Protein AF-A0A484SPZ8-F1 (afdb_monomer_lite)

Foldseek 3Di:
DPADDWDQDDDVPAFRTKDKDFDDALFWKKKKFAKAFCVFKDAQFKKKFKFFAAPVRDTDDDDFPPWDQDPVVNTTIDGDIHHNDRDIDIDDIGGHHPRGGMMIITMGGDPPGDGMDGPDDMDMDTDQDDLVSLVSVCVVPLVSSQSSLVNNCVVPVQPLNSLLSQLVSCQLQQALVSNLVSLVSNCVHPPHDPVSVLSSLQSVLLSQLLALVDFQAQDDDDPDDPPPDPPDPPQFAEEEEEDAALVDFDDFDAPPRYEYEYEDAQLRQQAADADDQKDWDPPRPDDPPDDDPPRHTYIYGHPDHNVCPSSDRLSVSLNSRLNSSLVVCVVVVHQAYEYEQYQQGCSSLSSRLNSCVNVLHAYEYEGDVCSNQPHDPPRRNHDCPRNNSVSSVSNNLSSLQSHQAYEYADVVVLVVNVVVVRDSVRYDHAHSHGHCHVNNVSRSVVSLVVVVVPDPVVNPPPVVPPPD

Structure (mmCIF, N/CA/C/O backbone):
data_AF-A0A484SPZ8-F1
#
_entry.id   AF-A0A484SPZ8-F1
#
loop_
_atom_site.group_PDB
_atom_site.id
_atom_site.type_symbol
_atom_site.label_atom_id
_atom_site.label_alt_id
_atom_site.label_comp_id
_atom_site.label_asym_id
_atom_site.label_entity_id
_atom_site.label_seq_id
_atom_site.pdbx_PDB_ins_code
_atom_site.Cartn_x
_atom_site.Cartn_y
_atom_site.Cartn_z
_atom_site.occupancy
_atom_site.B_iso_or_equiv
_atom_site.auth_seq_id
_atom_site.auth_comp_id
_atom_site.auth_asym_id
_atom_site.auth_atom_id
_atom_site.pdbx_PDB_model_num
ATOM 1 N N . MET A 1 1 ? 16.766 -21.290 -34.524 1.00 31.33 1 MET A N 1
ATOM 2 C CA . MET A 1 1 ? 17.778 -20.315 -34.981 1.00 31.33 1 MET A CA 1
ATOM 3 C C . MET A 1 1 ? 18.027 -20.528 -36.464 1.00 31.33 1 MET A C 1
ATOM 5 O O . MET A 1 1 ? 18.818 -21.384 -36.829 1.00 31.33 1 MET A O 1
ATOM 9 N N . VAL A 1 2 ? 17.311 -19.791 -37.310 1.00 27.25 2 VAL A N 1
ATOM 10 C CA . VAL A 1 2 ? 17.679 -19.600 -38.717 1.00 27.25 2 VAL A CA 1
ATOM 11 C C . VAL A 1 2 ? 17.985 -18.113 -38.820 1.00 27.25 2 VAL A C 1
ATOM 13 O O . VAL A 1 2 ? 17.070 -17.301 -38.796 1.00 27.25 2 VAL A O 1
ATOM 16 N N . ALA A 1 3 ? 19.266 -17.752 -38.795 1.00 30.22 3 ALA A N 1
ATOM 17 C CA . ALA A 1 3 ? 19.680 -16.368 -38.970 1.00 30.22 3 ALA A CA 1
ATOM 18 C C . ALA A 1 3 ? 19.457 -15.990 -40.440 1.00 30.22 3 ALA A C 1
ATOM 20 O O . ALA A 1 3 ? 20.174 -16.459 -41.325 1.00 30.22 3 ALA A O 1
ATOM 21 N N . SER A 1 4 ? 18.436 -15.182 -40.709 1.00 37.78 4 SER A N 1
ATOM 22 C CA . SER A 1 4 ? 18.220 -14.559 -42.012 1.00 37.78 4 SER A CA 1
ATOM 23 C C . SER A 1 4 ? 19.386 -13.616 -42.312 1.00 37.78 4 SER A C 1
ATOM 25 O O . SER A 1 4 ? 19.591 -12.621 -41.622 1.00 37.78 4 SER A O 1
ATOM 27 N N . SER A 1 5 ? 20.188 -13.960 -43.320 1.00 39.53 5 SER A N 1
ATOM 28 C CA . SER A 1 5 ? 21.341 -13.161 -43.734 1.00 39.53 5 SER A CA 1
ATOM 29 C C . SER A 1 5 ? 20.895 -11.817 -44.333 1.00 39.53 5 SER A C 1
ATOM 31 O O . SER A 1 5 ? 19.976 -11.798 -45.156 1.00 39.53 5 SER A O 1
ATOM 33 N N . PRO A 1 6 ? 21.535 -10.694 -43.968 1.00 46.12 6 PRO A N 1
ATOM 34 C CA . PRO A 1 6 ? 21.212 -9.389 -44.534 1.00 46.12 6 PRO A CA 1
ATOM 35 C C . PRO A 1 6 ? 21.551 -9.339 -46.030 1.00 46.12 6 PRO A C 1
ATOM 37 O O . PRO A 1 6 ? 22.670 -9.659 -46.428 1.00 46.12 6 PRO A O 1
ATOM 40 N N . SER A 1 7 ? 20.594 -8.923 -46.865 1.00 40.47 7 SER A N 1
ATOM 41 C CA . SER A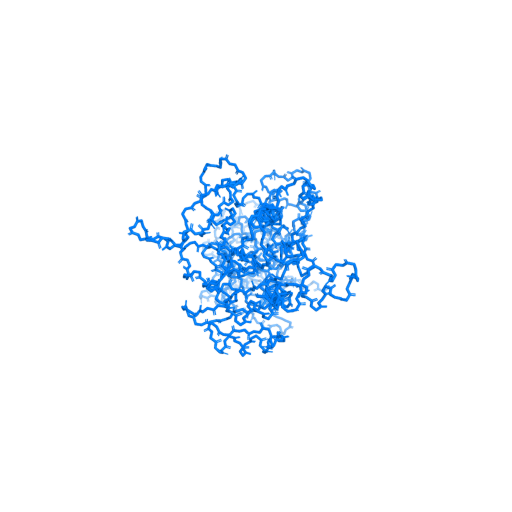 1 7 ? 20.803 -8.721 -48.307 1.00 40.47 7 SER A CA 1
ATOM 42 C C . SER A 1 7 ? 21.067 -7.239 -48.611 1.00 40.47 7 SER A C 1
ATOM 44 O O . SER A 1 7 ? 20.198 -6.412 -48.328 1.00 40.47 7 SER A O 1
ATOM 46 N N . PRO A 1 8 ? 22.222 -6.867 -49.194 1.00 40.81 8 PRO A N 1
ATOM 47 C CA . PRO A 1 8 ? 22.471 -5.501 -49.645 1.00 40.81 8 PRO A CA 1
ATOM 48 C C . PRO A 1 8 ? 21.785 -5.258 -50.999 1.00 40.81 8 PRO A C 1
ATOM 50 O O . PRO A 1 8 ? 22.117 -5.900 -51.993 1.00 40.81 8 PRO A O 1
ATOM 53 N N . VAL A 1 9 ? 20.838 -4.318 -51.061 1.00 42.12 9 VAL A N 1
ATOM 54 C CA . VAL A 1 9 ? 20.193 -3.886 -52.315 1.00 42.12 9 VAL A CA 1
ATOM 55 C C . VAL A 1 9 ? 20.481 -2.401 -52.526 1.00 42.12 9 VAL A C 1
ATOM 57 O O . VAL A 1 9 ? 19.926 -1.552 -51.837 1.00 42.12 9 VAL A O 1
ATOM 60 N N . ALA A 1 10 ? 21.353 -2.075 -53.482 1.00 38.53 10 ALA A N 1
ATOM 61 C CA . ALA A 1 10 ? 21.726 -0.698 -53.802 1.00 38.53 10 ALA A CA 1
ATOM 62 C C . ALA A 1 10 ? 20.970 -0.195 -55.045 1.00 38.53 10 ALA A C 1
ATOM 64 O O . ALA A 1 10 ? 21.361 -0.451 -56.181 1.00 38.53 10 ALA A O 1
ATOM 65 N N . GLY A 1 11 ? 19.890 0.553 -54.812 1.00 39.50 11 GLY A N 1
ATOM 66 C CA . GLY A 1 11 ? 19.253 1.441 -55.786 1.00 39.50 11 GLY A CA 1
ATOM 67 C C . GLY A 1 11 ? 18.994 2.814 -55.147 1.00 39.50 11 GLY A C 1
ATOM 68 O O . GLY A 1 11 ? 18.893 2.899 -53.919 1.00 39.50 11 GLY A O 1
ATOM 69 N N . PRO A 1 12 ? 18.905 3.912 -55.920 1.00 48.81 12 PRO A N 1
ATOM 70 C CA . PRO A 1 12 ? 18.601 5.230 -55.369 1.00 48.81 12 PRO A CA 1
ATOM 71 C C . PRO A 1 12 ? 17.212 5.214 -54.713 1.00 48.81 12 PRO A C 1
ATOM 73 O O . PRO A 1 12 ? 16.202 5.029 -55.384 1.00 48.81 12 PRO A O 1
ATOM 76 N N . GLY A 1 13 ? 17.168 5.388 -53.389 1.00 68.88 13 GLY A N 1
ATOM 77 C CA . GLY A 1 13 ? 15.933 5.279 -52.606 1.00 68.88 13 GLY A CA 1
ATOM 78 C C . GLY A 1 13 ? 15.622 3.876 -52.070 1.00 68.88 13 GLY A C 1
ATOM 79 O O . GLY A 1 13 ? 14.476 3.627 -51.711 1.00 68.88 13 GLY A O 1
ATOM 80 N N . ALA A 1 14 ? 16.606 2.976 -51.997 1.00 76.38 14 ALA A N 1
ATOM 81 C CA . ALA A 1 14 ? 16.531 1.729 -51.233 1.00 76.38 14 ALA A CA 1
ATOM 82 C C . ALA A 1 14 ? 17.195 1.886 -49.843 1.00 76.38 14 ALA A C 1
ATOM 84 O O . ALA A 1 14 ? 18.076 2.742 -49.686 1.00 76.38 14 ALA A O 1
ATOM 85 N N . PRO A 1 15 ? 16.799 1.092 -48.829 1.00 85.62 15 PRO A N 1
ATOM 86 C CA . PRO A 1 15 ? 17.515 1.057 -47.558 1.00 85.62 15 PRO A CA 1
ATOM 87 C C . PRO A 1 15 ? 18.937 0.508 -47.761 1.00 85.62 15 PRO A C 1
ATOM 89 O O . PRO A 1 15 ? 19.140 -0.423 -48.534 1.00 85.62 15 PRO A O 1
ATOM 92 N N . LEU A 1 16 ? 19.915 1.044 -47.021 1.00 86.44 16 LEU A N 1
ATOM 93 C CA . LEU A 1 16 ? 21.278 0.493 -46.945 1.00 86.44 16 LEU A CA 1
ATOM 94 C C . LEU A 1 16 ? 21.274 -0.947 -46.433 1.00 86.44 16 LEU A C 1
ATOM 96 O O . LEU A 1 16 ? 22.127 -1.752 -46.795 1.00 86.44 16 LEU A O 1
ATOM 100 N N . LEU A 1 17 ? 20.326 -1.238 -45.548 1.00 89.75 17 LEU A N 1
ATOM 101 C CA . LEU A 1 17 ? 20.186 -2.517 -44.888 1.00 89.75 17 LEU A CA 1
ATOM 102 C C . LEU A 1 17 ? 18.737 -2.703 -44.451 1.00 89.75 17 LEU A C 1
ATOM 104 O O . LEU A 1 17 ? 18.129 -1.768 -43.925 1.00 89.75 17 LEU A O 1
ATOM 108 N N . GLN A 1 18 ? 18.220 -3.917 -44.609 1.00 91.88 18 GLN A N 1
ATOM 109 C CA . GLN A 1 18 ? 16.954 -4.339 -44.029 1.00 91.88 18 GLN A CA 1
ATOM 110 C C . GLN A 1 18 ? 17.100 -5.746 -43.451 1.00 91.88 18 GLN A C 1
ATOM 112 O O . GLN A 1 18 ? 17.644 -6.630 -44.113 1.00 91.88 18 GLN A O 1
ATOM 117 N N . TRP A 1 19 ? 16.620 -5.947 -42.225 1.00 94.12 19 TRP A N 1
ATOM 118 C CA . TRP A 1 19 ? 16.590 -7.262 -41.591 1.00 94.12 19 TRP A CA 1
ATOM 119 C C . TRP A 1 19 ? 15.493 -7.351 -40.528 1.00 94.12 19 TRP A C 1
ATOM 121 O O . TRP A 1 19 ? 14.940 -6.336 -40.093 1.00 94.12 19 TRP A O 1
ATOM 131 N N . GLU A 1 20 ? 15.179 -8.582 -40.138 1.00 94.62 20 GLU A N 1
ATOM 132 C CA . GLU A 1 20 ? 14.271 -8.905 -39.041 1.00 94.62 20 GLU A CA 1
ATOM 133 C C . GLU A 1 20 ? 14.993 -9.770 -38.011 1.00 94.62 20 GLU A C 1
ATOM 135 O O . GLU A 1 20 ? 15.878 -10.556 -38.362 1.00 94.62 20 GLU A O 1
ATOM 140 N N . GLU A 1 21 ? 14.612 -9.620 -36.747 1.00 95.44 21 GLU A N 1
ATOM 141 C CA . GLU A 1 21 ? 15.186 -10.375 -35.638 1.00 95.44 21 GLU A CA 1
ATOM 142 C C . GLU A 1 21 ? 14.123 -10.670 -34.573 1.00 95.44 21 GLU A C 1
ATOM 144 O O . GLU A 1 21 ? 13.214 -9.864 -34.344 1.00 95.44 21 GLU A O 1
ATOM 149 N N . ASP A 1 22 ? 14.231 -11.832 -33.929 1.00 96.31 22 ASP A N 1
ATOM 150 C CA . ASP A 1 22 ? 13.355 -12.212 -32.823 1.00 96.31 22 ASP A CA 1
ATOM 151 C C . ASP A 1 22 ? 13.673 -11.363 -31.586 1.00 96.31 22 ASP A C 1
ATOM 153 O O . ASP A 1 22 ? 14.833 -11.154 -31.221 1.00 96.31 22 ASP A O 1
ATOM 157 N N . VAL A 1 23 ? 12.633 -10.891 -30.905 1.00 95.31 23 VAL A N 1
ATOM 158 C CA . VAL A 1 23 ? 12.749 -10.066 -29.699 1.00 95.31 23 VAL A CA 1
ATOM 159 C C . VAL A 1 23 ? 11.818 -10.564 -28.606 1.00 95.31 23 VAL A C 1
ATOM 161 O O . VAL A 1 23 ? 10.843 -11.269 -28.851 1.00 95.31 23 VAL A O 1
ATOM 164 N N . LEU A 1 24 ? 12.121 -10.169 -27.371 1.00 92.62 24 LEU A N 1
ATOM 165 C CA . LEU A 1 24 ? 11.260 -10.434 -26.225 1.00 92.62 24 LEU A CA 1
ATOM 166 C C . LEU A 1 24 ? 10.521 -9.158 -25.840 1.00 92.62 24 LEU A C 1
ATOM 168 O O . LEU A 1 24 ? 11.155 -8.130 -25.596 1.00 92.62 24 LEU A O 1
ATOM 172 N N . ALA A 1 25 ? 9.195 -9.241 -25.759 1.00 91.06 25 ALA A N 1
ATOM 173 C CA . ALA A 1 25 ? 8.363 -8.181 -25.210 1.00 91.06 25 ALA A CA 1
ATOM 174 C C . ALA A 1 25 ? 8.818 -7.787 -23.795 1.00 91.06 25 ALA A C 1
ATOM 176 O O . ALA A 1 25 ? 9.109 -8.646 -22.964 1.00 91.06 25 ALA A O 1
ATOM 177 N N . GLY A 1 26 ? 8.870 -6.483 -23.519 1.00 87.56 26 GLY A N 1
ATOM 178 C CA . GLY A 1 26 ? 9.307 -5.936 -22.233 1.00 87.56 26 GLY A CA 1
ATOM 179 C C . GLY A 1 26 ? 10.825 -5.898 -22.019 1.00 87.56 26 GLY A C 1
ATOM 180 O O . GLY A 1 26 ? 11.268 -5.321 -21.029 1.00 87.56 26 GLY A O 1
ATOM 181 N N . THR A 1 27 ? 11.625 -6.449 -22.934 1.00 90.81 27 THR A N 1
ATOM 182 C CA . THR A 1 27 ? 13.090 -6.342 -22.897 1.00 90.81 27 THR A CA 1
ATOM 183 C C . THR A 1 27 ? 13.551 -5.096 -23.644 1.00 90.81 27 THR A C 1
ATOM 185 O O . THR A 1 27 ? 12.987 -4.728 -24.680 1.00 90.81 27 THR A O 1
ATOM 188 N N . ALA A 1 28 ? 14.603 -4.451 -23.138 1.00 91.50 28 ALA A N 1
ATOM 189 C CA . ALA A 1 28 ? 15.240 -3.355 -23.852 1.00 91.50 28 ALA A CA 1
ATOM 190 C C . ALA A 1 28 ? 16.353 -3.827 -24.783 1.00 91.50 28 ALA A C 1
ATOM 192 O O . ALA A 1 28 ? 17.236 -4.598 -24.394 1.00 91.50 28 ALA A O 1
ATOM 193 N N . TYR A 1 29 ? 16.332 -3.297 -26.002 1.00 93.00 29 TYR A N 1
ATOM 194 C CA . TYR A 1 29 ? 17.348 -3.551 -27.012 1.00 93.00 29 TYR A CA 1
ATOM 195 C C . TYR A 1 29 ? 17.970 -2.245 -27.482 1.00 93.00 29 TYR A C 1
ATOM 197 O O . TYR A 1 29 ? 17.300 -1.223 -27.587 1.00 93.00 29 TYR A O 1
ATOM 205 N N . ALA A 1 30 ? 19.254 -2.308 -27.801 1.00 93.31 30 ALA A N 1
ATOM 206 C CA . ALA A 1 30 ? 19.974 -1.277 -28.524 1.00 93.31 30 ALA A CA 1
ATOM 207 C C . ALA A 1 30 ? 20.605 -1.884 -29.777 1.00 93.31 30 ALA A C 1
ATOM 209 O O . ALA A 1 30 ? 20.896 -3.082 -29.831 1.00 93.31 30 ALA A O 1
ATOM 210 N N . LEU A 1 31 ? 20.830 -1.051 -30.786 1.00 94.38 31 LEU A N 1
ATOM 211 C CA . LEU A 1 31 ? 21.541 -1.442 -31.990 1.00 94.38 31 LEU A CA 1
ATOM 212 C C . LEU A 1 31 ? 23.021 -1.115 -31.828 1.00 94.38 31 LEU A C 1
ATOM 214 O O . LEU A 1 31 ? 23.375 0.050 -31.641 1.00 94.38 31 LEU A O 1
ATOM 218 N N . ARG A 1 32 ? 23.881 -2.128 -31.962 1.00 95.19 32 ARG A N 1
ATOM 219 C CA . ARG A 1 32 ? 25.316 -1.929 -32.189 1.00 95.19 32 ARG A CA 1
ATOM 220 C C . ARG A 1 32 ? 25.582 -1.907 -33.679 1.00 95.19 32 ARG A C 1
ATOM 222 O O . ARG A 1 32 ? 25.155 -2.810 -34.397 1.00 95.19 32 ARG A O 1
ATOM 229 N N . PHE A 1 33 ? 26.279 -0.884 -34.145 1.00 94.12 33 PHE A N 1
ATOM 230 C CA . PHE A 1 33 ? 26.527 -0.695 -35.566 1.00 94.12 33 PHE A CA 1
ATOM 231 C C . PHE A 1 33 ? 27.843 0.038 -35.814 1.00 94.12 33 PHE A C 1
ATOM 233 O O . PHE A 1 33 ? 28.387 0.714 -34.943 1.00 94.12 33 PHE A O 1
ATOM 240 N N . ARG A 1 34 ? 28.347 -0.071 -37.042 1.00 93.81 34 ARG A N 1
ATOM 241 C CA . ARG A 1 34 ? 29.433 0.766 -37.559 1.00 93.81 34 ARG A CA 1
ATOM 242 C C . ARG A 1 34 ? 28.911 1.442 -38.808 1.00 93.81 34 ARG A C 1
ATOM 244 O O . ARG A 1 34 ? 28.537 0.754 -39.752 1.00 93.81 34 ARG A O 1
ATOM 251 N N . LEU A 1 35 ? 28.840 2.766 -38.792 1.00 91.12 35 LEU A N 1
ATOM 252 C CA . LEU A 1 35 ? 28.397 3.550 -39.936 1.00 91.12 35 LEU A CA 1
ATOM 253 C C . LEU A 1 35 ? 29.507 4.520 -40.308 1.00 91.12 35 LEU A C 1
ATOM 255 O O . LEU A 1 35 ? 29.887 5.374 -39.508 1.00 91.12 35 LEU A O 1
ATOM 259 N N . GLN A 1 36 ? 30.032 4.358 -41.515 1.00 90.44 36 GLN A N 1
ATOM 260 C CA . GLN A 1 36 ? 31.097 5.195 -42.039 1.00 90.44 36 GLN A CA 1
ATOM 261 C C . GLN A 1 36 ? 30.561 6.085 -43.141 1.00 90.44 36 GLN A C 1
ATOM 263 O O . GLN A 1 36 ? 29.781 5.626 -43.974 1.00 90.44 36 GLN A O 1
ATOM 268 N N . ASP A 1 37 ? 31.008 7.335 -43.157 1.00 87.69 37 ASP A N 1
ATOM 269 C CA . ASP A 1 37 ? 30.799 8.236 -44.283 1.00 87.69 37 ASP A CA 1
ATOM 270 C C . ASP A 1 37 ? 32.157 8.745 -44.763 1.00 87.69 37 ASP A C 1
ATOM 272 O O . ASP A 1 37 ? 32.884 9.416 -44.029 1.00 87.69 37 ASP A O 1
ATOM 276 N N . THR A 1 38 ? 32.514 8.413 -46.005 1.00 81.19 38 THR A N 1
ATOM 277 C CA . THR A 1 38 ? 33.814 8.790 -46.574 1.00 81.19 38 THR A CA 1
ATOM 278 C C . THR A 1 38 ? 33.936 10.295 -46.831 1.00 81.19 38 THR A C 1
ATOM 280 O O . THR A 1 38 ? 35.010 10.756 -47.207 1.00 81.19 38 THR A O 1
ATOM 283 N N . GLN A 1 39 ? 32.851 11.064 -46.678 1.00 83.75 39 GLN A N 1
ATOM 284 C CA . GLN A 1 39 ? 32.838 12.526 -46.808 1.00 83.75 39 GLN A CA 1
ATOM 285 C C . GLN A 1 39 ? 32.988 13.255 -45.462 1.00 83.75 39 GLN A C 1
ATOM 287 O O . GLN A 1 39 ? 33.023 14.485 -45.442 1.00 83.75 39 GLN A O 1
ATOM 292 N N . GLY A 1 40 ? 33.116 12.514 -44.356 1.00 82.62 40 GLY A N 1
ATOM 293 C CA . GLY A 1 40 ? 33.305 13.047 -43.007 1.00 82.62 40 GLY A CA 1
ATOM 294 C C . GLY A 1 40 ? 32.181 12.655 -42.047 1.00 82.62 40 GLY A C 1
ATOM 295 O O . GLY A 1 40 ? 31.083 12.282 -42.457 1.00 82.62 40 GLY A O 1
ATOM 296 N N . ALA A 1 41 ? 32.458 12.740 -40.746 1.00 85.69 41 ALA A N 1
ATOM 297 C CA . ALA A 1 41 ? 31.502 12.382 -39.703 1.00 85.69 41 ALA A CA 1
ATOM 298 C C . ALA A 1 41 ? 30.267 13.303 -39.713 1.00 85.69 41 ALA A C 1
ATOM 300 O O . ALA A 1 41 ? 30.388 14.531 -39.713 1.00 85.69 41 ALA A O 1
ATOM 301 N N . LEU A 1 42 ? 29.072 12.708 -39.670 1.00 87.00 42 LEU A N 1
ATOM 302 C CA . LEU A 1 42 ? 27.799 13.426 -39.615 1.00 87.00 42 LEU A CA 1
ATOM 303 C C . LEU A 1 42 ? 26.964 12.937 -38.421 1.00 87.00 42 LEU A C 1
ATOM 305 O O . LEU A 1 42 ? 26.749 11.733 -38.279 1.00 87.00 42 LEU A O 1
ATOM 309 N N . PRO A 1 43 ? 26.407 13.836 -37.587 1.00 85.88 43 PRO A N 1
ATOM 310 C CA . PRO A 1 43 ? 25.634 13.438 -36.405 1.00 85.88 43 PRO A CA 1
ATOM 311 C C . PRO A 1 43 ? 24.289 12.777 -36.747 1.00 85.88 43 PRO A C 1
ATOM 313 O O . PRO A 1 43 ? 23.771 11.998 -35.958 1.00 85.88 43 PRO A O 1
ATOM 316 N N . ASN A 1 44 ? 23.731 13.065 -37.927 1.00 88.56 44 ASN A N 1
ATOM 317 C CA . ASN A 1 44 ? 22.469 12.507 -38.422 1.00 88.56 44 ASN A CA 1
ATOM 318 C C . ASN A 1 44 ? 22.684 11.937 -39.830 1.00 88.56 44 ASN A C 1
ATOM 320 O O . ASN A 1 44 ? 22.070 12.398 -40.791 1.00 88.56 44 ASN A O 1
ATOM 324 N N . ALA A 1 45 ? 23.622 11.005 -39.970 1.00 89.12 45 ALA A N 1
ATOM 325 C CA . ALA A 1 45 ? 24.031 10.460 -41.262 1.00 89.12 45 ALA A CA 1
ATOM 326 C C . ALA A 1 45 ? 22.966 9.537 -41.862 1.00 89.12 45 ALA A C 1
ATOM 328 O O . ALA A 1 45 ? 22.674 9.604 -43.055 1.00 89.12 45 ALA A O 1
ATOM 329 N N . ALA A 1 46 ? 22.343 8.708 -41.024 1.00 91.19 46 ALA A N 1
ATOM 330 C CA . ALA A 1 46 ? 21.305 7.775 -41.431 1.00 91.19 46 ALA A CA 1
ATOM 331 C C . ALA A 1 46 ? 20.104 7.810 -40.487 1.00 91.19 46 ALA A C 1
ATOM 333 O O . ALA A 1 46 ? 20.141 8.360 -39.386 1.00 91.19 46 ALA A O 1
ATOM 334 N N . LEU A 1 47 ? 19.020 7.205 -40.947 1.00 91.75 47 LEU A N 1
ATOM 335 C CA . LEU A 1 47 ? 17.783 7.046 -40.215 1.00 91.75 47 LEU A CA 1
ATOM 336 C C . LEU A 1 47 ? 17.464 5.553 -40.127 1.00 91.75 47 LEU A C 1
ATOM 338 O O . LEU A 1 47 ? 17.251 4.888 -41.139 1.00 91.75 47 LEU A O 1
ATOM 342 N N . LEU A 1 48 ? 17.438 5.030 -38.907 1.00 93.38 48 LEU A N 1
ATOM 343 C CA . LEU A 1 48 ? 16.959 3.691 -38.595 1.00 93.38 48 LEU A CA 1
ATOM 344 C C . LEU A 1 48 ? 15.442 3.746 -38.458 1.00 93.38 48 LEU A C 1
ATOM 346 O O . LEU A 1 48 ? 14.950 4.440 -37.579 1.00 93.38 48 LEU A O 1
ATOM 350 N N . ALA A 1 49 ? 14.710 3.036 -39.307 1.00 92.50 49 ALA A N 1
ATOM 351 C CA . ALA A 1 49 ? 13.275 2.831 -39.179 1.00 92.50 49 ALA A CA 1
ATOM 352 C C . ALA A 1 49 ? 13.001 1.489 -38.490 1.00 92.50 49 ALA A C 1
ATOM 354 O O . ALA A 1 49 ? 13.539 0.465 -38.912 1.00 92.50 49 ALA A O 1
ATOM 355 N N . LEU A 1 50 ? 12.142 1.500 -37.471 1.00 93.81 50 LEU A N 1
ATOM 356 C CA . LEU A 1 50 ? 11.801 0.348 -36.642 1.00 93.81 50 LEU A CA 1
ATOM 357 C C . LEU A 1 50 ? 10.308 0.022 -36.767 1.00 93.81 50 LEU A C 1
ATOM 359 O O . LEU A 1 50 ? 9.461 0.900 -36.974 1.00 93.81 50 LEU A O 1
ATOM 363 N N . SER A 1 51 ? 9.969 -1.261 -36.686 1.00 94.19 51 SER A N 1
ATOM 364 C CA . SER A 1 51 ? 8.591 -1.746 -36.582 1.00 94.19 51 SER A CA 1
ATOM 365 C C . SER A 1 51 ? 8.562 -3.029 -35.764 1.00 94.19 51 SER A C 1
ATOM 367 O O . SER A 1 51 ? 9.253 -3.985 -36.103 1.00 94.19 51 SER A O 1
ATOM 369 N N . PHE A 1 52 ? 7.762 -3.058 -34.703 1.00 95.00 52 PHE A N 1
ATOM 370 C CA . PHE A 1 52 ? 7.543 -4.272 -33.922 1.00 95.00 52 PHE A CA 1
ATOM 371 C C . PHE A 1 52 ? 6.407 -5.086 -34.527 1.00 95.00 52 PHE A C 1
ATOM 373 O O . PHE A 1 52 ? 5.398 -4.522 -34.955 1.00 95.00 52 PHE A O 1
ATOM 380 N N . LEU A 1 53 ? 6.590 -6.400 -34.575 1.00 96.31 53 LEU A N 1
ATOM 381 C CA . LEU A 1 53 ? 5.663 -7.340 -35.187 1.00 96.31 53 LEU A CA 1
ATOM 382 C C . LEU A 1 53 ? 5.196 -8.365 -34.150 1.00 96.31 53 LEU A C 1
ATOM 384 O O . LEU A 1 53 ? 5.990 -8.861 -33.341 1.00 96.31 53 LEU A O 1
ATOM 388 N N . ASP A 1 54 ? 3.912 -8.701 -34.200 1.00 96.44 54 ASP A N 1
ATOM 389 C CA . ASP A 1 54 ? 3.333 -9.789 -33.418 1.00 96.44 54 ASP A CA 1
ATOM 390 C C . ASP A 1 54 ? 3.650 -11.172 -34.026 1.00 96.44 54 ASP A C 1
ATOM 392 O O . ASP A 1 54 ? 4.331 -11.306 -35.053 1.00 96.44 54 ASP A O 1
ATOM 396 N N . GLU A 1 55 ? 3.149 -12.231 -33.388 1.00 95.69 55 GLU A N 1
ATOM 397 C CA . GLU A 1 55 ? 3.321 -13.618 -33.848 1.00 95.69 55 GLU A CA 1
ATOM 398 C C . GLU A 1 55 ? 2.751 -13.861 -35.254 1.00 95.69 55 GLU A C 1
ATOM 400 O O . GLU A 1 55 ? 3.247 -14.709 -35.993 1.00 95.69 55 GLU A O 1
ATOM 405 N N . ARG A 1 56 ? 1.743 -13.082 -35.661 1.00 96.00 56 ARG A N 1
ATOM 406 C CA . ARG A 1 56 ? 1.114 -13.151 -36.987 1.00 96.00 56 ARG A CA 1
ATOM 407 C C . ARG A 1 56 ? 1.860 -12.316 -38.029 1.00 96.00 56 ARG A C 1
ATOM 409 O O . ARG A 1 56 ? 1.497 -12.348 -39.202 1.00 96.00 56 ARG A O 1
ATOM 416 N N . GLY A 1 57 ? 2.898 -11.581 -37.626 1.00 94.50 57 GLY A N 1
ATOM 417 C CA . GLY A 1 57 ? 3.615 -10.632 -38.477 1.00 94.50 57 GLY A CA 1
ATOM 418 C C . GLY A 1 57 ? 2.869 -9.316 -38.688 1.00 94.50 57 GLY A C 1
ATOM 419 O O . GLY A 1 57 ? 3.283 -8.516 -39.527 1.00 94.50 57 GLY A O 1
ATOM 420 N N . ALA A 1 58 ? 1.782 -9.074 -37.953 1.00 95.00 58 ALA A N 1
ATOM 421 C CA . ALA A 1 58 ? 1.098 -7.796 -37.974 1.00 95.00 58 ALA A CA 1
ATOM 422 C C . ALA A 1 58 ? 1.912 -6.771 -37.185 1.00 95.00 58 ALA A C 1
ATOM 424 O O . ALA A 1 58 ? 2.478 -7.055 -36.128 1.00 95.00 58 ALA A O 1
ATOM 425 N N . ARG A 1 59 ? 1.979 -5.555 -37.722 1.00 93.81 59 ARG A N 1
ATOM 426 C CA . ARG A 1 59 ? 2.705 -4.463 -37.089 1.00 93.81 59 ARG A CA 1
ATOM 427 C C . ARG A 1 59 ? 1.931 -3.938 -35.885 1.00 93.81 59 ARG A C 1
ATOM 429 O O . ARG A 1 59 ? 0.750 -3.627 -36.000 1.00 93.81 59 ARG A O 1
ATOM 436 N N . LEU A 1 60 ? 2.635 -3.764 -34.774 1.00 91.88 60 LEU A N 1
ATOM 437 C CA . LEU A 1 60 ? 2.111 -3.090 -33.596 1.00 91.88 60 LEU A CA 1
ATOM 438 C C . LEU A 1 60 ? 2.142 -1.573 -33.802 1.00 91.88 60 LEU A C 1
ATOM 440 O O . LEU A 1 60 ? 3.117 -1.013 -34.318 1.00 91.88 60 LEU A O 1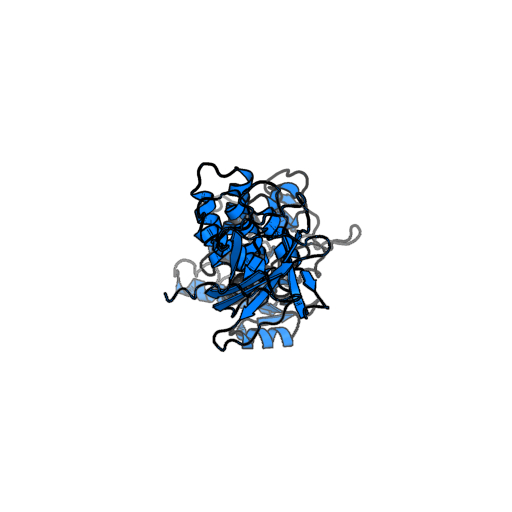
ATOM 444 N N . GLU A 1 61 ? 1.046 -0.915 -33.438 1.00 88.94 61 GLU A N 1
ATOM 445 C CA . GLU A 1 61 ? 0.927 0.535 -33.543 1.00 88.94 61 GLU A CA 1
ATOM 446 C C . GLU A 1 61 ? 1.670 1.234 -32.398 1.00 88.94 61 GLU A C 1
ATOM 448 O O . GLU A 1 61 ? 1.607 0.812 -31.243 1.00 88.94 61 GLU A O 1
ATOM 453 N N . GLY A 1 62 ? 2.375 2.312 -32.748 1.00 81.06 62 GLY A N 1
ATOM 454 C CA . GLY A 1 62 ? 3.044 3.206 -31.804 1.00 81.06 62 GLY A CA 1
ATOM 455 C C . GLY A 1 62 ? 2.168 4.411 -31.420 1.00 81.06 62 GLY A C 1
ATOM 456 O O . GLY A 1 62 ? 1.005 4.486 -31.817 1.00 81.06 62 GLY A O 1
ATOM 457 N N . PRO A 1 63 ? 2.720 5.410 -30.709 1.00 81.31 63 PRO A N 1
ATOM 458 C CA . PRO A 1 63 ? 4.143 5.594 -30.433 1.00 81.31 63 PRO A CA 1
ATOM 459 C C . PRO A 1 63 ? 4.648 4.729 -29.272 1.00 81.31 63 PRO A C 1
ATOM 461 O O . PRO A 1 63 ? 4.016 4.639 -28.222 1.00 81.31 63 PRO A O 1
ATOM 464 N N . HIS A 1 64 ? 5.822 4.138 -29.447 1.00 84.31 64 HIS A N 1
ATOM 465 C CA . HIS A 1 64 ? 6.535 3.381 -28.434 1.00 84.31 64 HIS A CA 1
ATOM 466 C C . HIS A 1 64 ? 7.534 4.289 -27.690 1.00 84.31 64 HIS A C 1
ATOM 468 O O . HIS A 1 64 ? 8.174 5.151 -28.308 1.00 84.31 64 HIS A O 1
ATOM 474 N N . PRO A 1 65 ? 7.677 4.130 -26.359 1.00 75.38 65 PRO A N 1
ATOM 475 C CA . PRO A 1 65 ? 8.543 4.983 -25.549 1.00 75.38 65 PRO A CA 1
ATOM 476 C C . PRO A 1 65 ? 9.987 5.027 -26.061 1.00 75.38 65 PRO A C 1
ATOM 478 O O . PRO A 1 65 ? 10.595 3.998 -26.353 1.00 75.38 65 PRO A O 1
ATOM 481 N N . GLY A 1 66 ? 10.552 6.234 -26.129 1.00 72.81 66 GLY A N 1
ATOM 482 C CA . GLY A 1 66 ? 11.941 6.456 -26.549 1.00 72.81 66 GLY A CA 1
ATOM 483 C C . GLY A 1 66 ? 12.169 6.508 -28.063 1.00 72.81 66 GLY A C 1
ATOM 484 O O . GLY A 1 66 ? 13.307 6.703 -28.485 1.00 72.81 66 GLY A O 1
ATOM 485 N N . LEU A 1 67 ? 11.118 6.387 -28.882 1.00 83.75 67 LEU A N 1
ATOM 486 C CA . LEU A 1 67 ? 11.216 6.442 -30.340 1.00 83.75 67 LEU A CA 1
ATOM 487 C C . LEU A 1 67 ? 10.469 7.651 -30.921 1.00 83.75 67 LEU A C 1
ATOM 489 O O . LEU A 1 67 ? 9.435 8.087 -30.413 1.00 83.75 67 LEU A O 1
ATOM 493 N N . HIS A 1 68 ? 10.991 8.211 -32.016 1.00 84.75 68 HIS A N 1
ATOM 494 C CA . HIS A 1 68 ? 10.334 9.305 -32.732 1.00 84.75 68 HIS A CA 1
ATOM 495 C C . HIS A 1 68 ? 9.469 8.760 -33.863 1.00 84.75 68 HIS A C 1
ATOM 497 O O . HIS A 1 68 ? 9.927 7.941 -34.649 1.00 84.75 68 HIS A O 1
ATOM 503 N N . HIS A 1 69 ? 8.244 9.254 -34.029 1.00 85.56 69 HIS A N 1
ATOM 504 C CA . HIS A 1 69 ? 7.415 8.852 -35.165 1.00 85.56 69 HIS A CA 1
ATOM 505 C C . HIS A 1 69 ? 7.656 9.745 -36.395 1.00 85.56 69 HIS A C 1
ATOM 507 O O . HIS A 1 69 ? 7.435 10.958 -36.359 1.00 85.56 69 HIS A O 1
ATOM 513 N N . SER A 1 70 ? 8.060 9.151 -37.521 1.00 83.56 70 SER A N 1
ATOM 514 C CA . SER A 1 70 ? 8.212 9.843 -38.804 1.00 83.56 70 SER A CA 1
ATOM 515 C C . SER A 1 70 ? 6.949 9.721 -39.648 1.00 83.56 70 SER A C 1
ATOM 517 O O . SER A 1 70 ? 6.665 8.664 -40.211 1.00 83.56 70 SER A O 1
ATOM 519 N N . ARG A 1 71 ? 6.244 10.842 -39.851 1.00 79.75 71 ARG A N 1
ATOM 520 C CA . ARG A 1 71 ? 5.074 10.906 -40.750 1.00 79.75 71 ARG A CA 1
ATOM 521 C C . ARG A 1 71 ? 5.405 10.529 -42.197 1.00 79.75 71 ARG A C 1
ATOM 523 O O . ARG A 1 71 ? 4.551 10.010 -42.903 1.00 79.75 71 ARG A O 1
ATOM 530 N N . LYS A 1 72 ? 6.634 10.787 -42.661 1.00 78.56 72 LYS A N 1
ATOM 531 C CA . LYS A 1 72 ? 7.033 10.477 -44.045 1.00 78.56 72 LYS A CA 1
ATOM 532 C C . LYS A 1 72 ? 7.192 8.974 -44.266 1.00 78.56 72 LYS A C 1
ATOM 534 O O . LYS A 1 72 ? 6.818 8.472 -45.316 1.00 78.56 72 LYS A O 1
ATOM 539 N N . LEU A 1 73 ? 7.768 8.279 -43.289 1.00 75.06 73 LEU A N 1
ATOM 540 C CA . LEU A 1 73 ? 8.013 6.839 -43.375 1.00 75.06 73 LEU A CA 1
ATOM 541 C C . LEU A 1 73 ? 6.879 6.018 -42.758 1.00 75.06 73 LEU A C 1
ATOM 543 O O . LEU A 1 73 ? 6.902 4.797 -42.867 1.00 75.06 73 LEU A O 1
ATOM 547 N N . GLN A 1 74 ? 5.914 6.680 -42.104 1.00 79.44 74 GLN A N 1
ATOM 548 C CA . GLN A 1 74 ? 4.843 6.057 -41.321 1.00 79.44 74 GLN A CA 1
ATOM 549 C C . GLN A 1 74 ? 5.402 5.043 -40.313 1.00 79.44 74 GLN A C 1
ATOM 551 O O . GLN A 1 74 ? 4.786 4.020 -40.029 1.00 79.44 74 GLN A O 1
ATOM 556 N N . ARG A 1 75 ? 6.613 5.288 -39.803 1.00 83.00 75 ARG A N 1
ATOM 557 C CA . ARG A 1 75 ? 7.409 4.379 -38.968 1.00 83.00 75 ARG A CA 1
ATOM 558 C C . ARG A 1 75 ? 8.078 5.141 -37.849 1.00 83.00 75 ARG A C 1
ATOM 560 O O . ARG A 1 75 ? 8.247 6.358 -37.924 1.00 83.00 75 ARG A O 1
ATOM 567 N N . GLU A 1 76 ? 8.456 4.401 -36.827 1.00 89.31 76 GLU A N 1
ATOM 568 C CA . GLU A 1 76 ? 9.288 4.921 -35.758 1.00 89.31 76 GLU A CA 1
ATOM 569 C C . GLU A 1 76 ? 10.737 4.955 -36.196 1.00 89.31 76 GLU A C 1
ATOM 571 O O . GLU A 1 76 ? 11.168 4.107 -36.978 1.00 89.31 76 GLU A O 1
ATOM 576 N N . VAL A 1 77 ? 11.458 5.983 -35.763 1.00 91.38 77 VAL A N 1
ATOM 577 C CA . VAL A 1 77 ? 12.766 6.314 -36.298 1.00 91.38 77 VAL A CA 1
ATOM 578 C C . VAL A 1 77 ? 13.746 6.747 -35.220 1.00 91.38 77 VAL A C 1
ATOM 580 O O . VAL A 1 77 ? 13.382 7.425 -34.258 1.00 91.38 77 VAL A O 1
ATOM 583 N N . VAL A 1 78 ? 15.010 6.396 -35.441 1.00 91.31 78 VAL A N 1
ATOM 584 C CA . VAL A 1 78 ? 16.172 6.834 -34.662 1.00 91.31 78 VAL A CA 1
ATOM 585 C C . VAL A 1 78 ? 17.223 7.362 -35.632 1.00 91.31 78 VAL A C 1
ATOM 587 O O . VAL A 1 78 ? 17.476 6.754 -36.674 1.00 91.31 78 VAL A O 1
ATOM 590 N N . TYR A 1 79 ? 17.832 8.502 -35.314 1.00 91.06 79 TYR A N 1
ATOM 591 C CA . TYR A 1 79 ? 18.955 9.018 -36.093 1.00 91.06 79 TYR A CA 1
ATOM 592 C C . TYR A 1 79 ? 20.244 8.300 -35.704 1.00 91.06 79 TYR A C 1
ATOM 594 O O . TYR A 1 79 ? 20.523 8.106 -34.522 1.00 91.06 79 TYR A O 1
ATOM 602 N N . LEU A 1 80 ? 21.022 7.912 -36.711 1.00 92.00 80 LEU A N 1
ATOM 603 C CA . LEU A 1 80 ? 22.324 7.283 -36.545 1.00 92.00 80 LEU A CA 1
ATOM 604 C C . LEU A 1 80 ? 23.414 8.253 -37.002 1.00 92.00 80 LEU A C 1
ATOM 606 O O . LEU A 1 80 ? 23.347 8.795 -38.111 1.00 92.00 80 LEU A O 1
ATOM 610 N N . ALA A 1 81 ? 24.426 8.436 -36.160 1.00 90.88 81 ALA A N 1
ATOM 611 C CA . ALA A 1 81 ? 25.628 9.174 -36.514 1.00 90.88 81 ALA A CA 1
ATOM 612 C C . ALA A 1 81 ? 26.583 8.297 -37.340 1.00 90.88 81 ALA A C 1
ATOM 614 O O . ALA A 1 81 ? 26.635 7.079 -37.152 1.00 90.88 81 ALA A O 1
ATOM 615 N N . SER A 1 82 ? 27.345 8.918 -38.238 1.00 90.12 82 SER A N 1
ATOM 616 C CA . SER A 1 82 ? 28.495 8.300 -38.901 1.00 90.12 82 SER A CA 1
ATOM 617 C C . SER A 1 82 ? 29.806 8.805 -38.302 1.00 90.12 82 SER A C 1
ATOM 619 O O . SER A 1 82 ? 29.867 9.882 -37.707 1.00 90.12 82 SER A O 1
ATOM 621 N N . SER A 1 83 ? 30.870 8.034 -38.503 1.00 86.38 83 SER A N 1
ATOM 622 C CA . SER A 1 83 ? 32.246 8.445 -38.226 1.00 86.38 83 SER A CA 1
ATOM 623 C C . SER A 1 83 ? 33.099 8.324 -39.492 1.00 86.38 83 SER A C 1
ATOM 625 O O . SER A 1 83 ? 32.782 7.565 -40.408 1.00 86.38 83 SER A O 1
ATOM 627 N N . ASP A 1 84 ? 34.181 9.091 -39.547 1.00 83.06 84 ASP A N 1
ATOM 628 C CA . ASP A 1 84 ? 35.260 8.968 -40.530 1.00 83.06 84 ASP A CA 1
ATOM 629 C C . ASP A 1 84 ? 36.199 7.782 -40.229 1.00 83.06 84 ASP A C 1
ATOM 631 O O . ASP A 1 84 ? 36.955 7.339 -41.091 1.00 83.06 84 ASP A O 1
ATOM 635 N N . THR A 1 85 ? 36.115 7.219 -39.021 1.00 80.12 85 THR A N 1
ATOM 636 C CA . THR A 1 85 ? 36.854 6.034 -38.575 1.00 80.12 85 THR A CA 1
ATOM 637 C C . THR A 1 85 ? 35.886 4.891 -38.227 1.00 80.12 85 THR A C 1
ATOM 639 O O . THR A 1 85 ? 34.705 5.124 -37.966 1.00 80.12 85 THR A O 1
ATOM 642 N N . PRO A 1 86 ? 36.311 3.612 -38.277 1.00 75.75 86 PRO A N 1
ATOM 643 C CA . PRO A 1 86 ? 35.459 2.454 -37.968 1.00 75.75 86 PRO A CA 1
ATOM 644 C C . PRO A 1 86 ? 35.179 2.329 -36.460 1.00 75.75 86 PRO A C 1
ATOM 646 O O . PRO A 1 86 ? 35.574 1.354 -35.823 1.00 75.75 86 PRO A O 1
ATOM 649 N N . VAL A 1 87 ? 34.495 3.313 -35.879 1.00 85.19 87 VAL A N 1
ATOM 650 C CA . VAL A 1 87 ? 34.079 3.291 -34.475 1.00 85.19 87 VAL A CA 1
ATOM 651 C C . VAL A 1 87 ? 32.750 2.556 -34.349 1.00 85.19 87 VAL A C 1
ATOM 653 O O . VAL A 1 87 ? 31.805 2.777 -35.112 1.00 85.19 87 VAL A O 1
ATOM 656 N N . GLU A 1 88 ? 32.686 1.654 -33.376 1.00 90.50 88 GLU A N 1
ATOM 657 C CA . GLU A 1 88 ? 31.446 0.995 -32.991 1.00 90.50 88 GLU A CA 1
ATOM 658 C C . GLU A 1 88 ? 30.560 1.962 -32.210 1.00 90.50 88 GLU A C 1
ATOM 660 O O . GLU A 1 88 ? 30.977 2.556 -31.219 1.00 90.50 88 GLU A O 1
ATOM 665 N N . ASN A 1 89 ? 29.332 2.119 -32.686 1.00 90.44 89 ASN A N 1
ATOM 666 C CA . ASN A 1 89 ? 28.317 2.966 -32.091 1.00 90.44 89 ASN A CA 1
ATOM 667 C C . ASN A 1 89 ? 27.217 2.092 -31.497 1.00 90.44 89 ASN A C 1
ATOM 669 O O . ASN A 1 89 ? 26.900 1.022 -32.024 1.00 90.44 89 ASN A O 1
ATOM 673 N N . VAL A 1 90 ? 26.612 2.576 -30.416 1.00 90.38 90 VAL A N 1
ATOM 674 C CA . VAL A 1 90 ? 25.466 1.939 -29.767 1.00 90.38 90 VAL A CA 1
ATOM 675 C C . VAL A 1 90 ? 24.377 2.985 -29.608 1.00 90.38 90 VAL A C 1
ATOM 677 O O . VAL A 1 90 ? 24.635 4.091 -29.133 1.00 90.38 90 VAL A O 1
ATOM 680 N N . THR A 1 91 ? 23.165 2.664 -30.044 1.00 90.69 91 THR A N 1
ATOM 681 C CA . THR A 1 91 ? 22.016 3.553 -29.848 1.00 90.69 91 THR A CA 1
ATOM 682 C C . THR A 1 91 ? 21.590 3.597 -28.381 1.00 90.69 91 THR A C 1
ATOM 684 O O . THR A 1 91 ? 21.941 2.728 -27.585 1.00 90.69 91 THR A O 1
ATOM 687 N N . ALA A 1 92 ? 20.756 4.574 -28.019 1.00 86.56 92 ALA A N 1
ATOM 688 C CA . ALA A 1 92 ? 19.991 4.464 -26.781 1.00 86.56 92 ALA A CA 1
ATOM 689 C C . ALA A 1 92 ? 19.081 3.215 -26.836 1.00 86.56 92 ALA A C 1
ATOM 691 O O . ALA A 1 92 ? 18.579 2.892 -27.920 1.00 86.56 92 ALA A O 1
ATOM 692 N N . PRO A 1 93 ? 18.868 2.514 -25.707 1.00 90.50 93 PRO A N 1
ATOM 693 C CA . PRO A 1 93 ? 17.968 1.372 -25.672 1.00 90.50 93 PRO A CA 1
ATOM 694 C C . PRO A 1 93 ? 16.513 1.800 -25.898 1.00 90.50 93 PRO A C 1
ATOM 696 O O . PRO A 1 93 ? 16.070 2.830 -25.390 1.00 90.50 93 PRO A O 1
ATOM 699 N N . TRP A 1 94 ? 15.761 0.977 -26.622 1.00 90.19 94 TRP A N 1
ATOM 700 C CA . TRP A 1 94 ? 14.310 1.071 -26.782 1.00 90.19 94 TRP A CA 1
ATOM 701 C C . TRP A 1 94 ? 13.633 -0.145 -26.166 1.00 90.19 94 TRP A C 1
ATOM 703 O O . TRP A 1 94 ? 14.166 -1.258 -26.183 1.00 90.19 94 TRP A O 1
ATOM 713 N N . LEU A 1 95 ? 12.436 0.072 -25.628 1.00 91.12 95 LEU A N 1
ATOM 714 C CA . LEU A 1 95 ? 11.640 -0.985 -25.027 1.00 91.12 95 LEU A CA 1
ATOM 715 C C . LEU A 1 95 ? 10.803 -1.687 -26.095 1.00 91.12 95 LEU A C 1
ATOM 717 O O . LEU A 1 95 ? 10.078 -1.040 -26.850 1.00 91.12 95 LEU A O 1
ATOM 721 N N . VAL A 1 96 ? 10.868 -3.014 -26.124 1.00 92.56 96 VAL A N 1
ATOM 722 C CA . VAL A 1 96 ? 9.998 -3.818 -26.981 1.00 92.56 96 VAL A CA 1
ATOM 723 C C . VAL A 1 96 ? 8.583 -3.830 -26.378 1.00 92.56 96 VAL A C 1
ATOM 725 O O . VAL A 1 96 ? 8.429 -4.232 -25.219 1.00 92.56 96 VAL A O 1
ATOM 728 N N . PRO A 1 97 ? 7.540 -3.408 -27.114 1.00 91.50 97 PRO A N 1
ATOM 729 C CA . PRO A 1 97 ? 6.185 -3.312 -26.582 1.00 91.50 97 PRO A CA 1
ATOM 730 C C . PRO A 1 97 ? 5.572 -4.697 -26.293 1.00 91.50 97 PRO A C 1
ATOM 732 O O . PRO A 1 97 ? 5.985 -5.702 -26.883 1.00 91.50 97 PRO A O 1
ATOM 735 N N . PRO A 1 98 ? 4.558 -4.773 -25.409 1.00 90.00 98 PRO A N 1
ATOM 736 C CA . PRO A 1 98 ? 3.796 -5.998 -25.185 1.00 90.00 98 PRO A CA 1
ATOM 737 C C . PRO A 1 98 ? 3.236 -6.585 -26.488 1.00 90.00 98 PRO A C 1
ATOM 739 O O . PRO A 1 98 ? 2.709 -5.859 -27.327 1.00 90.00 98 PRO A O 1
ATOM 742 N N . GLY A 1 99 ? 3.338 -7.908 -26.646 1.00 91.81 99 GLY A N 1
ATOM 743 C CA . GLY A 1 99 ? 2.845 -8.633 -27.825 1.00 91.81 99 GLY A CA 1
ATOM 744 C C . GLY A 1 99 ? 3.820 -8.699 -29.005 1.00 91.81 99 GLY A C 1
ATOM 745 O O . GLY A 1 99 ? 3.573 -9.456 -29.941 1.00 91.81 99 GLY A O 1
ATOM 746 N N . ALA A 1 100 ? 4.937 -7.967 -28.968 1.00 95.06 100 ALA A N 1
ATOM 747 C CA . ALA A 1 100 ? 5.966 -8.087 -29.994 1.00 95.06 100 ALA A CA 1
ATOM 748 C C . ALA A 1 100 ? 6.795 -9.359 -29.793 1.00 95.06 100 ALA A C 1
ATOM 750 O O . ALA A 1 100 ? 7.296 -9.619 -28.697 1.00 95.06 100 ALA A O 1
ATOM 751 N N . CYS A 1 101 ? 6.993 -10.106 -30.876 1.00 96.62 101 CYS A N 1
ATOM 752 C CA . CYS A 1 101 ? 7.910 -11.249 -30.921 1.00 96.62 101 CYS A CA 1
ATOM 753 C C . CYS A 1 101 ? 9.051 -11.044 -31.925 1.00 96.62 101 CYS A C 1
ATOM 755 O O . CYS A 1 101 ? 10.058 -11.743 -31.865 1.00 96.62 101 CYS A O 1
ATOM 757 N N . ARG A 1 102 ? 8.910 -10.076 -32.839 1.00 96.69 102 ARG A N 1
ATOM 758 C CA . ARG A 1 102 ? 9.903 -9.740 -33.861 1.00 96.69 102 ARG A CA 1
ATOM 759 C C . ARG A 1 102 ? 10.036 -8.234 -34.022 1.00 96.69 102 ARG A C 1
ATOM 761 O O . ARG A 1 102 ? 9.094 -7.479 -33.767 1.00 96.69 102 ARG A O 1
ATOM 768 N N . ILE A 1 103 ? 11.202 -7.799 -34.475 1.00 95.31 103 ILE A N 1
ATOM 769 C CA . ILE A 1 103 ? 11.465 -6.420 -34.874 1.00 95.31 103 ILE A CA 1
ATOM 770 C C . ILE A 1 103 ? 11.967 -6.395 -36.314 1.00 95.31 103 ILE A C 1
ATOM 772 O O . ILE A 1 103 ? 12.861 -7.150 -36.683 1.00 95.31 103 ILE A O 1
ATOM 776 N N . ALA A 1 104 ? 11.386 -5.514 -37.122 1.00 94.88 104 ALA A N 1
ATOM 777 C CA . ALA A 1 104 ? 11.835 -5.218 -38.471 1.00 94.88 104 ALA A CA 1
ATOM 778 C C . ALA A 1 104 ? 12.582 -3.884 -38.481 1.00 94.88 104 ALA A C 1
ATOM 780 O O . ALA A 1 104 ? 12.066 -2.861 -38.016 1.00 94.88 104 ALA A O 1
ATOM 781 N N . LEU A 1 105 ? 13.794 -3.899 -39.027 1.00 94.19 105 LEU A N 1
ATOM 782 C CA . LEU A 1 105 ? 14.724 -2.778 -39.015 1.00 94.19 105 LEU A CA 1
ATOM 783 C C . LEU A 1 105 ? 15.146 -2.440 -40.441 1.00 94.19 105 LEU A C 1
ATOM 785 O O . LEU A 1 105 ? 15.437 -3.323 -41.248 1.00 94.19 105 LEU A O 1
ATOM 789 N N . ALA A 1 106 ? 15.171 -1.148 -40.762 1.00 92.94 106 ALA A N 1
ATOM 790 C CA . ALA A 1 106 ? 15.658 -0.659 -42.046 1.00 92.94 106 ALA A CA 1
ATOM 791 C C . ALA A 1 106 ? 16.481 0.616 -41.863 1.00 92.94 106 ALA A C 1
ATOM 793 O O . ALA A 1 106 ? 15.991 1.589 -41.295 1.00 92.94 106 ALA A O 1
ATOM 794 N N . VAL A 1 107 ? 17.713 0.638 -42.367 1.00 91.69 107 VAL A N 1
ATOM 795 C CA . VAL A 1 107 ? 18.600 1.807 -42.285 1.00 91.69 107 VAL A CA 1
ATOM 796 C C . VAL A 1 107 ? 18.573 2.556 -43.607 1.00 91.69 107 VAL A C 1
ATOM 798 O O . VAL A 1 107 ? 18.849 1.988 -44.659 1.00 91.69 107 VAL A O 1
ATOM 801 N N . TRP A 1 108 ? 18.266 3.846 -43.552 1.00 89.56 108 TRP A N 1
ATOM 802 C CA . TRP A 1 108 ? 18.133 4.717 -44.712 1.00 89.56 108 TRP A CA 1
ATOM 803 C C . TRP A 1 108 ? 19.169 5.830 -44.674 1.00 89.56 108 TRP A C 1
ATOM 805 O O . TRP A 1 108 ? 19.333 6.450 -43.622 1.00 89.56 108 TRP A O 1
ATOM 815 N N . PRO A 1 109 ? 19.814 6.164 -45.800 1.00 88.62 109 PRO A N 1
ATOM 816 C CA . PRO A 1 109 ? 20.628 7.361 -45.862 1.00 88.62 109 PRO A CA 1
ATOM 817 C C . PRO A 1 109 ? 19.812 8.613 -45.538 1.00 88.62 109 PRO A C 1
ATOM 819 O O . PRO A 1 109 ? 18.705 8.791 -46.055 1.00 88.62 109 PRO A O 1
ATOM 822 N N . TRP A 1 110 ? 20.350 9.489 -44.690 1.00 85.88 110 TRP A N 1
ATOM 823 C CA . TRP A 1 110 ? 19.740 10.771 -44.360 1.00 85.88 110 TRP A CA 1
ATOM 824 C C . TRP A 1 110 ? 20.495 11.927 -45.028 1.00 85.88 110 TRP A C 1
ATOM 826 O O . TRP A 1 110 ? 21.626 11.787 -45.494 1.00 85.88 110 TRP A O 1
ATOM 836 N N . LYS A 1 111 ? 19.808 13.066 -45.175 1.00 76.25 111 LYS A N 1
ATOM 837 C CA . LYS A 1 111 ? 20.223 14.200 -46.018 1.00 76.25 111 LYS A CA 1
ATOM 838 C C . LYS A 1 111 ? 21.700 14.571 -45.811 1.00 76.25 111 LYS A C 1
ATOM 840 O O . LYS A 1 111 ? 22.100 14.875 -44.696 1.00 76.25 111 LYS A O 1
ATOM 845 N N . GLY A 1 112 ? 22.452 14.645 -46.911 1.00 66.81 112 GLY A N 1
ATOM 846 C CA . GLY A 1 112 ? 23.857 15.074 -46.924 1.00 66.81 112 GLY A CA 1
ATOM 847 C C . GLY A 1 112 ? 24.855 13.937 -47.123 1.00 66.81 112 GLY A C 1
ATOM 848 O O . GLY A 1 112 ? 25.939 14.195 -47.627 1.00 66.81 112 GLY A O 1
ATOM 849 N N . SER A 1 113 ? 24.468 12.691 -46.850 1.00 64.44 113 SER A N 1
ATOM 850 C CA . SER A 1 113 ? 25.358 11.548 -47.019 1.00 64.44 113 SER A CA 1
ATOM 851 C C . SER A 1 113 ? 25.141 10.834 -48.358 1.00 64.44 113 SER A C 1
ATOM 853 O O . SER A 1 113 ? 24.031 10.392 -48.668 1.00 64.44 113 SER A O 1
ATOM 855 N N . ARG A 1 114 ? 26.195 10.740 -49.181 1.00 69.44 114 ARG A N 1
ATOM 856 C CA . ARG A 1 114 ? 26.167 10.048 -50.491 1.00 69.44 114 ARG A CA 1
ATOM 857 C C . ARG A 1 114 ? 27.125 8.861 -50.594 1.00 69.44 114 ARG A C 1
ATOM 859 O O . ARG A 1 114 ? 27.044 8.126 -51.572 1.00 69.44 114 ARG A O 1
ATOM 866 N N . ALA A 1 115 ? 28.000 8.668 -49.609 1.00 82.25 115 ALA A N 1
ATOM 867 C CA . ALA A 1 115 ? 29.028 7.630 -49.614 1.00 82.25 115 ALA A CA 1
ATOM 868 C C . ALA A 1 115 ? 29.070 6.872 -48.275 1.00 82.25 115 ALA A C 1
ATOM 870 O O . ALA A 1 115 ? 30.132 6.633 -47.702 1.00 82.25 115 ALA A O 1
ATOM 871 N N . MET A 1 116 ? 27.887 6.521 -47.760 1.00 85.50 116 MET A N 1
ATOM 872 C CA . MET A 1 116 ? 27.762 5.747 -46.530 1.00 85.50 116 MET A CA 1
ATOM 873 C C . MET A 1 116 ? 27.969 4.263 -46.763 1.00 85.50 116 MET A C 1
ATOM 875 O O . MET A 1 116 ? 27.366 3.671 -47.659 1.00 85.50 116 MET A O 1
ATOM 879 N N . VAL A 1 117 ? 28.745 3.654 -45.874 1.00 87.69 117 VAL A N 1
ATOM 880 C CA . VAL A 1 117 ? 28.956 2.212 -45.843 1.00 87.69 117 VAL A CA 1
ATOM 881 C C . VAL A 1 117 ? 28.742 1.709 -44.422 1.00 87.69 117 VAL A C 1
ATOM 883 O O . VAL A 1 117 ? 29.168 2.324 -43.444 1.00 87.69 117 VAL A O 1
ATOM 886 N N . MET A 1 118 ? 28.072 0.565 -44.317 1.00 88.69 118 MET A N 1
ATOM 887 C CA . MET A 1 118 ? 27.955 -0.204 -43.084 1.00 88.69 118 MET A CA 1
ATOM 888 C C . MET A 1 118 ? 28.858 -1.436 -43.226 1.00 88.69 118 MET A C 1
ATOM 890 O O . MET A 1 118 ? 28.422 -2.442 -43.783 1.00 88.69 118 MET A O 1
ATOM 894 N N . PRO A 1 119 ? 30.143 -1.351 -42.824 1.00 86.44 119 PRO A N 1
ATOM 895 C CA . PRO A 1 119 ? 31.144 -2.368 -43.152 1.00 86.44 119 PRO A CA 1
ATOM 896 C C . PRO A 1 119 ? 30.890 -3.719 -42.477 1.00 86.44 119 PRO A C 1
ATOM 898 O O . PRO A 1 119 ? 31.390 -4.740 -42.938 1.00 86.44 119 PRO A O 1
ATOM 901 N N . VAL A 1 120 ? 30.134 -3.729 -41.378 1.00 87.25 120 VAL A N 1
ATOM 902 C CA . VAL A 1 120 ? 29.769 -4.934 -40.631 1.00 87.25 120 VAL A CA 1
ATOM 903 C C . VAL A 1 120 ? 28.258 -4.915 -40.417 1.00 87.25 120 VAL A C 1
ATOM 905 O O . VAL A 1 120 ? 27.733 -3.847 -40.083 1.00 87.25 120 VAL A O 1
ATOM 908 N N . PRO A 1 121 ? 27.559 -6.056 -40.577 1.00 88.12 121 PRO A N 1
ATOM 909 C CA . PRO A 1 121 ? 26.159 -6.159 -40.197 1.00 88.12 121 PRO A CA 1
ATOM 910 C C . PRO A 1 121 ? 25.958 -5.688 -38.753 1.00 88.12 121 PRO A C 1
ATOM 912 O O . PRO A 1 121 ? 26.724 -6.082 -37.870 1.00 88.12 121 PRO A O 1
ATOM 915 N N . PRO A 1 122 ? 24.964 -4.834 -38.493 1.00 92.31 122 PRO A N 1
ATOM 916 C CA . PRO A 1 122 ? 24.673 -4.403 -37.150 1.00 92.31 122 PRO A CA 1
ATOM 917 C C . PRO A 1 122 ? 24.042 -5.563 -36.379 1.00 92.31 122 PRO A C 1
ATOM 919 O O . PRO A 1 122 ? 23.509 -6.510 -36.958 1.00 92.31 122 PRO A O 1
ATOM 922 N N . SER A 1 123 ? 24.095 -5.478 -35.059 1.00 93.75 123 SER A N 1
ATOM 923 C CA . SER A 1 123 ? 23.553 -6.504 -34.172 1.00 93.75 123 SER A CA 1
ATOM 924 C C . SER A 1 123 ? 22.694 -5.862 -33.102 1.00 93.75 123 SER A C 1
ATOM 926 O O . SER A 1 123 ? 23.088 -4.838 -32.530 1.00 93.75 123 SER A O 1
ATOM 928 N N . LEU A 1 124 ? 21.563 -6.483 -32.780 1.00 94.56 124 LEU A N 1
ATOM 929 C CA . LEU A 1 124 ? 20.813 -6.117 -31.593 1.00 94.56 124 LEU A CA 1
ATOM 930 C C . LEU A 1 124 ? 21.498 -6.671 -30.349 1.00 94.56 124 LEU A C 1
ATOM 932 O O . LEU A 1 124 ? 21.900 -7.830 -30.283 1.00 94.56 124 LEU A O 1
ATOM 936 N N . CYS A 1 125 ? 21.617 -5.831 -29.330 1.00 93.44 125 CYS A N 1
ATOM 937 C CA . CYS A 1 125 ? 22.061 -6.257 -28.017 1.00 93.44 125 CYS A CA 1
ATOM 938 C C . CYS A 1 125 ? 21.027 -5.878 -26.968 1.00 93.44 125 CYS A C 1
ATOM 940 O O . CYS A 1 125 ? 20.501 -4.764 -26.976 1.00 93.44 125 CYS A O 1
ATOM 942 N N . ARG A 1 126 ? 20.777 -6.790 -26.026 1.00 92.19 126 ARG A N 1
ATOM 943 C CA . ARG A 1 126 ? 20.030 -6.446 -24.818 1.00 92.19 126 ARG A CA 1
ATOM 944 C C . ARG A 1 126 ? 20.837 -5.454 -24.003 1.00 92.19 126 ARG A C 1
ATOM 946 O O . ARG A 1 126 ? 22.045 -5.627 -23.831 1.00 92.19 126 ARG A O 1
ATOM 953 N N . GLN A 1 127 ? 20.165 -4.420 -23.527 1.00 90.69 127 GLN A N 1
ATOM 954 C CA . GLN A 1 127 ? 20.791 -3.391 -22.717 1.00 90.69 127 GLN A CA 1
ATOM 955 C C . GLN A 1 127 ? 19.822 -2.957 -21.628 1.00 90.69 127 GLN A C 1
ATOM 957 O O . GLN A 1 127 ? 18.729 -2.485 -21.914 1.00 90.69 127 GLN A O 1
ATOM 962 N N . ALA A 1 128 ? 20.232 -3.103 -20.373 1.00 90.19 128 ALA A N 1
ATOM 963 C CA . ALA A 1 128 ? 19.457 -2.613 -19.245 1.00 90.19 128 ALA A CA 1
ATOM 964 C C . ALA A 1 128 ? 19.313 -1.082 -19.301 1.00 90.19 128 ALA A C 1
ATOM 966 O O . ALA A 1 128 ? 20.283 -0.356 -19.543 1.00 90.19 128 ALA A O 1
ATOM 967 N N . PHE A 1 129 ? 18.106 -0.581 -19.035 1.00 90.44 129 PHE A N 1
ATOM 968 C CA . PHE A 1 129 ? 17.904 0.846 -18.811 1.00 90.44 129 PHE A CA 1
ATOM 969 C C . PHE A 1 129 ? 18.550 1.280 -17.495 1.00 90.44 129 PHE A C 1
ATOM 971 O O . PHE A 1 129 ? 18.465 0.587 -16.481 1.00 90.44 129 PHE A O 1
ATOM 978 N N . SER A 1 130 ? 19.148 2.472 -17.494 1.00 90.88 130 SER A N 1
ATOM 979 C CA . SER A 1 130 ? 19.562 3.118 -16.251 1.00 90.88 130 SER A CA 1
ATOM 980 C C . SER A 1 130 ? 18.336 3.585 -15.450 1.00 90.88 130 SER A C 1
ATOM 982 O O . SER A 1 130 ? 17.283 3.852 -16.040 1.00 90.88 130 SER A O 1
ATOM 984 N N . PRO A 1 131 ? 18.457 3.788 -14.125 1.00 91.38 131 PRO A N 1
ATOM 985 C CA . PRO A 1 131 ? 17.376 4.358 -13.318 1.00 91.38 131 PRO A CA 1
ATOM 986 C C . PRO A 1 131 ? 16.835 5.691 -13.862 1.00 91.38 131 PRO A C 1
ATOM 988 O O . PRO A 1 131 ? 15.635 5.944 -13.805 1.00 91.38 131 PRO A O 1
ATOM 991 N N . GLN A 1 132 ? 17.696 6.535 -14.442 1.00 91.19 132 GLN A N 1
ATOM 992 C CA . GLN A 1 132 ? 17.280 7.809 -15.034 1.00 91.19 132 GLN A CA 1
ATOM 993 C C . GLN A 1 132 ? 16.450 7.620 -16.310 1.00 91.19 132 GLN A C 1
ATOM 995 O O . GLN A 1 132 ? 15.468 8.332 -16.510 1.00 91.19 132 GLN A O 1
ATOM 1000 N N . ALA A 1 133 ? 16.809 6.650 -17.155 1.00 90.56 133 ALA A N 1
ATOM 1001 C CA . ALA A 1 133 ? 16.019 6.327 -18.337 1.00 90.56 133 ALA A CA 1
ATOM 1002 C C . ALA A 1 133 ? 14.662 5.711 -17.955 1.00 90.56 133 ALA A C 1
ATOM 1004 O O . ALA A 1 133 ? 13.644 6.064 -18.545 1.00 90.56 133 ALA A O 1
ATOM 1005 N N . LEU A 1 134 ? 14.622 4.870 -16.914 1.00 92.88 134 LEU A N 1
ATOM 1006 C CA . LEU A 1 134 ? 13.373 4.310 -16.388 1.00 92.88 134 LEU A CA 1
ATOM 1007 C C . LEU A 1 134 ? 12.416 5.390 -15.873 1.00 92.88 134 LEU A C 1
ATOM 1009 O O . LEU A 1 134 ? 11.223 5.292 -16.130 1.00 92.88 134 LEU A O 1
ATOM 1013 N N . LEU A 1 135 ? 12.917 6.451 -15.228 1.00 91.94 135 LEU A N 1
ATOM 1014 C CA . LEU A 1 135 ? 12.083 7.591 -14.818 1.00 91.94 135 LEU A CA 1
ATOM 1015 C C . LEU A 1 135 ? 11.434 8.310 -16.013 1.00 91.94 135 LEU A C 1
ATOM 1017 O O . LEU A 1 135 ? 10.288 8.745 -15.920 1.00 91.94 135 LEU A O 1
ATOM 1021 N N . ALA A 1 136 ? 12.145 8.426 -17.139 1.00 90.12 136 ALA A N 1
ATOM 1022 C CA . ALA A 1 136 ? 11.595 9.028 -18.354 1.00 90.12 136 ALA A CA 1
ATOM 1023 C C . ALA A 1 136 ? 10.496 8.155 -18.983 1.00 90.12 136 ALA A C 1
ATOM 1025 O O . ALA A 1 136 ? 9.497 8.687 -19.466 1.00 90.12 136 ALA A O 1
ATOM 1026 N N . ILE A 1 137 ? 10.663 6.828 -18.941 1.00 89.62 137 ILE A N 1
ATOM 1027 C CA . ILE A 1 137 ? 9.635 5.874 -19.377 1.00 89.62 137 ILE A CA 1
ATOM 1028 C C . ILE A 1 137 ? 8.440 5.932 -18.426 1.00 89.62 137 ILE A C 1
ATOM 1030 O O . ILE A 1 137 ? 7.311 6.025 -18.889 1.00 89.62 137 ILE A O 1
ATOM 1034 N N . GLU A 1 138 ? 8.672 5.950 -17.111 1.00 92.00 138 GLU A N 1
ATOM 1035 C CA . GLU A 1 138 ? 7.622 5.974 -16.087 1.00 92.00 138 GLU A CA 1
ATOM 1036 C C . GLU A 1 138 ? 6.679 7.170 -16.253 1.00 92.00 138 GLU A C 1
ATOM 1038 O O . GLU A 1 138 ? 5.468 7.026 -16.097 1.00 92.00 138 GLU A O 1
ATOM 1043 N N . ALA A 1 139 ? 7.222 8.337 -16.611 1.00 90.06 139 ALA A N 1
ATOM 1044 C CA . ALA A 1 139 ? 6.439 9.544 -16.856 1.00 90.06 139 ALA A CA 1
ATOM 1045 C C . ALA A 1 139 ? 5.460 9.417 -18.041 1.00 90.06 139 ALA A C 1
ATOM 1047 O O . ALA A 1 139 ? 4.495 10.176 -18.112 1.00 90.06 139 ALA A O 1
ATOM 1048 N N . GLN A 1 140 ? 5.712 8.492 -18.971 1.00 88.12 140 GLN A N 1
ATOM 1049 C CA . GLN A 1 140 ? 4.876 8.241 -20.149 1.00 88.12 140 GLN A CA 1
ATOM 1050 C C . GLN A 1 140 ? 3.978 7.018 -19.941 1.00 88.12 140 GLN A C 1
ATOM 1052 O O . GLN A 1 140 ? 2.783 7.067 -20.222 1.00 88.12 140 GLN A O 1
ATOM 1057 N N . ASP A 1 141 ? 4.563 5.931 -19.440 1.00 88.69 141 ASP A N 1
ATOM 1058 C CA . ASP A 1 141 ? 3.917 4.649 -19.205 1.00 88.69 141 ASP A CA 1
ATOM 1059 C C . ASP A 1 141 ? 4.601 3.914 -18.035 1.00 88.69 141 ASP A C 1
ATOM 1061 O O . ASP A 1 141 ? 5.680 3.320 -18.139 1.00 88.69 141 ASP A O 1
ATOM 1065 N N . MET A 1 142 ? 3.926 3.928 -16.887 1.00 91.19 142 MET A N 1
ATOM 1066 C CA . MET A 1 142 ? 4.387 3.282 -15.660 1.00 91.19 142 MET A CA 1
ATOM 1067 C C . MET A 1 142 ? 4.457 1.746 -15.776 1.00 91.19 142 MET A C 1
ATOM 1069 O O . MET A 1 142 ? 5.278 1.120 -15.103 1.00 91.19 142 MET A O 1
ATOM 1073 N N . GLN A 1 143 ? 3.634 1.114 -16.623 1.00 90.38 143 GLN A N 1
ATOM 1074 C CA . GLN A 1 143 ? 3.669 -0.341 -16.823 1.00 90.38 143 GLN A CA 1
ATOM 1075 C C . GLN A 1 143 ? 4.845 -0.748 -17.709 1.00 90.38 143 GLN A C 1
ATOM 1077 O O . GLN A 1 143 ? 5.542 -1.716 -17.397 1.00 90.38 143 GLN A O 1
ATOM 1082 N N . ALA A 1 144 ? 5.113 0.022 -18.764 1.00 89.75 144 ALA A N 1
ATOM 1083 C CA . ALA A 1 144 ? 6.310 -0.128 -19.585 1.00 89.75 144 ALA A CA 1
ATOM 1084 C C . ALA A 1 144 ? 7.589 0.009 -18.743 1.00 89.75 144 ALA A C 1
ATOM 1086 O O . ALA A 1 144 ? 8.479 -0.839 -18.826 1.00 89.75 144 ALA A O 1
ATOM 1087 N N . ALA A 1 145 ? 7.651 1.017 -17.864 1.00 92.81 145 ALA A N 1
ATOM 1088 C CA . ALA A 1 145 ? 8.770 1.193 -16.939 1.00 92.81 145 ALA A CA 1
ATOM 1089 C C . ALA A 1 145 ? 8.948 -0.014 -16.007 1.00 92.81 145 ALA A C 1
ATOM 1091 O O . ALA A 1 145 ? 10.076 -0.412 -15.721 1.00 92.81 145 ALA A O 1
ATOM 1092 N N . ALA A 1 146 ? 7.853 -0.636 -15.559 1.00 94.25 146 ALA A N 1
ATOM 1093 C CA . ALA A 1 146 ? 7.926 -1.818 -14.709 1.00 94.25 146 ALA A CA 1
ATOM 1094 C C . ALA A 1 146 ? 8.518 -3.028 -15.433 1.00 94.25 146 ALA A C 1
ATOM 1096 O O . ALA A 1 146 ? 9.391 -3.687 -14.874 1.00 94.25 146 ALA A O 1
ATOM 1097 N N . LEU A 1 147 ? 8.085 -3.294 -16.669 1.00 91.62 147 LEU A N 1
ATOM 1098 C CA . LEU A 1 147 ? 8.646 -4.370 -17.494 1.00 91.62 147 LEU A CA 1
ATOM 1099 C C . LEU A 1 147 ? 10.140 -4.143 -17.753 1.00 91.62 147 LEU A C 1
ATOM 1101 O O . LEU A 1 147 ? 10.955 -5.024 -17.490 1.00 91.62 147 LEU A O 1
ATOM 1105 N N . ALA A 1 148 ? 10.498 -2.924 -18.157 1.00 92.00 148 ALA A N 1
ATOM 1106 C CA . ALA A 1 148 ? 11.876 -2.511 -18.394 1.00 92.00 148 ALA A CA 1
ATOM 1107 C C . ALA A 1 148 ? 12.762 -2.662 -17.143 1.00 92.00 148 ALA A C 1
ATOM 1109 O O . ALA A 1 148 ? 13.897 -3.130 -17.220 1.00 92.00 148 ALA A O 1
ATOM 1110 N N . CYS A 1 149 ? 12.240 -2.282 -15.974 1.00 95.62 149 CYS A N 1
ATOM 1111 C CA . CYS A 1 149 ? 12.939 -2.403 -14.699 1.00 95.62 149 CYS A CA 1
ATOM 1112 C C . CYS A 1 149 ? 13.128 -3.873 -14.287 1.00 95.62 149 CYS A C 1
ATOM 1114 O O . CYS A 1 149 ? 14.200 -4.239 -13.807 1.00 95.62 149 CYS A O 1
ATOM 1116 N N . GLN A 1 150 ? 12.122 -4.727 -14.505 1.00 94.94 150 GLN A N 1
ATOM 1117 C CA . GLN A 1 150 ? 12.211 -6.166 -14.238 1.00 94.94 150 GLN A CA 1
ATOM 1118 C C . GLN A 1 150 ? 13.245 -6.854 -15.138 1.00 94.94 150 GLN A C 1
ATOM 1120 O O . GLN A 1 150 ? 14.055 -7.629 -14.635 1.00 94.94 150 GLN A O 1
ATOM 1125 N N . ASP A 1 151 ? 13.266 -6.537 -16.434 1.00 91.75 151 ASP A N 1
ATOM 1126 C CA . ASP A 1 151 ? 14.274 -7.047 -17.371 1.00 91.75 151 ASP A CA 1
ATOM 1127 C C . ASP A 1 151 ? 15.689 -6.598 -16.969 1.00 91.75 151 ASP A C 1
ATOM 1129 O O . ASP A 1 151 ? 16.602 -7.420 -16.872 1.00 91.75 151 ASP A O 1
ATOM 1133 N N . ALA A 1 152 ? 15.856 -5.318 -16.623 1.00 93.56 152 ALA A N 1
ATOM 1134 C CA . ALA A 1 152 ? 17.126 -4.781 -16.144 1.00 93.56 152 ALA A CA 1
ATOM 1135 C C . ALA A 1 152 ? 17.605 -5.468 -14.848 1.00 93.56 152 ALA A C 1
ATOM 1137 O O . ALA A 1 152 ? 18.789 -5.786 -14.725 1.00 93.56 152 ALA A O 1
ATOM 1138 N N . LEU A 1 153 ? 16.701 -5.764 -13.905 1.00 94.81 153 LEU A N 1
ATOM 1139 C CA . LEU A 1 153 ? 17.025 -6.523 -12.690 1.00 94.81 153 LEU A CA 1
ATOM 1140 C C . LEU A 1 153 ? 17.336 -7.993 -12.985 1.00 94.81 153 LEU A C 1
ATOM 1142 O O . LEU A 1 153 ? 18.175 -8.578 -12.309 1.00 94.81 153 LEU A O 1
ATOM 1146 N N . GLY A 1 154 ? 16.709 -8.593 -13.998 1.00 92.94 154 GLY A N 1
ATOM 1147 C CA . GLY A 1 154 ? 17.055 -9.938 -14.460 1.00 92.94 154 GLY A CA 1
ATOM 1148 C C . GLY A 1 154 ? 18.486 -10.019 -15.000 1.00 92.94 154 GLY A C 1
ATOM 1149 O O . GLY A 1 154 ? 19.174 -11.013 -14.777 1.00 92.94 154 GLY A O 1
ATOM 1150 N N . GLN A 1 155 ? 18.954 -8.955 -15.660 1.00 91.25 155 GLN A N 1
ATOM 1151 C CA . GLN A 1 155 ? 20.329 -8.841 -16.158 1.00 91.25 155 GLN A CA 1
ATOM 1152 C C . GLN A 1 155 ? 21.332 -8.484 -15.046 1.00 91.25 155 GLN A C 1
ATOM 1154 O O . GLN A 1 155 ? 22.466 -8.961 -15.062 1.00 91.25 155 GLN A O 1
ATOM 1159 N N . ALA A 1 156 ? 20.926 -7.653 -14.081 1.00 92.81 156 ALA A N 1
ATOM 1160 C CA . ALA A 1 156 ? 21.781 -7.140 -13.012 1.00 92.81 156 ALA A CA 1
ATOM 1161 C C . ALA A 1 156 ? 21.064 -7.161 -11.641 1.00 92.81 156 ALA A C 1
ATOM 1163 O O . ALA A 1 156 ? 20.714 -6.107 -11.101 1.00 92.81 156 ALA A O 1
ATOM 1164 N N . PRO A 1 157 ? 20.874 -8.343 -11.021 1.00 93.69 157 PRO A N 1
ATOM 1165 C CA . PRO A 1 157 ? 20.025 -8.500 -9.831 1.00 93.69 157 PRO A CA 1
ATOM 1166 C C . PRO A 1 157 ? 20.570 -7.828 -8.567 1.00 93.69 157 PRO A C 1
ATOM 1168 O O . PRO A 1 157 ? 19.833 -7.633 -7.605 1.00 93.69 157 PRO A O 1
ATOM 1171 N N . ARG A 1 158 ? 21.859 -7.475 -8.557 1.00 93.44 158 ARG A N 1
ATOM 1172 C CA . ARG A 1 158 ? 22.537 -6.799 -7.441 1.00 93.44 158 ARG A CA 1
ATOM 1173 C C . ARG A 1 158 ? 22.685 -5.289 -7.642 1.00 93.44 158 ARG A C 1
ATOM 1175 O O . ARG A 1 158 ? 23.329 -4.630 -6.839 1.00 93.44 158 ARG A O 1
ATOM 1182 N N . TRP A 1 159 ? 22.110 -4.721 -8.702 1.00 95.00 159 TRP A N 1
ATOM 1183 C CA . TRP A 1 159 ? 22.230 -3.290 -8.965 1.00 95.00 159 TRP A CA 1
ATOM 1184 C C . TRP A 1 159 ? 21.384 -2.475 -7.969 1.00 95.00 159 TRP A C 1
ATOM 1186 O O . TRP A 1 159 ? 20.167 -2.357 -8.110 1.00 95.00 159 TRP A O 1
ATOM 1196 N N . VAL A 1 160 ? 22.037 -1.902 -6.950 1.00 96.19 160 VAL A N 1
ATOM 1197 C CA . VAL A 1 160 ? 21.396 -1.223 -5.808 1.00 96.19 160 VAL A CA 1
ATOM 1198 C C . VAL A 1 160 ? 20.504 -0.052 -6.230 1.00 96.19 160 VAL A C 1
ATOM 1200 O O . VAL A 1 160 ? 19.372 0.049 -5.754 1.00 96.19 160 VAL A O 1
ATOM 1203 N N . GLU A 1 161 ? 20.959 0.828 -7.126 1.00 96.12 161 GLU A N 1
ATOM 1204 C CA . GLU A 1 161 ? 20.161 1.973 -7.584 1.00 96.12 161 GLU A CA 1
ATOM 1205 C C . GLU A 1 161 ? 18.905 1.522 -8.335 1.00 96.12 161 GLU A C 1
ATOM 1207 O O . GLU A 1 161 ? 17.834 2.119 -8.190 1.00 96.12 161 GLU A O 1
ATOM 1212 N N . LEU A 1 162 ? 19.023 0.441 -9.107 1.00 96.00 162 LEU A N 1
ATOM 1213 C CA . LEU A 1 162 ? 17.909 -0.147 -9.835 1.00 96.00 162 LEU A CA 1
ATOM 1214 C C . LEU A 1 162 ? 16.910 -0.824 -8.886 1.00 96.00 162 LEU A C 1
ATOM 1216 O O . LEU A 1 162 ? 15.706 -0.618 -9.029 1.00 96.00 162 LEU A O 1
ATOM 1220 N N . LEU A 1 163 ? 17.385 -1.553 -7.870 1.00 97.06 163 LEU A N 1
ATOM 1221 C CA . LEU A 1 163 ? 16.540 -2.107 -6.805 1.00 97.06 163 LEU A CA 1
ATOM 1222 C C . LEU A 1 163 ? 15.802 -1.001 -6.038 1.00 97.06 163 LEU A C 1
ATOM 1224 O O . LEU A 1 163 ? 14.602 -1.113 -5.789 1.00 97.06 163 LEU A O 1
ATOM 1228 N N . ALA A 1 164 ? 16.488 0.094 -5.702 1.00 96.75 164 ALA A N 1
ATOM 1229 C CA . ALA A 1 164 ? 15.882 1.240 -5.029 1.00 96.75 164 ALA A CA 1
ATOM 1230 C C . ALA A 1 164 ? 14.773 1.886 -5.878 1.00 96.75 164 ALA A C 1
ATOM 1232 O O . ALA A 1 164 ? 13.708 2.227 -5.355 1.00 96.75 164 ALA A O 1
ATOM 1233 N N . HIS A 1 165 ? 14.997 2.018 -7.190 1.00 96.75 165 HIS A N 1
ATOM 1234 C CA . HIS A 1 165 ? 13.971 2.468 -8.129 1.00 96.75 165 HIS A CA 1
ATOM 1235 C C . HIS A 1 165 ? 12.787 1.484 -8.182 1.00 96.75 165 HIS A C 1
ATOM 1237 O O . HIS A 1 165 ? 11.636 1.908 -8.055 1.00 96.75 165 HIS A O 1
ATOM 1243 N N . ALA A 1 166 ? 13.059 0.178 -8.270 1.00 97.56 166 ALA A N 1
ATOM 1244 C CA . ALA A 1 166 ? 12.044 -0.873 -8.313 1.00 97.56 166 ALA A CA 1
ATOM 1245 C C . ALA A 1 166 ? 11.152 -0.902 -7.061 1.00 97.56 166 ALA A C 1
ATOM 1247 O O . ALA A 1 166 ? 9.939 -1.077 -7.180 1.00 97.56 166 ALA A O 1
ATOM 1248 N N . VAL A 1 167 ? 11.706 -0.659 -5.865 1.00 97.56 167 VAL A N 1
ATOM 1249 C CA . VAL A 1 167 ? 10.924 -0.502 -4.621 1.00 97.56 167 VAL A CA 1
ATOM 1250 C C . VAL A 1 167 ? 9.925 0.653 -4.747 1.00 97.56 167 VAL A C 1
ATOM 1252 O O . VAL A 1 167 ? 8.749 0.497 -4.428 1.00 97.56 167 VAL A O 1
ATOM 1255 N N . GLY A 1 168 ? 10.358 1.810 -5.254 1.00 95.38 168 GLY A N 1
ATOM 1256 C CA . GLY A 1 168 ? 9.463 2.951 -5.461 1.00 95.38 168 GLY A CA 1
ATOM 1257 C C . GLY A 1 168 ? 8.374 2.675 -6.503 1.00 95.38 168 GLY A C 1
ATOM 1258 O O . GLY A 1 168 ? 7.201 2.968 -6.265 1.00 95.38 168 GLY A O 1
ATOM 1259 N N . LEU A 1 169 ? 8.759 2.099 -7.642 1.00 96.31 169 LEU A N 1
ATOM 1260 C CA . LEU A 1 169 ? 7.865 1.821 -8.765 1.00 96.31 169 LEU A CA 1
ATOM 1261 C C . LEU A 1 169 ? 6.812 0.756 -8.417 1.00 96.31 169 LEU A C 1
ATOM 1263 O O . LEU A 1 169 ? 5.618 0.965 -8.632 1.00 96.31 169 LEU A O 1
ATOM 1267 N N . SER A 1 170 ? 7.226 -0.355 -7.804 1.00 97.31 170 SER A N 1
ATOM 1268 C CA . SER A 1 170 ? 6.315 -1.417 -7.350 1.00 97.31 170 SER A CA 1
ATOM 1269 C C . SER A 1 170 ? 5.324 -0.928 -6.287 1.00 97.31 170 SER A C 1
ATOM 1271 O O . SER A 1 170 ? 4.144 -1.291 -6.343 1.00 97.31 170 SER A O 1
ATOM 1273 N N . ALA A 1 171 ? 5.757 -0.048 -5.375 1.00 95.50 171 ALA A N 1
ATOM 1274 C CA . ALA A 1 171 ? 4.884 0.575 -4.384 1.00 95.50 171 ALA A CA 1
ATOM 1275 C C . ALA A 1 171 ? 3.825 1.491 -5.020 1.00 95.50 171 ALA A C 1
ATOM 1277 O O . ALA A 1 171 ? 2.674 1.462 -4.587 1.00 95.50 171 ALA A O 1
ATOM 1278 N N . ARG A 1 172 ? 4.168 2.272 -6.057 1.00 93.88 172 ARG A N 1
ATOM 1279 C CA . ARG A 1 172 ? 3.200 3.113 -6.794 1.00 93.88 172 ARG A CA 1
ATOM 1280 C C . ARG A 1 172 ? 2.215 2.289 -7.622 1.00 93.88 172 ARG A C 1
ATOM 1282 O O . ARG A 1 172 ? 1.026 2.587 -7.616 1.00 93.88 172 ARG A O 1
ATOM 1289 N N . LEU A 1 173 ? 2.689 1.220 -8.261 1.00 95.12 173 LEU A N 1
ATOM 1290 C CA . LEU A 1 173 ? 1.857 0.301 -9.048 1.00 95.12 173 LEU A CA 1
ATOM 1291 C C . LEU A 1 173 ? 0.962 -0.609 -8.205 1.00 95.12 173 LEU A C 1
ATOM 1293 O O . LEU A 1 173 ? 0.053 -1.246 -8.733 1.00 95.12 173 LEU A O 1
ATOM 1297 N N . GLY A 1 174 ? 1.233 -0.719 -6.907 1.00 96.25 174 GLY A N 1
ATOM 1298 C CA . GLY A 1 174 ? 0.495 -1.618 -6.035 1.00 96.25 174 GLY A CA 1
ATOM 1299 C C . GLY A 1 174 ? 0.836 -3.102 -6.243 1.00 96.25 174 GLY A C 1
ATOM 1300 O O . GLY A 1 174 ? -0.004 -3.958 -5.975 1.00 96.25 174 GLY A O 1
ATOM 1301 N N . ARG A 1 175 ? 2.048 -3.429 -6.716 1.00 97.44 175 ARG A N 1
ATOM 1302 C CA . ARG A 1 175 ? 2.521 -4.811 -6.947 1.00 97.44 175 ARG A CA 1
ATOM 1303 C C . ARG A 1 175 ? 3.238 -5.345 -5.702 1.00 97.44 175 ARG A C 1
ATOM 1305 O O . ARG A 1 175 ? 4.454 -5.219 -5.576 1.00 97.44 175 ARG A O 1
ATOM 1312 N N . ALA A 1 176 ? 2.481 -5.909 -4.765 1.00 97.62 176 ALA A N 1
ATOM 1313 C CA . ALA A 1 176 ? 2.960 -6.277 -3.433 1.00 97.62 176 ALA A CA 1
ATOM 1314 C C . ALA A 1 176 ? 4.048 -7.368 -3.443 1.00 97.62 176 ALA A C 1
ATOM 1316 O O . ALA A 1 176 ? 5.034 -7.240 -2.722 1.00 97.62 176 ALA A O 1
ATOM 1317 N N . GLY A 1 177 ? 3.895 -8.417 -4.256 1.00 98.00 177 GLY A N 1
ATOM 1318 C CA . GLY A 1 177 ? 4.885 -9.492 -4.376 1.00 98.00 177 GLY A CA 1
ATOM 1319 C C . GLY A 1 177 ? 6.215 -8.998 -4.944 1.00 98.00 177 GLY A C 1
ATOM 1320 O O . GLY A 1 177 ? 7.277 -9.327 -4.421 1.00 98.00 177 GLY A O 1
ATOM 1321 N N . TRP A 1 178 ? 6.159 -8.133 -5.961 1.00 98.00 178 TRP A N 1
ATOM 1322 C CA . TRP A 1 178 ? 7.362 -7.523 -6.530 1.00 98.00 178 TRP A CA 1
ATOM 1323 C C . TRP A 1 178 ? 8.036 -6.558 -5.547 1.00 98.00 178 TRP A C 1
ATOM 1325 O O . TRP A 1 178 ? 9.251 -6.619 -5.375 1.00 98.00 178 TRP A O 1
ATOM 1335 N N . LEU A 1 179 ? 7.251 -5.732 -4.843 1.00 98.25 179 LEU A N 1
ATOM 1336 C CA . LEU A 1 179 ? 7.752 -4.848 -3.788 1.00 98.25 179 LEU A CA 1
ATOM 1337 C C . LEU A 1 179 ? 8.504 -5.634 -2.710 1.00 98.25 179 LEU A C 1
ATOM 1339 O O . LEU A 1 179 ? 9.616 -5.260 -2.346 1.00 98.25 179 LEU A O 1
ATOM 1343 N N . GLN A 1 180 ? 7.916 -6.735 -2.237 1.00 98.38 180 GLN A N 1
ATOM 1344 C CA . GLN A 1 180 ? 8.539 -7.599 -1.240 1.00 98.38 180 GLN A CA 1
ATOM 1345 C C . GLN A 1 180 ? 9.883 -8.147 -1.732 1.00 98.38 180 GLN A C 1
ATOM 1347 O O . GLN A 1 180 ? 10.894 -7.947 -1.061 1.00 98.38 180 GLN A O 1
ATOM 1352 N N . ALA A 1 181 ? 9.906 -8.759 -2.921 1.00 98.06 181 ALA A N 1
ATOM 1353 C CA . ALA A 1 181 ? 11.119 -9.338 -3.494 1.00 98.06 181 ALA A CA 1
ATOM 1354 C C . ALA A 1 181 ? 12.235 -8.293 -3.674 1.00 98.06 181 ALA A C 1
ATOM 1356 O O . ALA A 1 181 ? 13.388 -8.551 -3.331 1.00 98.06 181 ALA A O 1
ATOM 1357 N N . CYS A 1 182 ? 11.904 -7.088 -4.154 1.00 98.06 182 CYS A N 1
ATOM 1358 C CA . CYS A 1 182 ? 12.878 -6.006 -4.299 1.00 98.06 182 CYS A CA 1
ATOM 1359 C C . CYS A 1 182 ? 13.398 -5.495 -2.952 1.00 98.06 182 CYS A C 1
ATOM 1361 O O . CYS A 1 182 ? 14.592 -5.231 -2.830 1.00 98.06 182 CYS A O 1
ATOM 1363 N N . CYS A 1 183 ? 12.539 -5.358 -1.937 1.00 98.12 183 CYS A N 1
ATOM 1364 C CA . CYS A 1 183 ? 12.976 -4.961 -0.601 1.00 98.12 183 CYS A CA 1
ATOM 1365 C C . CYS A 1 183 ? 13.895 -6.008 0.038 1.00 98.12 183 CYS A C 1
ATOM 1367 O O . CYS A 1 183 ? 14.911 -5.637 0.615 1.00 98.12 183 CYS A O 1
ATOM 1369 N N . GLU A 1 184 ? 13.564 -7.295 -0.070 1.00 97.62 184 GLU A N 1
ATOM 1370 C CA . GLU A 1 184 ? 14.385 -8.391 0.459 1.00 97.62 184 GLU A CA 1
ATOM 1371 C C . GLU A 1 184 ? 15.746 -8.460 -0.247 1.00 97.62 184 GLU A C 1
ATOM 1373 O O . GLU A 1 184 ? 16.779 -8.486 0.422 1.00 97.62 184 GLU A O 1
ATOM 1378 N N . ALA A 1 185 ? 15.765 -8.384 -1.582 1.00 96.88 185 ALA A N 1
ATOM 1379 C CA . ALA A 1 185 ? 17.004 -8.332 -2.356 1.00 96.88 185 ALA A CA 1
ATOM 1380 C C . ALA A 1 185 ? 17.872 -7.125 -1.961 1.00 96.88 185 ALA A C 1
ATOM 1382 O O . ALA A 1 185 ? 19.072 -7.267 -1.733 1.00 96.88 185 ALA A O 1
ATOM 1383 N N . LEU A 1 186 ? 17.262 -5.949 -1.806 1.00 96.94 186 LEU A N 1
ATOM 1384 C CA . LEU A 1 186 ? 17.961 -4.728 -1.412 1.00 96.94 186 LEU A CA 1
ATOM 1385 C C . LEU A 1 186 ? 18.538 -4.805 0.009 1.00 96.94 186 LEU A C 1
ATOM 1387 O O . LEU A 1 186 ? 19.655 -4.353 0.237 1.00 96.94 186 LEU A O 1
ATOM 1391 N N . LEU A 1 187 ? 17.794 -5.375 0.961 1.00 96.75 187 LEU A N 1
ATOM 1392 C CA . LEU A 1 187 ? 18.246 -5.547 2.346 1.00 96.75 187 LEU A CA 1
ATOM 1393 C C . LEU A 1 187 ? 19.306 -6.644 2.499 1.00 96.75 187 LEU A C 1
ATOM 1395 O O . LEU A 1 187 ? 20.043 -6.630 3.478 1.00 96.75 187 LEU A O 1
ATOM 1399 N N . SER A 1 188 ? 19.404 -7.568 1.540 1.00 96.00 188 SER A N 1
ATOM 1400 C CA . SER A 1 188 ? 20.487 -8.558 1.484 1.00 96.00 188 SER A CA 1
ATOM 1401 C C . SER A 1 188 ? 21.815 -7.995 0.955 1.00 96.00 188 SER A C 1
ATOM 1403 O O . SER A 1 188 ? 22.802 -8.724 0.896 1.00 96.00 188 SER A O 1
ATOM 1405 N N . HIS A 1 189 ? 21.843 -6.721 0.544 1.00 93.94 189 HIS A N 1
ATOM 1406 C CA . HIS A 1 189 ? 23.016 -6.079 -0.038 1.00 93.94 189 HIS A CA 1
ATOM 1407 C C . HIS A 1 189 ? 23.732 -5.192 0.991 1.00 93.94 189 HIS A C 1
ATOM 1409 O O . HIS A 1 189 ? 23.215 -4.145 1.388 1.00 93.94 189 HIS A O 1
ATOM 1415 N N . ASP A 1 190 ? 24.952 -5.574 1.373 1.00 90.62 190 ASP A N 1
ATOM 1416 C CA . ASP A 1 190 ? 25.730 -4.881 2.415 1.00 90.62 190 ASP A CA 1
ATOM 1417 C C . ASP A 1 190 ? 26.065 -3.426 2.046 1.00 90.62 190 ASP A C 1
ATOM 1419 O O . ASP A 1 190 ? 26.093 -2.545 2.901 1.00 90.62 190 ASP A O 1
ATOM 1423 N N . GLU A 1 191 ? 26.266 -3.155 0.754 1.00 91.00 191 GLU A N 1
ATOM 1424 C CA . GLU A 1 191 ? 26.611 -1.819 0.241 1.00 91.00 191 GLU A CA 1
ATOM 1425 C C . GLU A 1 191 ? 25.401 -0.880 0.076 1.00 91.00 191 GLU A C 1
ATOM 1427 O O . GLU A 1 191 ? 25.558 0.270 -0.338 1.00 91.00 191 GLU A O 1
ATOM 1432 N N . ALA A 1 192 ? 24.175 -1.339 0.363 1.00 92.12 192 ALA A N 1
ATOM 1433 C CA . ALA A 1 192 ? 22.994 -0.503 0.186 1.00 92.12 192 ALA A CA 1
ATOM 1434 C C . ALA A 1 192 ? 23.025 0.707 1.146 1.00 92.12 192 ALA A C 1
ATOM 1436 O O . ALA A 1 192 ? 23.131 0.524 2.361 1.00 92.12 192 ALA A O 1
ATOM 1437 N N . PRO A 1 193 ? 22.859 1.952 0.653 1.00 94.50 193 P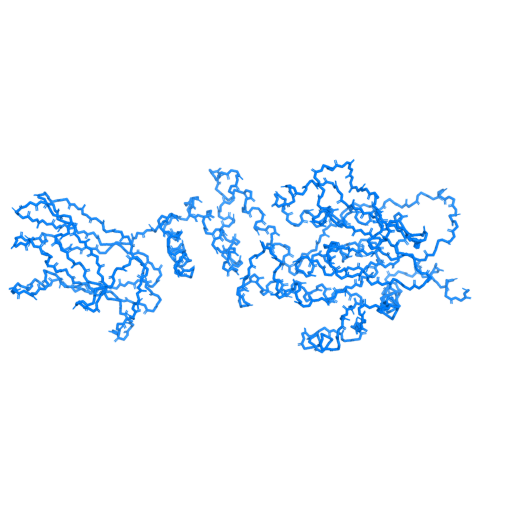RO A N 1
ATOM 1438 C CA . PRO A 1 193 ? 22.854 3.129 1.515 1.00 94.50 193 PRO A CA 1
ATOM 1439 C C . PRO A 1 193 ? 21.789 3.031 2.614 1.00 94.50 193 PRO A C 1
ATOM 1441 O O . PRO A 1 193 ? 20.658 2.612 2.355 1.00 94.50 193 PRO A O 1
ATOM 1444 N N . GLY A 1 194 ? 22.096 3.504 3.826 1.00 93.88 194 GLY A N 1
ATOM 1445 C CA . GLY A 1 194 ? 21.184 3.385 4.974 1.00 93.88 194 GLY A CA 1
ATOM 1446 C C . GLY A 1 194 ? 19.794 3.998 4.741 1.00 93.88 194 GLY A C 1
ATOM 1447 O O . GLY A 1 194 ? 18.787 3.441 5.175 1.00 93.88 194 GLY A O 1
ATOM 1448 N N . LEU A 1 195 ? 19.699 5.098 3.981 1.00 93.75 195 LEU A N 1
ATOM 1449 C CA . LEU A 1 195 ? 18.409 5.685 3.589 1.00 93.75 195 LEU A CA 1
ATOM 1450 C C . LEU A 1 195 ? 17.588 4.738 2.696 1.00 93.75 195 LEU A C 1
ATOM 1452 O O . LEU A 1 195 ? 16.367 4.644 2.830 1.00 93.75 195 LEU A O 1
ATOM 1456 N N . THR A 1 196 ? 18.255 4.027 1.794 1.00 94.38 196 THR A N 1
ATOM 1457 C CA . THR A 1 196 ? 17.645 3.060 0.881 1.00 94.38 196 THR A CA 1
ATOM 1458 C C . THR A 1 196 ? 17.160 1.827 1.645 1.00 94.38 196 THR A C 1
ATOM 1460 O O . THR A 1 196 ? 16.004 1.428 1.487 1.00 94.38 196 THR A O 1
ATOM 1463 N N . GLN A 1 197 ? 17.977 1.297 2.559 1.00 95.06 197 GLN A N 1
ATOM 1464 C CA . GLN A 1 197 ? 17.573 0.220 3.471 1.00 95.06 197 GLN A CA 1
ATOM 1465 C C . GLN A 1 197 ? 16.381 0.637 4.345 1.00 95.06 197 GLN A C 1
ATOM 1467 O O . GLN A 1 197 ? 15.409 -0.106 4.488 1.00 95.06 197 GLN A O 1
ATOM 1472 N N . ARG A 1 198 ? 16.392 1.867 4.876 1.00 94.69 198 ARG A N 1
ATOM 1473 C CA . ARG A 1 198 ? 15.267 2.413 5.645 1.00 94.69 198 ARG A CA 1
ATOM 1474 C C . ARG A 1 198 ? 13.977 2.424 4.830 1.00 94.69 198 ARG A C 1
ATOM 1476 O O . ARG A 1 198 ? 12.951 1.963 5.325 1.00 94.69 198 ARG A O 1
ATOM 1483 N N . ARG A 1 199 ? 14.011 2.915 3.586 1.00 95.31 199 ARG A N 1
ATOM 1484 C CA . ARG A 1 199 ? 12.842 2.913 2.687 1.00 95.31 199 ARG A CA 1
ATOM 1485 C C . ARG A 1 199 ? 12.313 1.500 2.446 1.00 95.31 199 ARG A C 1
ATOM 1487 O O . ARG A 1 199 ? 11.100 1.305 2.497 1.00 95.31 199 ARG A O 1
ATOM 1494 N N . ALA A 1 200 ? 13.199 0.520 2.263 1.00 96.75 200 ALA A N 1
ATOM 1495 C CA . ALA A 1 200 ? 12.807 -0.883 2.142 1.00 96.75 200 ALA A CA 1
ATOM 1496 C C . ALA A 1 200 ? 12.115 -1.400 3.416 1.00 96.75 200 ALA A C 1
ATOM 1498 O O . ALA A 1 200 ? 11.046 -2.000 3.333 1.00 96.75 200 ALA A O 1
ATOM 1499 N N . HIS A 1 201 ? 12.642 -1.096 4.607 1.00 96.62 201 HIS A N 1
ATOM 1500 C CA . HIS A 1 201 ? 11.984 -1.453 5.869 1.00 96.62 201 HIS A CA 1
ATOM 1501 C C . HIS A 1 201 ? 10.607 -0.797 6.046 1.00 96.62 201 HIS A C 1
ATOM 1503 O O . HIS A 1 201 ? 9.683 -1.444 6.542 1.00 96.62 201 HIS A O 1
ATOM 1509 N N . LEU A 1 202 ? 10.445 0.467 5.643 1.00 95.88 202 LEU A N 1
ATOM 1510 C CA . LEU A 1 202 ? 9.147 1.149 5.683 1.00 95.88 202 LEU A CA 1
ATOM 1511 C C . LEU A 1 202 ? 8.135 0.475 4.745 1.00 95.88 202 LEU A C 1
ATOM 1513 O O . LEU A 1 202 ? 6.999 0.229 5.154 1.00 95.88 202 LEU A O 1
ATOM 1517 N N . ALA A 1 203 ? 8.558 0.125 3.528 1.00 96.38 203 ALA A N 1
ATOM 1518 C CA . ALA A 1 203 ? 7.727 -0.570 2.549 1.00 96.38 203 ALA A CA 1
ATOM 1519 C C . ALA A 1 203 ? 7.326 -1.983 3.010 1.00 96.38 203 ALA A C 1
ATOM 1521 O O . ALA A 1 203 ? 6.147 -2.336 2.963 1.00 96.38 203 ALA A O 1
ATOM 1522 N N . LEU A 1 204 ? 8.266 -2.769 3.547 1.00 97.75 204 LEU A N 1
ATOM 1523 C CA . LEU A 1 204 ? 7.959 -4.073 4.148 1.00 97.75 204 LEU A CA 1
ATOM 1524 C C . LEU A 1 204 ? 7.012 -3.939 5.346 1.00 97.75 204 LEU A C 1
ATOM 1526 O O . LEU A 1 204 ? 6.090 -4.738 5.500 1.00 97.75 204 LEU A O 1
ATOM 1530 N N . GLY A 1 205 ? 7.181 -2.897 6.164 1.00 96.62 205 GLY A N 1
ATOM 1531 C CA . GLY A 1 205 ? 6.253 -2.587 7.248 1.00 96.62 205 GLY A CA 1
ATOM 1532 C C . GLY A 1 205 ? 4.831 -2.324 6.743 1.00 96.62 205 GLY A C 1
ATOM 1533 O O . GLY A 1 205 ? 3.871 -2.792 7.348 1.00 96.62 205 GLY A O 1
ATOM 1534 N N . GLN A 1 206 ? 4.682 -1.630 5.612 1.00 95.38 206 GLN A N 1
ATOM 1535 C CA . GLN A 1 206 ? 3.379 -1.417 4.979 1.00 95.38 206 GLN A CA 1
ATOM 1536 C C . GLN A 1 206 ? 2.752 -2.736 4.500 1.00 95.38 206 GLN A C 1
ATOM 1538 O O . GLN A 1 206 ? 1.558 -2.953 4.696 1.00 95.38 206 GLN A O 1
ATOM 1543 N N . LEU A 1 207 ? 3.546 -3.639 3.914 1.00 97.06 207 LEU A N 1
ATOM 1544 C CA . LEU A 1 207 ? 3.075 -4.972 3.521 1.00 97.06 207 LEU A CA 1
ATOM 1545 C C . LEU A 1 207 ? 2.631 -5.809 4.724 1.00 97.06 207 LEU A C 1
ATOM 1547 O O . LEU A 1 207 ? 1.588 -6.459 4.659 1.00 97.06 207 LEU A O 1
ATOM 1551 N N . GLN A 1 208 ? 3.392 -5.764 5.819 1.00 97.25 208 GLN A N 1
ATOM 1552 C CA . GLN A 1 208 ? 3.056 -6.451 7.062 1.00 97.25 208 GLN A CA 1
ATOM 1553 C C . GLN A 1 208 ? 1.756 -5.913 7.672 1.00 97.25 208 GLN A C 1
ATOM 1555 O O . GLN A 1 208 ? 0.917 -6.700 8.096 1.00 97.25 208 GLN A O 1
ATOM 1560 N N . GLU A 1 209 ? 1.561 -4.592 7.679 1.00 95.56 209 GLU A N 1
ATOM 1561 C CA . GLU A 1 209 ? 0.336 -3.948 8.173 1.00 95.56 209 GLU A CA 1
ATOM 1562 C C . GLU A 1 209 ? -0.926 -4.464 7.460 1.00 95.56 209 GLU A C 1
ATOM 1564 O O . GLU A 1 209 ? -1.959 -4.685 8.096 1.00 95.56 209 GLU A O 1
ATOM 1569 N N . MET A 1 210 ? -0.840 -4.669 6.142 1.00 95.56 210 MET A N 1
ATOM 1570 C CA . MET A 1 210 ? -1.946 -5.169 5.316 1.00 95.56 210 MET A CA 1
ATOM 1571 C C . MET A 1 210 ? -2.024 -6.699 5.264 1.00 95.56 210 MET A C 1
ATOM 1573 O O . MET A 1 210 ? -2.858 -7.245 4.540 1.00 95.56 210 MET A O 1
ATOM 1577 N N . SER A 1 211 ? -1.159 -7.403 5.996 1.00 94.81 211 SER A N 1
ATOM 1578 C CA . SER A 1 211 ? -1.260 -8.851 6.111 1.00 94.81 211 SER A CA 1
ATOM 1579 C C . SER A 1 211 ? -2.495 -9.221 6.942 1.00 94.81 211 SER A C 1
ATOM 1581 O O . SER A 1 211 ? -2.639 -8.716 8.062 1.00 94.81 211 SER A O 1
ATOM 1583 N N . PRO A 1 212 ? -3.367 -10.123 6.448 1.00 87.38 212 PRO A N 1
ATOM 1584 C CA . PRO A 1 212 ? -4.532 -10.580 7.202 1.00 87.38 212 PRO A CA 1
ATOM 1585 C C . PRO A 1 212 ? -4.140 -11.334 8.479 1.00 87.38 212 PRO A C 1
ATOM 1587 O O . PRO A 1 212 ? -4.912 -11.371 9.429 1.00 87.38 212 PRO A O 1
ATOM 1590 N N . ASP A 1 213 ? -2.930 -11.879 8.558 1.00 90.69 213 ASP A N 1
ATOM 1591 C CA . ASP A 1 213 ? -2.484 -12.643 9.728 1.00 90.69 213 ASP A CA 1
ATOM 1592 C C . ASP A 1 213 ? -1.794 -11.767 10.781 1.00 90.69 213 ASP A C 1
ATOM 1594 O O . ASP A 1 213 ? -1.362 -12.248 11.829 1.00 90.69 213 ASP A O 1
ATOM 1598 N N . TRP A 1 214 ? -1.673 -10.464 10.517 1.00 95.12 214 TRP A N 1
ATOM 1599 C CA . TRP A 1 214 ? -0.982 -9.543 11.404 1.00 95.12 214 TRP A CA 1
ATOM 1600 C C . TRP A 1 214 ? -1.950 -8.681 12.223 1.00 95.12 214 TRP A C 1
ATOM 1602 O O . TRP A 1 214 ? -2.950 -8.149 11.734 1.00 95.12 214 TRP A O 1
ATOM 1612 N N . LEU A 1 215 ? -1.623 -8.518 13.502 1.00 94.38 215 LEU A N 1
ATOM 1613 C CA . LEU A 1 215 ? -2.237 -7.571 14.427 1.00 94.38 215 LEU A CA 1
ATOM 1614 C C . LEU A 1 215 ? -1.121 -6.961 15.292 1.00 94.38 215 LEU A C 1
ATOM 1616 O O . LEU A 1 215 ? -0.135 -7.657 15.569 1.00 94.38 215 LEU A O 1
ATOM 1620 N N . PRO A 1 216 ? -1.238 -5.696 15.738 1.00 95.69 216 PRO A N 1
ATOM 1621 C CA . PRO A 1 216 ? -0.268 -5.125 16.664 1.00 95.69 216 PRO A CA 1
ATOM 1622 C C . PRO A 1 216 ? -0.121 -5.986 17.929 1.00 95.69 216 PRO A C 1
ATOM 1624 O O . PRO A 1 216 ? -1.092 -6.227 18.642 1.00 95.69 216 PRO A O 1
ATOM 1627 N N . ARG A 1 217 ? 1.098 -6.449 18.232 1.00 91.19 217 ARG A N 1
ATOM 1628 C CA . ARG A 1 217 ? 1.355 -7.292 19.411 1.00 91.19 217 ARG A CA 1
ATOM 1629 C C . ARG A 1 217 ? 1.573 -6.448 20.654 1.00 91.19 217 ARG A C 1
ATOM 1631 O O . ARG A 1 217 ? 2.622 -5.832 20.828 1.00 91.19 217 ARG A O 1
ATOM 1638 N N . VAL A 1 218 ? 0.606 -6.440 21.556 1.00 86.25 218 VAL A N 1
ATOM 1639 C CA . VAL A 1 218 ? 0.712 -5.656 22.786 1.00 86.25 218 VAL A CA 1
ATOM 1640 C C . VAL A 1 218 ? 1.243 -6.548 23.909 1.00 86.25 218 VAL A C 1
ATOM 1642 O O . VAL A 1 218 ? 0.474 -7.145 24.658 1.00 86.25 218 VAL A O 1
ATOM 1645 N N . GLU A 1 219 ? 2.569 -6.649 24.022 1.00 81.12 219 GLU A N 1
ATOM 1646 C CA . GLU A 1 219 ? 3.257 -7.523 24.987 1.00 81.12 219 GLU A CA 1
ATOM 1647 C C . GLU A 1 219 ? 3.407 -6.908 26.394 1.00 81.12 219 GLU A C 1
ATOM 1649 O O . GLU A 1 219 ? 3.234 -5.705 26.616 1.00 81.12 219 GLU A O 1
ATOM 1654 N N . GLY A 1 220 ? 3.699 -7.760 27.380 1.00 72.56 220 GLY A N 1
ATOM 1655 C CA . GLY A 1 220 ? 3.921 -7.388 28.780 1.00 72.56 220 GLY A CA 1
ATOM 1656 C C . GLY A 1 220 ? 2.690 -7.578 29.668 1.00 72.56 220 GLY A C 1
ATOM 1657 O O . GLY A 1 220 ? 1.581 -7.183 29.304 1.00 72.56 220 GLY A O 1
ATOM 1658 N N . ARG A 1 221 ? 2.885 -8.163 30.859 1.00 68.62 221 ARG A N 1
ATOM 1659 C CA . ARG A 1 221 ? 1.801 -8.371 31.832 1.00 68.62 221 ARG A CA 1
ATOM 1660 C C . ARG A 1 221 ? 1.155 -7.032 32.177 1.00 68.62 221 ARG A C 1
ATOM 1662 O O . ARG A 1 221 ? 1.843 -6.069 32.513 1.00 68.62 221 ARG A O 1
ATOM 1669 N N . LEU A 1 222 ? -0.174 -6.979 32.118 1.00 66.44 222 LEU A N 1
ATOM 1670 C CA . LEU A 1 222 ? -0.909 -5.906 32.776 1.00 66.44 222 LEU A CA 1
ATOM 1671 C C . LEU A 1 222 ? -0.569 -6.008 34.263 1.00 66.44 222 LEU A C 1
ATOM 1673 O O . LEU A 1 222 ? -0.770 -7.066 34.861 1.00 66.44 222 LEU A O 1
ATOM 1677 N N . ALA A 1 223 ? -0.015 -4.945 34.847 1.00 60.19 223 ALA A N 1
ATOM 1678 C CA . ALA A 1 223 ? 0.118 -4.881 36.292 1.00 60.19 223 ALA A CA 1
ATOM 1679 C C . ALA A 1 223 ? -1.291 -5.047 36.868 1.00 60.19 223 ALA A C 1
ATOM 1681 O O . ALA A 1 223 ? -2.166 -4.212 36.625 1.00 60.19 223 ALA A O 1
ATOM 1682 N N . THR A 1 224 ? -1.536 -6.159 37.560 1.00 57.41 224 THR A N 1
ATOM 1683 C CA . THR A 1 224 ? -2.770 -6.327 38.320 1.00 57.41 224 THR A CA 1
ATOM 1684 C C . THR A 1 224 ? -2.855 -5.152 39.283 1.00 57.41 224 THR A C 1
ATOM 1686 O O . THR A 1 224 ? -1.866 -4.900 39.978 1.00 57.41 224 THR A O 1
ATOM 1689 N N . PRO A 1 225 ? -3.974 -4.406 39.315 1.00 56.69 225 PRO A N 1
ATOM 1690 C CA . PRO A 1 225 ? -4.126 -3.317 40.266 1.00 56.69 225 PRO A CA 1
ATOM 1691 C C . PRO A 1 225 ? -3.824 -3.864 41.660 1.00 56.69 225 PRO A C 1
ATOM 1693 O O . PRO A 1 225 ? -4.383 -4.888 42.058 1.00 56.69 225 PRO A O 1
ATOM 1696 N N . SER A 1 226 ? -2.869 -3.238 42.351 1.00 50.22 226 SER A N 1
ATOM 1697 C CA . SER A 1 226 ? -2.382 -3.703 43.646 1.00 50.22 226 SER A CA 1
ATOM 1698 C C . SER A 1 226 ? -3.567 -3.957 44.575 1.00 50.22 226 SER A C 1
ATOM 1700 O O . SER A 1 226 ? -4.429 -3.089 44.719 1.00 50.22 226 SER A O 1
ATOM 1702 N N . ALA A 1 227 ? -3.606 -5.128 45.216 1.00 49.12 227 ALA A N 1
ATOM 1703 C CA . ALA A 1 227 ? -4.728 -5.599 46.038 1.00 49.12 227 ALA A CA 1
ATOM 1704 C C . ALA A 1 227 ? -5.127 -4.652 47.198 1.00 49.12 227 ALA A C 1
ATOM 1706 O O . ALA A 1 227 ? -6.173 -4.837 47.810 1.00 49.12 227 ALA A O 1
ATOM 1707 N N . GLY A 1 228 ? -4.323 -3.620 47.482 1.00 49.97 228 GLY A N 1
ATOM 1708 C CA . GLY A 1 228 ? -4.599 -2.563 48.459 1.00 49.97 228 GLY A CA 1
ATOM 1709 C C . GLY A 1 228 ? -5.238 -1.282 47.902 1.00 49.97 228 GLY A C 1
ATOM 1710 O O . GLY A 1 228 ? -5.393 -0.320 48.653 1.00 49.97 228 GLY A O 1
ATOM 1711 N N . ALA A 1 229 ? -5.598 -1.211 46.614 1.00 54.56 229 ALA A N 1
ATOM 1712 C CA . ALA A 1 229 ? -6.303 -0.048 46.080 1.00 54.56 229 ALA A CA 1
ATOM 1713 C C . ALA A 1 229 ? -7.693 0.053 46.732 1.00 54.56 229 ALA A C 1
ATOM 1715 O O . ALA A 1 229 ? -8.585 -0.746 46.439 1.00 54.56 229 ALA A O 1
ATOM 1716 N N . ARG A 1 230 ? -7.861 1.031 47.640 1.00 51.94 230 ARG A N 1
ATOM 1717 C CA . ARG A 1 230 ? -9.149 1.419 48.248 1.00 51.94 230 ARG A CA 1
ATOM 1718 C C . ARG A 1 230 ? -10.262 1.308 47.206 1.00 51.94 230 ARG A C 1
ATOM 1720 O O . ARG A 1 230 ? -10.090 1.846 46.113 1.00 51.94 230 ARG A O 1
ATOM 1727 N N . ARG A 1 231 ? -11.382 0.652 47.561 1.00 53.44 231 ARG A N 1
ATOM 1728 C CA . ARG A 1 231 ? -12.631 0.620 46.774 1.00 53.44 231 ARG A CA 1
ATOM 1729 C C . ARG A 1 231 ? -12.921 2.039 46.285 1.00 53.44 231 ARG A C 1
ATOM 1731 O O . ARG A 1 231 ? -13.422 2.863 47.046 1.00 53.44 231 ARG A O 1
ATOM 1738 N N . GLN A 1 232 ? -12.536 2.344 45.048 1.00 58.59 232 GLN A N 1
ATOM 1739 C CA . GLN A 1 232 ? -12.883 3.619 44.448 1.00 58.59 232 GLN A CA 1
ATOM 1740 C C . GLN A 1 232 ? -14.413 3.659 44.338 1.00 58.59 232 GLN A C 1
ATOM 1742 O O . GLN A 1 232 ? -15.024 2.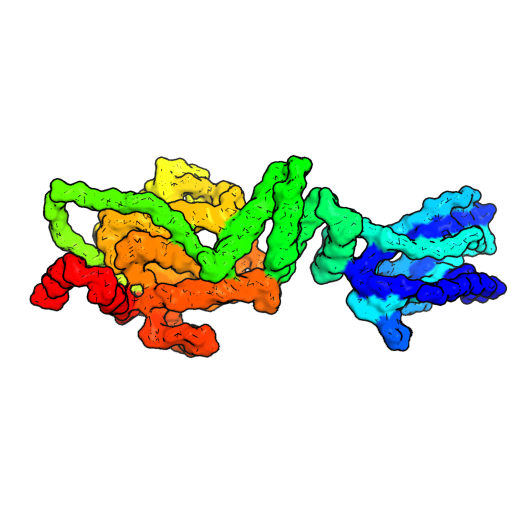603 44.127 1.00 58.59 232 GLN A O 1
ATOM 1747 N N . PRO A 1 233 ? -15.046 4.833 44.506 1.00 61.75 233 PRO A N 1
ATOM 1748 C CA . PRO A 1 233 ? -16.472 4.972 44.236 1.00 61.75 233 PRO A CA 1
ATOM 1749 C C . PRO A 1 233 ? -16.784 4.377 42.858 1.00 61.75 233 PRO A C 1
ATOM 1751 O O . PRO A 1 233 ? -15.977 4.526 41.937 1.00 61.75 233 PRO A O 1
ATOM 1754 N N . ARG A 1 234 ? -17.913 3.658 42.737 1.00 71.38 234 ARG A N 1
ATOM 1755 C CA . ARG A 1 234 ? -18.357 3.043 41.475 1.00 71.38 234 ARG A CA 1
ATOM 1756 C C . ARG A 1 234 ? -18.446 4.140 40.414 1.00 71.38 234 ARG A C 1
ATOM 1758 O O . ARG A 1 234 ? -19.409 4.899 40.387 1.00 71.38 234 ARG A O 1
ATOM 1765 N N . ARG A 1 235 ? -17.416 4.252 39.575 1.00 78.19 235 ARG A N 1
ATOM 1766 C CA . ARG A 1 235 ? -17.430 5.148 38.421 1.00 78.19 235 ARG A CA 1
ATOM 1767 C C . ARG A 1 235 ? -18.417 4.591 37.390 1.00 78.19 235 ARG A C 1
ATOM 1769 O O . ARG A 1 235 ? -18.522 3.364 37.281 1.00 78.19 235 ARG A O 1
ATOM 1776 N N . PRO A 1 236 ? -19.122 5.453 36.639 1.00 84.69 236 PRO A N 1
ATOM 1777 C CA . PRO A 1 236 ? -19.937 4.995 35.523 1.00 84.69 236 PRO A CA 1
ATOM 1778 C C . PRO A 1 236 ? -19.073 4.219 34.513 1.00 84.69 236 PRO A C 1
ATOM 1780 O O . PRO A 1 236 ? -17.868 4.490 34.403 1.00 84.69 236 PRO A O 1
ATOM 1783 N N . PRO A 1 237 ? -19.659 3.255 33.779 1.00 88.12 237 PRO A N 1
ATOM 1784 C CA . PRO A 1 237 ? -18.948 2.518 32.742 1.00 88.12 237 PRO A CA 1
ATOM 1785 C C . PRO A 1 237 ? -18.340 3.478 31.717 1.00 88.12 237 PRO A C 1
ATOM 1787 O O . PRO A 1 237 ? -18.889 4.539 31.420 1.00 88.12 237 PRO A O 1
ATOM 1790 N N . CYS A 1 238 ? -17.176 3.111 31.191 1.00 92.75 238 CYS A N 1
ATOM 1791 C CA . CYS A 1 238 ? -16.391 3.962 30.310 1.00 92.75 238 CYS A CA 1
ATOM 1792 C C . CYS A 1 238 ? -16.230 3.312 28.938 1.00 92.75 238 CYS A C 1
ATOM 1794 O O . CYS A 1 238 ? -15.876 2.133 28.845 1.00 92.75 238 CYS A O 1
ATOM 1796 N N . VAL A 1 239 ? -16.417 4.100 27.882 1.00 94.38 239 VAL A N 1
ATOM 1797 C CA . VAL A 1 239 ? -16.009 3.741 26.522 1.00 94.38 239 VAL A CA 1
ATOM 1798 C C . VAL A 1 239 ? -14.772 4.537 26.133 1.00 94.38 239 VAL A C 1
ATOM 1800 O O . VAL A 1 239 ? -14.716 5.754 26.312 1.00 94.38 239 VAL A O 1
ATOM 1803 N N . VAL A 1 240 ? -13.775 3.833 25.605 1.00 96.62 240 VAL A N 1
ATOM 1804 C CA . VAL A 1 240 ? -12.591 4.445 25.005 1.00 96.62 240 VAL A CA 1
ATOM 1805 C C . VAL A 1 240 ? -12.814 4.580 23.509 1.00 96.62 240 VAL A C 1
ATOM 1807 O O . VAL A 1 240 ? -12.987 3.584 22.819 1.00 96.62 240 VAL A O 1
ATOM 1810 N N . HIS A 1 241 ? -12.785 5.803 23.008 1.00 95.56 241 HIS A N 1
ATOM 1811 C CA . HIS A 1 241 ? -12.882 6.137 21.598 1.00 95.56 241 HIS A CA 1
ATOM 1812 C C . HIS A 1 241 ? -11.484 6.383 21.030 1.00 95.56 241 HIS A C 1
ATOM 1814 O O . HIS A 1 241 ? -10.788 7.286 21.494 1.00 95.56 241 HIS A O 1
ATOM 1820 N N . LEU A 1 242 ? -11.081 5.617 20.018 1.00 96.25 242 LEU A N 1
ATOM 1821 C CA . LEU A 1 242 ? -9.896 5.925 19.220 1.00 96.25 242 LEU A CA 1
ATOM 1822 C C . LEU A 1 242 ? -10.299 6.878 18.099 1.00 96.25 242 LEU A C 1
ATOM 1824 O O . LEU A 1 242 ? -11.143 6.530 17.271 1.00 96.25 242 LEU A O 1
ATOM 1828 N N . LEU A 1 243 ? -9.707 8.069 18.106 1.00 91.88 243 LEU A N 1
ATOM 1829 C CA . LEU A 1 243 ? -10.023 9.137 17.166 1.00 91.88 243 LEU A CA 1
ATOM 1830 C C . LEU A 1 243 ? -9.017 9.194 16.023 1.00 91.88 243 LEU A C 1
ATOM 1832 O O . LEU A 1 243 ? -7.812 9.051 16.236 1.00 91.88 243 LEU A O 1
ATOM 1836 N N . GLY A 1 244 ? -9.536 9.434 14.821 1.00 85.62 244 GLY A N 1
ATOM 1837 C CA . GLY A 1 244 ? -8.736 9.796 13.656 1.00 85.62 244 GLY A CA 1
ATOM 1838 C C . GLY A 1 244 ? -8.455 11.296 13.613 1.00 85.62 244 GLY A C 1
ATOM 1839 O O . GLY A 1 244 ? -8.406 11.969 14.643 1.00 85.62 244 GLY A O 1
ATOM 1840 N N . SER A 1 245 ? -8.286 11.833 12.403 1.00 71.38 245 SER A N 1
ATOM 1841 C CA . SER A 1 245 ? -8.074 13.269 12.196 1.00 71.38 245 SER A CA 1
ATOM 1842 C C . SER A 1 245 ? -9.177 14.106 12.872 1.00 71.38 245 SER A C 1
ATOM 1844 O O . SER A 1 245 ? -10.362 13.846 12.645 1.00 71.38 245 SER A O 1
ATOM 1846 N N . PRO A 1 246 ? -8.828 15.149 13.652 1.00 53.91 246 PRO A N 1
ATOM 1847 C CA . PRO A 1 246 ? -9.799 16.001 14.346 1.00 53.91 246 PRO A CA 1
ATOM 1848 C C . PRO A 1 246 ? -10.679 16.831 13.397 1.00 53.91 246 PRO A C 1
ATOM 1850 O O . PRO A 1 246 ? -11.677 17.394 13.838 1.00 53.91 246 PRO A O 1
ATOM 1853 N N . ALA A 1 247 ? -10.332 16.902 12.106 1.00 52.12 247 ALA A N 1
ATOM 1854 C CA . ALA A 1 247 ? -11.156 17.526 11.069 1.00 52.12 247 ALA A CA 1
ATOM 1855 C C . ALA A 1 247 ? -12.341 16.644 10.613 1.00 52.12 247 ALA A C 1
ATOM 1857 O O . ALA A 1 247 ? -13.155 17.083 9.801 1.00 52.12 247 ALA A O 1
ATOM 1858 N N . GLY A 1 248 ? -12.426 15.401 11.103 1.00 55.34 248 GLY A N 1
ATOM 1859 C CA . GLY A 1 248 ? -13.484 14.451 10.773 1.00 55.34 248 GLY A CA 1
ATOM 1860 C C . GLY A 1 248 ? -14.839 14.759 11.418 1.00 55.34 248 GLY A C 1
ATOM 1861 O O . GLY A 1 248 ? -14.997 15.666 12.237 1.00 55.34 248 GLY A O 1
ATOM 1862 N N . ALA A 1 249 ? -15.844 13.968 11.032 1.00 60.28 249 ALA A N 1
ATOM 1863 C CA . ALA A 1 249 ? -17.190 14.031 11.589 1.00 60.28 249 ALA A CA 1
ATOM 1864 C C . ALA A 1 249 ? -17.178 13.959 13.127 1.00 60.28 249 ALA A C 1
ATOM 1866 O O . ALA A 1 249 ? -16.371 13.248 13.729 1.00 60.28 249 ALA A O 1
ATOM 1867 N N . ALA A 1 250 ? -18.110 14.679 13.762 1.00 68.12 250 ALA A N 1
ATOM 1868 C CA . ALA A 1 250 ? -18.229 14.699 15.216 1.00 68.12 250 ALA A CA 1
ATOM 1869 C C . ALA A 1 250 ? -18.298 13.265 15.780 1.00 68.12 250 ALA A C 1
ATOM 1871 O O . ALA A 1 250 ? -19.050 12.437 15.245 1.00 68.12 250 ALA A O 1
ATOM 1872 N N . PRO A 1 251 ? -17.543 12.960 16.853 1.00 73.25 251 PRO A N 1
ATOM 1873 C CA . PRO A 1 251 ? -17.532 11.626 17.421 1.00 73.25 251 PRO A CA 1
ATOM 1874 C C . PRO A 1 251 ? -18.937 11.231 17.865 1.00 73.25 251 PRO A C 1
ATOM 1876 O O . PRO A 1 251 ? -19.690 12.029 18.434 1.00 73.25 251 PRO A O 1
ATOM 1879 N N . LEU A 1 252 ? -19.283 9.976 17.593 1.00 80.00 252 LEU A N 1
ATOM 1880 C CA . LEU A 1 252 ? -20.539 9.398 18.041 1.00 80.00 252 LEU A CA 1
ATOM 1881 C C . LEU A 1 252 ? -20.631 9.443 19.567 1.00 80.00 252 LEU A C 1
ATOM 1883 O O . LEU A 1 252 ? -19.650 9.201 20.276 1.00 80.00 252 LEU A O 1
ATOM 1887 N N . ARG A 1 253 ? -21.823 9.767 20.072 1.00 80.81 253 ARG A N 1
ATOM 1888 C CA . ARG A 1 253 ? -22.037 9.936 21.509 1.00 80.81 253 ARG A CA 1
ATOM 1889 C C . ARG A 1 253 ? -22.171 8.575 22.194 1.00 80.81 253 ARG A C 1
ATOM 1891 O O . ARG A 1 253 ? -22.877 7.705 21.673 1.00 80.81 253 ARG A O 1
ATOM 1898 N N . PRO A 1 254 ? -21.535 8.388 23.362 1.00 83.56 254 PRO A N 1
ATOM 1899 C CA . PRO A 1 254 ? -21.815 7.225 24.187 1.00 83.56 254 PRO A CA 1
ATOM 1900 C C . PRO A 1 254 ? -23.249 7.287 24.750 1.00 83.56 254 PRO A C 1
ATOM 1902 O O . PRO A 1 254 ? -23.871 8.355 24.738 1.00 83.56 254 PRO A O 1
ATOM 1905 N N . PRO A 1 255 ? -23.766 6.170 25.289 1.00 83.19 255 PRO A N 1
ATOM 1906 C CA . PRO A 1 255 ? -24.989 6.166 26.088 1.00 83.19 255 PRO A CA 1
ATOM 1907 C C . PRO A 1 255 ? -24.916 7.169 27.248 1.00 83.19 255 PRO A C 1
ATOM 1909 O O . PRO A 1 255 ? -23.840 7.440 27.780 1.00 83.19 255 PRO A O 1
ATOM 1912 N N . ARG A 1 256 ? -26.066 7.702 27.683 1.00 80.31 256 ARG A N 1
ATOM 1913 C CA . ARG A 1 256 ? -26.137 8.797 28.679 1.00 80.31 256 ARG A CA 1
ATOM 1914 C C . ARG A 1 256 ? -25.486 8.475 30.029 1.00 80.31 256 ARG A C 1
ATOM 1916 O O . ARG A 1 256 ? -25.022 9.380 30.710 1.00 80.31 256 ARG A O 1
ATOM 1923 N N . ASN A 1 257 ? -25.470 7.207 30.420 1.00 85.69 257 ASN A N 1
ATOM 1924 C CA . ASN A 1 257 ? -24.883 6.706 31.665 1.00 85.69 257 ASN A CA 1
ATOM 1925 C C . ASN A 1 257 ? -23.435 6.213 31.500 1.00 85.69 257 ASN A C 1
ATOM 1927 O O . ASN A 1 257 ? -22.882 5.627 32.430 1.00 85.69 257 ASN A O 1
ATOM 1931 N N . TRP A 1 258 ? -22.830 6.419 30.328 1.00 89.06 258 TRP A N 1
ATOM 1932 C CA . TRP A 1 258 ? -21.450 6.053 30.046 1.00 89.06 258 TRP A CA 1
ATOM 1933 C C . TRP A 1 258 ? -20.579 7.292 29.932 1.00 89.06 258 TRP A C 1
ATOM 1935 O O . TRP A 1 258 ? -20.946 8.309 29.346 1.00 89.06 258 TRP A O 1
ATOM 1945 N N . ARG A 1 259 ? -19.364 7.168 30.448 1.00 91.31 259 ARG A N 1
ATOM 1946 C CA . ARG A 1 259 ? -18.332 8.184 30.311 1.00 91.31 259 ARG A CA 1
ATOM 1947 C C . ARG A 1 259 ? -17.562 7.982 29.010 1.00 91.31 259 ARG A C 1
ATOM 1949 O O . ARG A 1 259 ? -17.191 6.855 28.676 1.00 91.31 259 ARG A O 1
ATOM 1956 N N . ALA A 1 260 ? -17.288 9.079 28.309 1.00 91.06 260 ALA A N 1
ATOM 1957 C CA . ALA A 1 260 ? -16.408 9.085 27.146 1.00 91.06 260 ALA A CA 1
ATOM 1958 C C . ALA A 1 260 ? -14.957 9.346 27.561 1.00 91.06 260 ALA A C 1
ATOM 1960 O O . ALA A 1 260 ? -14.656 10.334 28.240 1.00 91.06 260 ALA A O 1
ATOM 1961 N N . VAL A 1 261 ? -14.057 8.490 27.090 1.00 94.00 261 VAL A N 1
ATOM 1962 C CA . VAL A 1 261 ? -12.620 8.751 27.057 1.00 94.00 261 VAL A CA 1
ATOM 1963 C C . VAL A 1 261 ? -12.179 8.714 25.608 1.00 94.00 261 VAL A C 1
ATOM 1965 O O . VAL A 1 261 ? -12.453 7.745 24.913 1.00 94.00 261 VAL A O 1
ATOM 1968 N N . TRP A 1 262 ? -11.477 9.737 25.150 1.00 95.00 262 TRP A N 1
ATOM 1969 C CA . TRP A 1 262 ? -10.909 9.781 23.811 1.00 95.00 262 TRP A CA 1
ATOM 1970 C C . TRP A 1 262 ? -9.409 9.564 23.855 1.00 95.00 262 TRP A C 1
ATOM 1972 O O . TRP A 1 262 ? -8.732 10.055 24.757 1.00 95.00 262 TRP A O 1
ATOM 1982 N N . ILE A 1 263 ? -8.900 8.860 22.854 1.00 96.31 263 ILE A N 1
ATOM 1983 C CA . ILE A 1 263 ? -7.479 8.677 22.612 1.00 96.31 263 ILE A CA 1
ATOM 1984 C C . ILE A 1 263 ? -7.210 9.073 21.164 1.00 96.31 263 ILE A C 1
ATOM 1986 O O . ILE A 1 263 ? -7.739 8.443 20.250 1.00 96.31 263 ILE A O 1
ATOM 1990 N N . THR A 1 264 ? -6.379 10.092 20.963 1.00 95.56 264 THR A N 1
ATOM 1991 C CA . THR A 1 264 ? -5.829 10.447 19.650 1.00 95.56 264 THR A CA 1
ATOM 1992 C C . THR A 1 264 ? -4.461 9.781 19.510 1.00 95.56 264 THR A C 1
ATOM 1994 O O . THR A 1 264 ? -3.543 10.150 20.249 1.00 95.56 264 THR A O 1
ATOM 1997 N N . PRO A 1 265 ? -4.296 8.787 18.618 1.00 96.50 265 PRO A N 1
ATOM 1998 C CA . PRO A 1 265 ? -3.012 8.125 18.411 1.00 96.50 265 PRO A CA 1
ATOM 1999 C C . PRO A 1 265 ? -1.954 9.062 17.837 1.00 96.50 265 PRO A C 1
ATOM 2001 O O . PRO A 1 265 ? -2.264 10.109 17.266 1.00 96.50 265 PRO A O 1
ATOM 2004 N N . THR A 1 266 ? -0.690 8.662 17.936 1.00 95.31 266 THR A N 1
ATOM 2005 C CA . THR A 1 266 ? 0.434 9.555 17.643 1.00 95.31 266 THR A CA 1
ATOM 2006 C C . THR A 1 266 ? 0.466 10.054 16.210 1.00 95.31 266 THR A C 1
ATOM 2008 O O . THR A 1 266 ? 0.750 11.231 15.991 1.00 95.31 266 THR A O 1
ATOM 2011 N N . GLU A 1 267 ? 0.057 9.231 15.243 1.00 92.31 267 GLU A N 1
ATOM 2012 C CA . GLU A 1 267 ? -0.022 9.656 13.839 1.00 92.31 267 GLU A CA 1
ATOM 2013 C C . GLU A 1 267 ? -1.057 10.758 13.565 1.00 92.31 267 GLU A C 1
ATOM 2015 O O . GLU A 1 267 ? -0.939 11.460 12.566 1.00 92.31 267 GLU A O 1
ATOM 2020 N N . TYR A 1 268 ? -2.036 10.932 14.455 1.00 92.25 268 TYR A N 1
ATOM 2021 C CA . TYR A 1 268 ? -3.105 11.928 14.341 1.00 92.25 268 TYR A CA 1
ATOM 2022 C C . TYR A 1 268 ? -2.894 13.136 15.262 1.00 92.25 268 TYR A C 1
ATOM 2024 O O . TYR A 1 268 ? -3.623 14.120 15.172 1.00 92.25 268 TYR A O 1
ATOM 2032 N N . SER A 1 269 ? -1.897 13.079 16.149 1.00 90.56 269 SER A N 1
ATOM 2033 C CA . SER A 1 269 ? -1.660 14.097 17.179 1.00 90.56 269 SER A CA 1
ATOM 2034 C C . SER A 1 269 ? -1.136 15.431 16.637 1.00 90.56 269 SER A C 1
ATOM 2036 O O . SER A 1 269 ? -1.297 16.459 17.295 1.00 90.56 269 SER A O 1
ATOM 2038 N N . GLY A 1 270 ? -0.448 15.410 15.487 1.00 88.06 270 GLY A N 1
ATOM 2039 C CA . GLY A 1 270 ? 0.270 16.571 14.951 1.00 88.06 270 GLY A CA 1
ATOM 2040 C C . GLY A 1 270 ? 1.350 17.125 15.892 1.00 88.06 270 GLY A C 1
ATOM 2041 O O . GLY A 1 270 ? 1.728 18.286 15.759 1.00 88.06 270 GLY A O 1
ATOM 2042 N N . CYS A 1 271 ? 1.823 16.343 16.871 1.00 88.88 271 CYS A N 1
ATOM 2043 C CA . CYS A 1 271 ? 2.724 16.844 17.904 1.00 88.88 271 CYS A CA 1
ATOM 2044 C C . CYS A 1 271 ? 4.093 17.230 17.322 1.00 88.88 271 CYS A C 1
ATOM 2046 O O . CYS A 1 271 ? 4.781 16.389 16.752 1.00 88.88 271 CYS A O 1
ATOM 2048 N N . ALA A 1 272 ? 4.513 18.487 17.474 1.00 92.31 272 ALA A N 1
ATOM 2049 C CA . ALA A 1 272 ? 5.827 18.942 17.012 1.00 92.31 272 ALA A CA 1
ATOM 2050 C C . ALA A 1 272 ? 6.957 18.602 18.002 1.00 92.31 272 ALA A C 1
ATOM 2052 O O . ALA A 1 272 ? 8.066 18.285 17.577 1.00 92.31 272 ALA A O 1
ATOM 2053 N N . ALA A 1 273 ? 6.668 18.645 19.306 1.00 92.50 273 ALA A N 1
ATOM 2054 C CA . ALA A 1 273 ? 7.626 18.426 20.385 1.00 92.50 273 ALA A CA 1
ATOM 2055 C C . ALA A 1 273 ? 6.999 17.508 21.456 1.00 92.50 273 ALA A C 1
ATOM 2057 O O . ALA A 1 273 ? 6.151 17.973 22.216 1.00 92.50 273 ALA A O 1
ATOM 2058 N N . PRO A 1 274 ? 7.347 16.209 21.485 1.00 92.19 274 PRO A N 1
ATOM 2059 C CA . PRO A 1 274 ? 6.767 15.244 22.420 1.00 92.19 274 PRO A CA 1
ATOM 2060 C C . PRO A 1 274 ? 7.219 15.512 23.868 1.00 92.19 274 PRO A C 1
ATOM 2062 O O . PRO A 1 274 ? 8.414 15.666 24.113 1.00 92.19 274 PRO A O 1
ATOM 2065 N N . GLU A 1 275 ? 6.289 15.530 24.831 1.00 89.44 275 GLU A N 1
ATOM 2066 C CA . GLU A 1 275 ? 6.580 15.785 26.263 1.00 89.44 275 GLU A CA 1
ATOM 2067 C C . GLU A 1 275 ? 6.465 14.532 27.147 1.00 89.44 275 GLU A C 1
ATOM 2069 O O . GLU A 1 275 ? 6.856 14.531 28.316 1.00 89.44 275 GLU A O 1
ATOM 2074 N N . GLY A 1 276 ? 5.936 13.439 26.609 1.00 83.75 276 GLY A N 1
ATOM 2075 C CA . GLY A 1 276 ? 5.706 12.217 27.360 1.00 83.75 276 GLY A CA 1
ATOM 2076 C C . GLY A 1 276 ? 5.042 11.156 26.497 1.00 83.75 276 GLY A C 1
ATOM 2077 O O . GLY A 1 276 ? 4.913 11.325 25.289 1.00 83.75 276 GLY A O 1
ATOM 2078 N N . PRO A 1 277 ? 4.636 10.017 27.078 1.00 92.50 277 PRO A N 1
ATOM 2079 C CA . PRO A 1 277 ? 3.982 8.985 26.289 1.00 92.50 277 PRO A CA 1
ATOM 2080 C C . PRO A 1 277 ? 2.568 9.398 25.834 1.00 92.50 277 PRO A C 1
ATOM 2082 O O . PRO A 1 277 ? 2.053 8.869 24.847 1.00 92.50 277 PRO A O 1
ATOM 2085 N N . TRP A 1 278 ? 1.935 10.308 26.579 1.00 95.25 278 TRP A N 1
ATOM 2086 C CA . TRP A 1 278 ? 0.681 10.974 26.247 1.00 95.25 278 TRP A CA 1
ATOM 2087 C C . TRP A 1 278 ? 0.517 12.252 27.083 1.00 95.25 278 TRP A C 1
ATOM 2089 O O . TRP A 1 278 ? 1.036 12.347 28.201 1.00 95.25 278 TRP A O 1
ATOM 2099 N N . ARG A 1 279 ? -0.337 13.162 26.613 1.00 93.81 279 ARG A N 1
ATOM 2100 C CA . ARG A 1 279 ? -0.810 14.350 27.340 1.00 93.81 279 ARG A CA 1
ATOM 2101 C C . ARG A 1 279 ? -2.332 14.421 27.395 1.00 93.81 279 ARG A C 1
ATOM 2103 O O . ARG A 1 279 ? -3.030 13.780 26.610 1.00 93.81 279 ARG A O 1
ATOM 2110 N N . MET A 1 280 ? -2.853 15.227 28.314 1.00 92.94 280 MET A N 1
ATOM 2111 C CA . MET A 1 280 ? -4.278 15.557 28.367 1.00 92.94 280 MET A CA 1
ATOM 2112 C C . MET A 1 280 ? -4.579 16.738 27.445 1.00 92.94 280 MET A C 1
ATOM 2114 O O . MET A 1 280 ? -3.858 17.732 27.452 1.00 92.94 280 MET A O 1
ATOM 2118 N N . ALA A 1 281 ? -5.664 16.644 26.686 1.00 87.75 281 ALA A N 1
ATOM 2119 C CA . ALA A 1 281 ? -6.158 17.707 25.823 1.00 87.75 281 ALA A CA 1
ATOM 2120 C C . ALA A 1 281 ? -7.639 18.002 26.118 1.00 87.75 281 ALA A C 1
ATOM 2122 O O . ALA A 1 281 ? -8.325 17.187 26.745 1.00 87.75 281 ALA A O 1
ATOM 2123 N N . PRO A 1 282 ? -8.166 19.151 25.663 1.00 85.50 282 PRO A N 1
ATOM 2124 C CA . PRO A 1 282 ? -9.603 19.384 25.649 1.00 85.50 282 PRO A CA 1
ATOM 2125 C C . PRO A 1 282 ? -10.326 18.300 24.830 1.00 85.50 282 PRO A C 1
ATOM 2127 O O . PRO A 1 282 ? -9.799 17.862 23.799 1.00 85.50 282 PRO A O 1
ATOM 2130 N N . PRO A 1 283 ? -11.526 17.859 25.245 1.00 80.25 283 PRO A N 1
ATOM 2131 C CA . PRO A 1 283 ? -12.360 16.970 24.448 1.00 80.25 283 PRO A CA 1
ATOM 2132 C C . PRO A 1 283 ? -12.598 17.483 23.019 1.00 80.25 283 PRO A C 1
ATOM 2134 O O . PRO A 1 283 ? -12.774 18.689 22.823 1.00 80.25 283 PRO A O 1
ATOM 2137 N N . PRO A 1 284 ? -12.656 16.592 22.013 1.00 73.25 284 PRO A N 1
ATOM 2138 C CA . PRO A 1 284 ? -12.995 16.982 20.646 1.00 73.25 284 PRO A CA 1
ATOM 2139 C C . PRO A 1 284 ? -14.376 17.653 20.596 1.00 73.25 284 PRO A C 1
ATOM 2141 O O . PRO A 1 284 ? -15.354 17.139 21.141 1.00 73.25 284 PRO A O 1
ATOM 2144 N N . GLY A 1 285 ? -14.460 18.809 19.934 1.00 68.31 285 GLY A N 1
ATOM 2145 C CA . GLY A 1 285 ? -15.702 19.580 19.814 1.00 68.31 285 GLY A CA 1
ATOM 2146 C C . GLY A 1 285 ? -16.112 20.360 21.070 1.00 68.31 285 GLY A C 1
ATOM 2147 O O . GLY A 1 285 ? -17.195 20.946 21.077 1.00 68.31 285 GLY A O 1
ATOM 2148 N N . ALA A 1 286 ? -15.281 20.403 22.119 1.00 61.91 286 ALA A N 1
ATOM 2149 C CA . ALA A 1 286 ? -15.499 21.317 23.235 1.00 61.91 286 ALA A CA 1
ATOM 2150 C C . ALA A 1 286 ? -15.333 22.768 22.751 1.00 61.91 286 ALA A C 1
ATOM 2152 O O . ALA A 1 286 ? -14.249 23.175 22.332 1.00 61.91 286 ALA A O 1
ATOM 2153 N N . SER A 1 287 ? -16.414 23.550 22.801 1.00 54.94 287 SER A N 1
ATOM 2154 C CA . SER A 1 287 ? -16.324 24.998 22.611 1.00 54.94 287 SER A CA 1
ATOM 2155 C C . SER A 1 287 ? -15.605 25.607 23.820 1.00 54.94 287 SER A C 1
ATOM 2157 O O . SER A 1 287 ? -15.934 25.227 24.947 1.00 54.94 287 SER A O 1
ATOM 2159 N N . PRO A 1 288 ? -14.699 26.587 23.646 1.00 53.88 288 PRO A N 1
ATOM 2160 C CA . PRO A 1 288 ? -14.058 27.284 24.767 1.00 53.88 288 PRO A CA 1
ATOM 2161 C C . PRO A 1 288 ? -15.062 27.975 25.710 1.00 53.88 288 PRO A C 1
ATOM 2163 O O . PRO A 1 288 ? -14.716 28.316 26.836 1.00 53.88 288 PRO A O 1
ATOM 2166 N N . SER A 1 289 ? -16.308 28.165 25.265 1.00 44.06 289 SER A N 1
ATOM 2167 C CA . SER A 1 289 ? -17.377 28.877 25.970 1.00 44.06 289 SER A CA 1
ATOM 2168 C C . SER A 1 289 ? -18.503 27.997 26.541 1.00 44.06 289 SER A C 1
ATOM 2170 O O . SER A 1 289 ? -19.460 28.544 27.082 1.00 44.06 289 SER A O 1
ATOM 2172 N N . GLY A 1 290 ? -18.449 26.662 26.426 1.00 43.03 290 GLY A N 1
ATOM 2173 C CA . GLY A 1 290 ? -19.597 25.796 26.739 1.00 4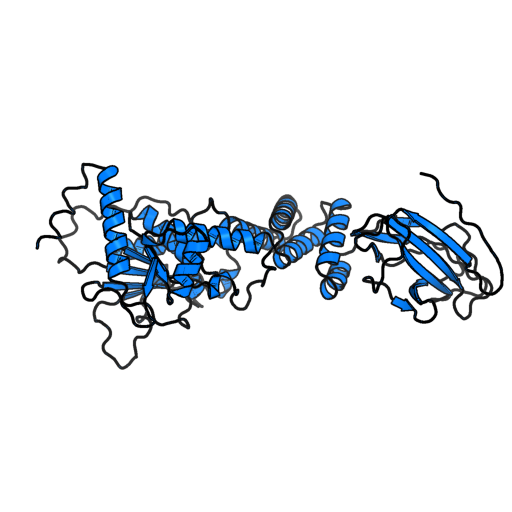3.03 290 GLY A CA 1
ATOM 2174 C C . GLY A 1 290 ? -19.262 24.585 27.604 1.00 43.03 290 GLY A C 1
ATOM 2175 O O . GLY A 1 290 ? -18.292 23.881 27.350 1.00 43.03 290 GLY A O 1
ATOM 2176 N N . THR A 1 291 ? -20.120 24.350 28.598 1.00 41.19 291 THR A N 1
ATOM 2177 C CA . THR A 1 291 ? -20.242 23.181 29.485 1.00 41.19 291 THR A CA 1
ATOM 2178 C C . THR A 1 291 ? -19.853 21.856 28.816 1.00 41.19 291 THR A C 1
ATOM 2180 O O . THR A 1 291 ? -20.685 21.123 28.281 1.00 41.19 291 THR A O 1
ATOM 2183 N N . SER A 1 292 ? -18.561 21.515 28.876 1.00 48.78 292 SER A N 1
ATOM 2184 C CA . SER A 1 292 ? -18.097 20.147 28.653 1.00 48.78 292 SER A CA 1
ATOM 2185 C C . SER A 1 292 ? -18.873 19.236 29.597 1.00 48.78 292 SER A C 1
ATOM 2187 O O . SER A 1 292 ? -19.028 19.563 30.775 1.00 48.78 292 SER A O 1
ATOM 2189 N N . SER A 1 293 ? -19.328 18.080 29.107 1.00 55.84 293 SER A N 1
ATOM 2190 C CA . SER A 1 293 ? -19.670 16.955 29.981 1.00 55.84 293 SER A CA 1
ATOM 2191 C C . SER A 1 293 ? -18.530 16.816 30.992 1.00 55.84 293 SER A C 1
ATOM 2193 O O . SER A 1 293 ? -17.401 16.540 30.583 1.00 55.84 293 SER A O 1
ATOM 2195 N N . ALA A 1 294 ? -18.796 17.086 32.273 1.00 58.75 294 ALA A N 1
ATOM 2196 C CA . ALA A 1 294 ? -17.764 17.303 33.293 1.00 58.75 294 ALA A CA 1
ATOM 2197 C C . ALA A 1 294 ? -16.782 16.121 33.446 1.00 58.75 294 ALA A C 1
ATOM 2199 O O . ALA A 1 294 ? -15.677 16.295 33.950 1.00 58.75 294 ALA A O 1
ATOM 2200 N N . ASP A 1 295 ? -17.152 14.943 32.938 1.00 77.62 295 ASP A N 1
ATOM 2201 C CA . ASP A 1 295 ? -16.399 13.695 33.078 1.00 77.62 295 ASP A CA 1
ATOM 2202 C C . ASP A 1 295 ? -15.660 13.227 31.816 1.00 77.62 295 ASP A C 1
ATOM 2204 O O . ASP A 1 295 ? -15.045 12.154 31.801 1.00 77.62 295 ASP A O 1
ATOM 2208 N N . ALA A 1 296 ? -15.715 14.003 30.739 1.00 85.12 296 ALA A N 1
ATOM 2209 C CA . ALA A 1 296 ? -15.142 13.613 29.463 1.00 85.12 296 ALA A CA 1
ATOM 2210 C C . ALA A 1 296 ? -13.621 13.877 29.435 1.00 85.12 296 ALA A C 1
ATOM 2212 O O . ALA A 1 296 ? -13.175 14.977 29.756 1.00 85.12 296 ALA A O 1
ATOM 2213 N N . ARG A 1 297 ? -12.807 12.878 29.063 1.00 91.56 297 ARG A N 1
ATOM 2214 C CA . ARG A 1 297 ? -11.330 12.976 29.081 1.00 91.56 297 ARG A CA 1
ATOM 2215 C C . ARG A 1 297 ? -10.735 12.687 27.719 1.00 91.56 297 ARG A C 1
ATOM 2217 O O . ARG A 1 297 ? -11.120 11.707 27.097 1.00 91.56 297 ARG A O 1
ATOM 2224 N N . HIS A 1 298 ? -9.763 13.481 27.287 1.00 93.38 298 HIS A N 1
ATOM 2225 C CA . HIS A 1 298 ? -9.075 13.270 26.020 1.00 93.38 298 HIS A CA 1
ATOM 2226 C C . HIS A 1 298 ? -7.566 13.155 26.236 1.00 93.38 298 HIS A C 1
ATOM 2228 O O . HIS A 1 298 ? -6.924 14.074 26.739 1.00 93.38 298 HIS A O 1
ATOM 2234 N N . TYR A 1 299 ? -7.026 12.002 25.852 1.00 95.56 299 TYR A N 1
ATOM 2235 C CA . TYR A 1 299 ? -5.609 11.678 25.852 1.00 95.56 299 TYR A CA 1
ATOM 2236 C C . TYR A 1 299 ? -5.077 11.785 24.426 1.00 95.56 299 TYR A C 1
ATOM 2238 O O . TYR A 1 299 ? -5.637 11.198 23.502 1.00 95.56 299 TYR A O 1
ATOM 2246 N N . VAL A 1 300 ? -3.979 12.500 24.239 1.00 95.12 300 VAL A N 1
ATOM 2247 C CA . VAL A 1 300 ? -3.260 12.555 22.966 1.00 95.12 300 VAL A CA 1
ATOM 2248 C C . VAL A 1 300 ? -1.961 11.798 23.162 1.00 95.12 300 VAL A C 1
ATOM 2250 O O . VAL A 1 300 ? -1.160 12.19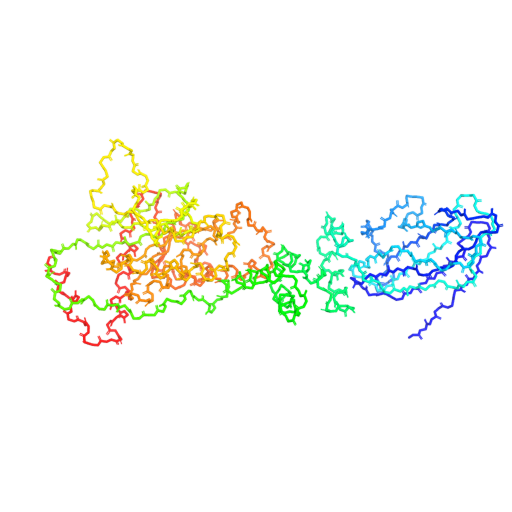7 24.001 1.00 95.12 300 VAL A O 1
ATOM 2253 N N . LEU A 1 301 ? -1.770 10.700 22.430 1.00 96.12 301 LEU A N 1
ATOM 2254 C CA . LEU A 1 301 ? -0.518 9.949 22.456 1.00 96.12 301 LEU A CA 1
ATOM 2255 C C . LEU A 1 301 ? 0.531 10.767 21.708 1.00 96.12 301 LEU A C 1
ATOM 2257 O O . LEU A 1 301 ? 0.421 10.956 20.499 1.00 96.12 301 LEU A O 1
ATOM 2261 N N . ASP A 1 302 ? 1.545 11.256 22.400 1.00 92.81 302 ASP A N 1
ATOM 2262 C CA . ASP A 1 302 ? 2.515 12.202 21.857 1.00 92.81 302 ASP A CA 1
ATOM 2263 C C . ASP A 1 302 ? 3.949 11.765 22.147 1.00 92.81 302 ASP A C 1
ATOM 2265 O O . ASP A 1 302 ? 4.807 12.585 22.428 1.00 92.81 302 ASP A O 1
ATOM 2269 N N . TRP A 1 303 ? 4.219 10.465 22.018 1.00 95.31 303 TRP A N 1
ATOM 2270 C CA . TRP A 1 303 ? 5.541 9.876 22.248 1.00 95.31 303 TRP A CA 1
ATOM 2271 C C . TRP A 1 303 ? 6.519 10.039 21.071 1.00 95.31 303 TRP A C 1
ATOM 2273 O O . TRP A 1 303 ? 7.697 9.706 21.200 1.00 95.31 303 TRP A O 1
ATOM 2283 N N . LEU A 1 304 ? 6.051 10.526 19.916 1.00 95.94 304 LEU A N 1
ATOM 2284 C CA . LEU A 1 304 ? 6.856 10.746 18.713 1.00 95.94 304 LEU A CA 1
ATOM 2285 C C . LEU A 1 304 ? 6.420 12.035 18.015 1.00 95.94 304 LEU A C 1
ATOM 2287 O O . LEU A 1 304 ? 5.225 12.273 17.837 1.00 95.94 304 LEU A O 1
ATOM 2291 N N . ALA A 1 305 ? 7.386 12.845 17.574 1.00 95.00 305 ALA A N 1
ATOM 2292 C CA . ALA A 1 305 ? 7.073 14.049 16.810 1.00 95.00 305 ALA A CA 1
ATOM 2293 C C . ALA A 1 305 ? 6.524 13.704 15.415 1.00 95.00 305 ALA A C 1
ATOM 2295 O O . ALA A 1 305 ? 6.987 12.762 14.769 1.00 95.00 305 ALA A O 1
ATOM 2296 N N . ALA A 1 306 ? 5.607 14.526 14.907 1.00 92.19 306 ALA A N 1
ATOM 2297 C CA . ALA A 1 306 ? 4.947 14.361 13.614 1.00 92.19 306 ALA A CA 1
ATOM 2298 C C . ALA A 1 306 ? 5.945 14.235 12.449 1.00 92.19 306 ALA A C 1
ATOM 2300 O O . ALA A 1 306 ? 5.755 13.393 11.573 1.00 92.19 306 ALA A O 1
ATOM 2301 N N . ALA A 1 307 ? 7.049 14.990 12.486 1.00 93.69 307 ALA A N 1
ATOM 2302 C CA . ALA A 1 307 ? 8.119 14.921 11.485 1.00 93.69 307 ALA A CA 1
ATOM 2303 C C . ALA A 1 307 ? 8.787 13.533 11.396 1.00 93.69 307 ALA A C 1
ATOM 2305 O O . ALA A 1 307 ? 9.323 13.174 10.352 1.00 93.69 307 ALA A O 1
ATOM 2306 N N . TRP A 1 308 ? 8.728 12.735 12.467 1.00 94.44 308 TRP A N 1
ATOM 2307 C CA . TRP A 1 308 ? 9.317 11.396 12.533 1.00 94.44 308 TRP A CA 1
ATOM 2308 C C . TRP A 1 308 ? 8.301 10.268 12.322 1.00 94.44 308 TRP A C 1
ATOM 2310 O O . TRP A 1 308 ? 8.695 9.112 12.187 1.00 94.44 308 TRP A O 1
ATOM 2320 N N . VAL A 1 309 ? 6.998 10.558 12.253 1.00 92.81 309 VAL A N 1
ATOM 2321 C CA . VAL A 1 309 ? 5.962 9.523 12.070 1.00 92.81 309 VAL A CA 1
ATOM 2322 C C . VAL A 1 309 ? 6.120 8.794 10.732 1.00 92.81 309 VAL A C 1
ATOM 2324 O O . VAL A 1 309 ? 5.993 7.571 10.683 1.00 92.81 309 VAL A O 1
ATOM 2327 N N . ALA A 1 310 ? 6.434 9.519 9.652 1.00 89.06 310 ALA A N 1
ATOM 2328 C CA . ALA A 1 310 ? 6.667 8.934 8.325 1.00 89.06 310 ALA A CA 1
ATOM 2329 C C . ALA A 1 310 ? 7.941 8.070 8.261 1.00 89.06 310 ALA A C 1
ATOM 2331 O O . ALA A 1 310 ? 8.108 7.250 7.363 1.00 89.06 310 ALA A O 1
ATOM 2332 N N . GLU A 1 311 ? 8.814 8.237 9.248 1.00 92.56 311 GLU A N 1
ATOM 2333 C CA . GLU A 1 311 ? 10.158 7.683 9.306 1.00 92.56 311 GLU A CA 1
ATOM 2334 C C . GLU A 1 311 ? 10.236 6.405 10.171 1.00 92.56 311 GLU A C 1
ATOM 2336 O O . GLU A 1 311 ? 11.309 5.802 10.317 1.00 92.56 311 GLU A O 1
ATOM 2341 N N . VAL A 1 312 ? 9.097 5.973 10.732 1.00 94.19 312 VAL A N 1
ATOM 2342 C CA . VAL A 1 312 ? 8.929 4.758 11.541 1.00 94.19 312 VAL A CA 1
ATOM 2343 C C . VAL A 1 312 ? 8.042 3.754 10.807 1.00 94.19 312 VAL A C 1
ATOM 2345 O O . VAL A 1 312 ? 6.967 4.083 10.307 1.00 94.19 312 VAL A O 1
ATOM 2348 N N . ALA A 1 313 ? 8.471 2.487 10.784 1.00 93.88 313 ALA A N 1
ATOM 2349 C CA . ALA A 1 313 ? 7.685 1.410 10.191 1.00 93.88 313 ALA A CA 1
ATOM 2350 C C . ALA A 1 313 ? 6.314 1.302 10.875 1.00 93.88 313 ALA A C 1
ATOM 2352 O O . ALA A 1 313 ? 6.219 1.186 12.101 1.00 93.88 313 ALA A O 1
ATOM 2353 N N . ARG A 1 314 ? 5.247 1.305 10.072 1.00 92.81 314 ARG A N 1
ATOM 2354 C CA . ARG A 1 314 ? 3.861 1.382 10.558 1.00 92.81 314 ARG A CA 1
ATOM 2355 C C . ARG A 1 314 ? 3.482 0.311 11.586 1.00 92.81 314 ARG A C 1
ATOM 2357 O O . ARG A 1 314 ? 2.881 0.694 12.588 1.00 92.81 314 ARG A O 1
ATOM 2364 N N . PRO A 1 315 ? 3.890 -0.966 11.451 1.00 96.38 315 PRO A N 1
ATOM 2365 C CA . PRO A 1 315 ? 3.650 -1.975 12.479 1.00 96.38 315 PRO A CA 1
ATOM 2366 C C . PRO A 1 315 ? 4.123 -1.561 13.877 1.00 96.38 315 PRO A C 1
ATOM 2368 O O . PRO A 1 315 ? 3.402 -1.763 14.851 1.00 96.38 315 PRO A O 1
ATOM 2371 N N . ARG A 1 316 ? 5.293 -0.914 13.981 1.00 95.69 316 ARG A N 1
ATOM 2372 C CA . ARG A 1 316 ? 5.846 -0.445 15.263 1.00 95.69 316 ARG A CA 1
ATOM 2373 C C . ARG A 1 316 ? 5.039 0.713 15.842 1.00 95.69 316 ARG A C 1
ATOM 2375 O O . ARG A 1 316 ? 4.777 0.731 17.040 1.00 95.69 316 ARG A O 1
ATOM 2382 N N . LEU A 1 317 ? 4.625 1.649 14.989 1.00 95.62 317 LEU A N 1
ATOM 2383 C CA . LEU A 1 317 ? 3.788 2.783 15.379 1.00 95.62 317 LEU A CA 1
ATOM 2384 C C . LEU A 1 317 ? 2.437 2.303 15.937 1.00 95.62 317 LEU A C 1
ATOM 2386 O O . LEU A 1 317 ? 2.063 2.662 17.050 1.00 95.62 317 LEU A O 1
ATOM 2390 N N . LEU A 1 318 ? 1.754 1.420 15.200 1.00 97.12 318 LEU A N 1
ATOM 2391 C CA . LEU A 1 318 ? 0.478 0.822 15.605 1.00 97.12 318 LEU A CA 1
ATOM 2392 C C . LEU A 1 318 ? 0.601 0.042 16.920 1.00 97.12 318 LEU A C 1
ATOM 2394 O O . LEU A 1 318 ? -0.278 0.124 17.775 1.00 97.12 318 LEU A O 1
ATOM 2398 N N . GLN A 1 319 ? 1.696 -0.702 17.085 1.00 96.88 319 GLN A N 1
ATOM 2399 C CA . GLN A 1 319 ? 1.979 -1.483 18.286 1.00 96.88 319 GLN A CA 1
ATOM 2400 C C . GLN A 1 319 ? 2.193 -0.606 19.516 1.00 96.88 319 GLN A C 1
ATOM 2402 O O . GLN A 1 319 ? 1.607 -0.882 20.564 1.00 96.88 319 GLN A O 1
ATOM 2407 N N . MET A 1 320 ? 2.989 0.457 19.394 1.00 96.69 320 MET A N 1
ATOM 2408 C CA . MET A 1 320 ? 3.212 1.387 20.497 1.00 96.69 320 MET A CA 1
ATOM 2409 C C . MET A 1 320 ? 1.919 2.122 20.874 1.00 96.69 320 MET A C 1
ATOM 2411 O O . MET A 1 320 ? 1.571 2.174 22.052 1.00 96.69 320 MET A O 1
ATOM 2415 N N . ASP A 1 321 ? 1.152 2.599 19.890 1.00 97.38 321 ASP A N 1
ATOM 2416 C CA . ASP A 1 321 ? -0.133 3.260 20.139 1.00 97.38 321 ASP A CA 1
ATOM 2417 C C . ASP A 1 321 ? -1.135 2.328 20.836 1.00 97.38 321 ASP A C 1
ATOM 2419 O O . ASP A 1 321 ? -1.790 2.727 21.797 1.00 97.38 321 ASP A O 1
ATOM 2423 N N . ALA A 1 322 ? -1.240 1.071 20.394 1.00 97.69 322 ALA A N 1
ATOM 2424 C CA . ALA A 1 322 ? -2.104 0.081 21.034 1.00 97.69 322 ALA A CA 1
ATOM 2425 C C . ALA A 1 322 ? -1.641 -0.239 22.467 1.00 97.69 322 ALA A C 1
ATOM 2427 O O . ALA A 1 322 ? -2.467 -0.419 23.368 1.00 97.69 322 ALA A O 1
ATOM 2428 N N . TRP A 1 323 ? -0.328 -0.268 22.714 1.00 96.50 323 TRP A N 1
ATOM 2429 C CA . TRP A 1 323 ? 0.233 -0.459 24.051 1.00 96.50 323 TRP A CA 1
ATOM 2430 C C . TRP A 1 323 ? -0.094 0.695 24.995 1.00 96.50 323 TRP A C 1
ATOM 2432 O O . TRP A 1 323 ? -0.650 0.469 26.073 1.00 96.50 323 TRP A O 1
ATOM 2442 N N . LEU A 1 324 ? 0.174 1.930 24.577 1.00 96.56 324 LEU A N 1
ATOM 2443 C CA . LEU A 1 324 ? -0.131 3.131 25.352 1.00 96.56 324 LEU A CA 1
ATOM 2444 C C . LEU A 1 324 ? -1.639 3.296 25.561 1.00 96.56 324 LEU A C 1
ATOM 2446 O O . LEU A 1 324 ? -2.091 3.502 26.689 1.00 96.56 324 LEU A O 1
ATOM 2450 N N . GLY A 1 325 ? -2.427 3.099 24.503 1.00 96.94 325 GLY A N 1
ATOM 2451 C CA . GLY A 1 325 ? -3.884 3.134 24.559 1.00 96.94 325 GLY A CA 1
ATOM 2452 C C . GLY A 1 325 ? -4.454 2.103 25.531 1.00 96.94 325 GLY A C 1
ATOM 2453 O O . GLY A 1 325 ? -5.364 2.418 26.298 1.00 96.94 325 GLY A O 1
ATOM 2454 N N . SER A 1 326 ? -3.868 0.902 25.595 1.00 96.69 326 SER A N 1
ATOM 2455 C CA . SER A 1 326 ? -4.259 -0.119 26.576 1.00 96.69 326 SER A CA 1
ATOM 2456 C C . SER A 1 326 ? -4.013 0.329 28.019 1.00 96.69 326 SER A C 1
ATOM 2458 O O . SER A 1 326 ? -4.798 0.001 28.910 1.00 96.69 326 SER A O 1
ATOM 2460 N N . ARG A 1 327 ? -2.938 1.089 28.276 1.00 94.94 327 ARG A N 1
ATOM 2461 C CA . ARG A 1 327 ? -2.651 1.631 29.614 1.00 94.94 327 ARG A CA 1
ATOM 2462 C C . ARG A 1 327 ? -3.658 2.699 30.020 1.00 94.94 327 ARG A C 1
ATOM 2464 O O . ARG A 1 327 ? -4.125 2.668 31.157 1.00 94.94 327 ARG A O 1
ATOM 2471 N N . VAL A 1 328 ? -4.013 3.590 29.095 1.00 95.44 328 VAL A N 1
ATOM 2472 C CA . VAL A 1 328 ? -5.067 4.591 29.310 1.00 95.44 328 VAL A CA 1
ATOM 2473 C C . VAL A 1 328 ? -6.402 3.895 29.574 1.00 95.44 328 VAL A C 1
ATOM 2475 O O . VAL A 1 328 ? -7.037 4.156 30.591 1.00 95.44 328 VAL A O 1
ATOM 2478 N N . ALA A 1 329 ? -6.793 2.939 28.729 1.00 94.94 329 ALA A N 1
ATOM 2479 C CA . ALA A 1 329 ? -8.041 2.194 28.881 1.00 94.94 329 ALA A CA 1
ATOM 2480 C C . ALA A 1 329 ? -8.130 1.449 30.224 1.00 94.94 329 ALA A C 1
ATOM 2482 O O . ALA A 1 329 ? -9.176 1.475 30.873 1.00 94.94 329 ALA A O 1
ATOM 2483 N N . LEU A 1 330 ? -7.030 0.839 30.682 1.00 93.19 330 LEU A N 1
ATOM 2484 C CA . LEU A 1 330 ? -6.975 0.194 31.994 1.00 93.19 330 LEU A CA 1
ATOM 2485 C C . LEU A 1 330 ? -7.128 1.208 33.141 1.00 93.19 330 LEU A C 1
ATOM 2487 O O . LEU A 1 330 ? -7.914 0.973 34.059 1.00 93.19 330 LEU A O 1
ATOM 2491 N N . ALA A 1 331 ? -6.402 2.329 33.093 1.00 91.88 331 ALA A N 1
ATOM 2492 C CA . ALA A 1 331 ? -6.469 3.377 34.116 1.00 91.88 331 ALA A CA 1
ATOM 2493 C C . ALA A 1 331 ? -7.869 4.007 34.213 1.00 91.88 331 ALA A C 1
ATOM 2495 O O . ALA A 1 331 ? -8.340 4.346 35.300 1.00 91.88 331 ALA A O 1
ATOM 2496 N N . GLU A 1 332 ? -8.551 4.107 33.076 1.00 92.94 332 GLU A N 1
ATOM 2497 C CA . GLU A 1 332 ? -9.898 4.655 32.953 1.00 92.94 332 GLU A CA 1
ATOM 2498 C C . GLU A 1 332 ? -11.010 3.620 33.191 1.00 92.94 332 GLU A C 1
ATOM 2500 O O . GLU A 1 332 ? -12.189 3.979 33.165 1.00 92.94 332 GLU A O 1
ATOM 2505 N N . GLN A 1 333 ? -10.642 2.362 33.478 1.00 92.00 333 GLN A N 1
ATOM 2506 C CA . GLN A 1 333 ? -11.559 1.239 33.705 1.00 92.00 333 GLN A CA 1
ATOM 2507 C C . GLN A 1 333 ? -12.545 1.051 32.543 1.00 92.00 333 GLN A C 1
ATOM 2509 O O . GLN A 1 333 ? -13.753 0.885 32.739 1.00 92.00 333 GLN A O 1
ATOM 2514 N N . ALA A 1 334 ? -12.020 1.107 31.318 1.00 93.69 334 ALA A N 1
ATOM 2515 C CA . ALA A 1 334 ? -12.796 0.931 30.103 1.00 93.69 334 ALA A CA 1
ATOM 2516 C C . ALA A 1 334 ? -13.553 -0.406 30.105 1.00 93.69 334 ALA A C 1
ATOM 2518 O O . ALA A 1 334 ? -13.054 -1.433 30.566 1.00 93.69 334 ALA A O 1
ATOM 2519 N N . ARG A 1 335 ? -14.771 -0.378 29.565 1.00 94.94 335 ARG A N 1
ATOM 2520 C CA . ARG A 1 335 ? -15.631 -1.552 29.355 1.00 94.94 335 ARG A CA 1
ATOM 2521 C C . ARG A 1 335 ? -15.835 -1.877 27.882 1.00 94.94 335 ARG A C 1
ATOM 2523 O O . ARG A 1 335 ? -16.283 -2.970 27.566 1.00 94.94 335 ARG A O 1
ATOM 2530 N N . LEU A 1 336 ? -15.509 -0.937 27.002 1.00 96.19 336 LEU A N 1
ATOM 2531 C CA . LEU A 1 336 ? -15.688 -1.045 25.563 1.00 96.19 336 LEU A CA 1
ATOM 2532 C C . LEU A 1 336 ? -14.675 -0.139 24.862 1.00 96.19 336 LEU A C 1
ATOM 2534 O O . LEU A 1 336 ? -14.328 0.927 25.385 1.00 96.19 336 LEU A O 1
ATOM 2538 N N . ILE A 1 337 ? -14.223 -0.554 23.682 1.00 97.69 337 ILE A N 1
ATOM 2539 C CA . ILE A 1 337 ? -13.374 0.256 22.805 1.00 97.69 337 ILE A CA 1
ATOM 2540 C C . ILE A 1 337 ? -14.149 0.538 21.518 1.00 97.69 337 ILE A C 1
ATOM 2542 O O . ILE A 1 337 ? -14.694 -0.376 20.911 1.00 97.69 337 ILE A O 1
ATOM 2546 N N . HIS A 1 338 ? -14.199 1.796 21.099 1.00 96.62 338 HIS A N 1
ATOM 2547 C CA . HIS A 1 338 ? -14.811 2.233 19.855 1.00 96.62 338 HIS A CA 1
ATOM 2548 C C . HIS A 1 338 ? -13.732 2.823 18.940 1.00 96.62 338 HIS A C 1
ATOM 2550 O O . HIS A 1 338 ? -13.138 3.847 19.265 1.00 96.62 338 HIS A O 1
ATOM 2556 N N . ALA A 1 339 ? -13.467 2.189 17.801 1.00 96.62 339 ALA A N 1
ATOM 2557 C CA . ALA A 1 339 ? -12.585 2.724 16.768 1.00 96.62 339 ALA A CA 1
ATOM 2558 C C . ALA A 1 339 ? -13.371 3.508 15.717 1.00 96.62 339 ALA A C 1
ATOM 2560 O O . ALA A 1 339 ? -14.300 2.965 15.119 1.00 96.62 339 ALA A O 1
ATOM 2561 N N . GLN A 1 340 ? -12.958 4.747 15.456 1.00 93.31 340 GLN A N 1
ATOM 2562 C CA . GLN A 1 340 ? -13.372 5.478 14.260 1.00 93.31 340 GLN A CA 1
ATOM 2563 C C . GLN A 1 340 ? -12.643 4.966 13.007 1.00 93.31 340 GLN A C 1
ATOM 2565 O O . GLN A 1 340 ? -11.647 4.243 13.132 1.00 93.31 340 GLN A O 1
ATOM 2570 N N . PRO A 1 341 ? -13.079 5.354 11.796 1.00 90.56 341 PRO A N 1
ATOM 2571 C CA . PRO A 1 341 ? -12.250 5.212 10.612 1.00 90.56 341 PRO A CA 1
ATOM 2572 C C . PRO A 1 341 ? -10.954 6.017 10.776 1.00 90.56 341 PRO A C 1
ATOM 2574 O O . PRO A 1 341 ? -10.980 7.191 11.147 1.00 90.56 341 PRO A O 1
ATOM 2577 N N . GLY A 1 342 ? -9.816 5.378 10.514 1.00 90.50 342 GLY A N 1
ATOM 2578 C CA . GLY A 1 342 ? -8.536 6.077 10.393 1.00 90.50 342 GLY A CA 1
ATOM 2579 C C . GLY A 1 342 ? -8.260 6.516 8.953 1.00 90.50 342 GLY A C 1
ATOM 2580 O O . GLY A 1 342 ? -9.055 6.262 8.049 1.00 90.50 342 GLY A O 1
ATOM 2581 N N . ALA A 1 343 ? -7.094 7.113 8.712 1.00 88.44 343 ALA A N 1
ATOM 2582 C CA . ALA A 1 343 ? -6.652 7.580 7.395 1.00 88.44 343 ALA A CA 1
ATOM 2583 C C . ALA A 1 343 ? -6.523 6.461 6.345 1.00 88.44 343 ALA A C 1
ATOM 2585 O O . ALA A 1 343 ? -6.434 6.738 5.152 1.00 88.44 343 ALA A O 1
ATOM 2586 N N . ARG A 1 344 ? -6.456 5.192 6.766 1.00 88.19 344 ARG A N 1
ATOM 2587 C CA . ARG A 1 344 ? -6.461 4.021 5.867 1.00 88.19 344 ARG A CA 1
ATOM 2588 C C . ARG A 1 344 ? -7.774 3.244 5.920 1.00 88.19 344 ARG A C 1
ATOM 2590 O O . ARG A 1 344 ? -7.866 2.131 5.407 1.00 88.19 344 ARG A O 1
ATOM 2597 N N . GLY A 1 345 ? -8.764 3.782 6.622 1.00 90.31 345 GLY A N 1
ATOM 2598 C CA . GLY A 1 345 ? -10.019 3.125 6.940 1.00 90.31 345 GLY A CA 1
ATOM 2599 C C . GLY A 1 345 ? -9.910 2.186 8.138 1.00 90.31 345 GLY A C 1
ATOM 2600 O O . GLY A 1 345 ? -10.727 2.303 9.044 1.00 90.31 345 GLY A O 1
ATOM 2601 N N . TYR A 1 346 ? -8.908 1.299 8.203 1.00 94.19 346 TYR A N 1
ATOM 2602 C CA . TYR A 1 346 ? -8.856 0.186 9.175 1.00 94.19 346 TYR A CA 1
ATOM 2603 C C . TYR A 1 346 ? -7.770 0.291 10.264 1.00 94.19 346 TYR A C 1
ATOM 2605 O O . TYR A 1 346 ? -7.739 -0.538 11.173 1.00 94.19 346 TYR A O 1
ATOM 2613 N N . ASP A 1 347 ? -6.862 1.265 10.209 1.00 95.31 347 ASP A N 1
ATOM 2614 C CA . ASP A 1 347 ? -5.685 1.321 11.092 1.00 95.31 347 ASP A CA 1
ATOM 2615 C C . ASP A 1 347 ? -6.038 1.571 12.574 1.00 95.31 347 ASP A C 1
ATOM 2617 O O . ASP A 1 347 ? -5.419 0.996 13.473 1.00 95.31 347 ASP A O 1
ATOM 2621 N N . LEU A 1 348 ? -7.078 2.362 12.858 1.00 96.88 348 LEU A N 1
ATOM 2622 C CA . LEU A 1 348 ? -7.615 2.515 14.215 1.00 96.88 348 LEU A CA 1
ATOM 2623 C C . LEU A 1 348 ? -8.318 1.246 14.701 1.00 96.88 348 LEU A C 1
ATOM 2625 O O . LEU A 1 348 ? -8.212 0.904 15.879 1.00 96.88 348 LEU A O 1
ATOM 2629 N N . ALA A 1 349 ? -8.976 0.508 13.803 1.00 97.38 349 ALA A N 1
ATOM 2630 C CA . ALA A 1 349 ? -9.563 -0.783 14.140 1.00 97.38 349 ALA A CA 1
ATOM 2631 C C . ALA A 1 349 ? -8.479 -1.798 14.527 1.00 97.38 349 ALA A C 1
ATOM 2633 O O . ALA A 1 349 ? -8.651 -2.504 15.514 1.00 97.38 349 ALA A O 1
ATOM 2634 N N . LEU A 1 350 ? -7.327 -1.820 13.842 1.00 98.06 350 LEU A N 1
ATOM 2635 C CA . LEU A 1 350 ? -6.195 -2.676 14.226 1.00 98.06 350 LEU A CA 1
ATOM 2636 C C . LEU A 1 350 ? -5.693 -2.371 15.643 1.00 98.06 350 LEU A C 1
ATOM 2638 O O . LEU A 1 350 ? -5.456 -3.296 16.420 1.00 98.06 350 LEU A O 1
ATOM 2642 N N . ARG A 1 351 ? -5.573 -1.087 16.005 1.00 98.25 351 ARG A N 1
ATOM 2643 C CA . ARG A 1 351 ? -5.211 -0.680 17.374 1.00 98.25 351 ARG A CA 1
ATOM 2644 C C . ARG A 1 351 ? -6.265 -1.118 18.386 1.00 98.25 351 ARG A C 1
ATOM 2646 O O . ARG A 1 351 ? -5.915 -1.694 19.412 1.00 98.25 351 ARG A O 1
ATOM 2653 N N . ALA A 1 352 ? -7.543 -0.876 18.095 1.00 98.25 352 ALA A N 1
ATOM 2654 C CA . ALA A 1 352 ? -8.637 -1.232 18.991 1.00 98.25 352 ALA A CA 1
ATOM 2655 C C . ALA A 1 352 ? -8.764 -2.742 19.195 1.00 98.25 352 ALA A C 1
ATOM 2657 O O . ALA A 1 352 ? -8.951 -3.172 20.326 1.00 98.25 352 ALA A O 1
ATOM 2658 N N . LEU A 1 353 ? -8.622 -3.542 18.137 1.00 98.00 353 LEU A N 1
ATOM 2659 C CA . LEU A 1 353 ? -8.632 -5.004 18.211 1.00 98.00 353 LEU A CA 1
ATOM 2660 C C . LEU A 1 353 ? -7.467 -5.523 19.057 1.00 98.00 353 LEU A C 1
ATOM 2662 O O . LEU A 1 353 ? -7.689 -6.337 19.946 1.00 98.00 353 LEU A O 1
ATOM 2666 N N . ALA A 1 354 ? -6.260 -4.985 18.867 1.00 97.50 354 ALA A N 1
ATOM 2667 C CA . ALA A 1 354 ? -5.098 -5.332 19.684 1.00 97.50 354 ALA A CA 1
ATOM 2668 C C . ALA A 1 354 ? -5.281 -4.962 21.171 1.00 97.50 354 ALA A C 1
ATOM 2670 O O . ALA A 1 354 ? -4.949 -5.735 22.071 1.00 97.50 354 ALA A O 1
ATOM 2671 N N . MET A 1 355 ? -5.845 -3.781 21.443 1.00 97.38 355 MET A N 1
ATOM 2672 C CA . MET A 1 355 ? -6.215 -3.356 22.797 1.00 97.38 355 MET A CA 1
ATOM 2673 C C . MET A 1 355 ? -7.308 -4.256 23.397 1.00 97.38 355 MET A C 1
ATOM 2675 O O . MET A 1 355 ? -7.221 -4.635 24.564 1.00 97.38 355 MET A O 1
ATOM 2679 N N . GLY A 1 356 ? -8.328 -4.598 22.608 1.00 96.19 356 GLY A N 1
ATOM 2680 C CA . GLY A 1 356 ? -9.455 -5.440 23.002 1.00 96.19 356 GLY A CA 1
ATOM 2681 C C . GLY A 1 356 ? -9.018 -6.855 23.356 1.00 96.19 356 GLY A C 1
ATOM 2682 O O . GLY A 1 356 ? -9.384 -7.344 24.421 1.00 96.19 356 GLY A O 1
ATOM 2683 N N . GLU A 1 357 ? -8.155 -7.463 22.538 1.00 94.81 357 GLU A N 1
ATOM 2684 C CA . GLU A 1 357 ? -7.542 -8.767 22.810 1.00 94.81 357 GLU A CA 1
ATOM 2685 C C . GLU A 1 357 ? -6.762 -8.745 24.130 1.00 94.81 357 GLU A C 1
ATOM 2687 O O . GLU A 1 357 ? -6.968 -9.591 25.000 1.00 94.81 357 GLU A O 1
ATOM 2692 N N . ARG A 1 358 ? -5.924 -7.721 24.335 1.00 93.69 358 ARG A N 1
ATOM 2693 C CA . ARG A 1 358 ? -5.123 -7.585 25.558 1.00 93.69 358 ARG A CA 1
ATOM 2694 C C . ARG A 1 358 ? -5.968 -7.390 26.815 1.00 93.69 358 ARG A C 1
ATOM 2696 O O . ARG A 1 358 ? -5.608 -7.895 27.879 1.00 93.69 358 ARG A O 1
ATOM 2703 N N . LEU A 1 359 ? -7.025 -6.588 26.731 1.00 93.19 359 LEU A N 1
ATOM 2704 C CA . LEU A 1 359 ? -7.832 -6.190 27.887 1.00 93.19 359 LEU A CA 1
ATOM 2705 C C . LEU A 1 359 ? -9.056 -7.091 28.103 1.00 93.19 359 LEU A C 1
ATOM 2707 O O . LEU A 1 359 ? -9.710 -6.977 29.139 1.00 93.19 359 LEU A O 1
ATOM 2711 N N . GLY A 1 360 ? -9.369 -7.975 27.153 1.00 92.44 360 GLY A N 1
ATOM 2712 C CA . GLY A 1 360 ? -10.622 -8.727 27.129 1.00 92.44 360 GLY A CA 1
ATOM 2713 C C . GLY A 1 360 ? -11.841 -7.815 26.975 1.00 92.44 360 GLY A C 1
ATOM 2714 O O . GLY A 1 360 ? -12.849 -8.031 27.646 1.00 92.44 360 GLY A O 1
ATOM 2715 N N . LEU A 1 361 ? -11.730 -6.761 26.160 1.00 95.25 361 LEU A N 1
ATOM 2716 C CA . LEU A 1 361 ? -12.799 -5.785 25.936 1.00 95.25 361 LEU A CA 1
ATOM 2717 C C . LEU A 1 361 ? -13.395 -5.929 24.532 1.00 95.25 361 LEU A C 1
ATOM 2719 O O . LEU A 1 361 ? -12.643 -6.106 23.571 1.00 95.25 361 LEU A O 1
ATOM 2723 N N . PRO A 1 362 ? -14.725 -5.796 24.385 1.00 97.31 362 PRO A N 1
ATOM 2724 C CA . PRO A 1 362 ? -15.353 -5.797 23.078 1.00 97.31 362 PRO A CA 1
ATOM 2725 C C . PRO A 1 362 ? -14.997 -4.529 22.293 1.00 97.31 362 PRO A C 1
ATOM 2727 O O . PRO A 1 362 ? -14.859 -3.434 22.854 1.00 97.31 362 PRO A O 1
ATOM 2730 N N . VAL A 1 363 ? -14.888 -4.692 20.974 1.00 98.12 363 VAL A N 1
ATOM 2731 C CA . VAL A 1 363 ? -14.544 -3.619 20.037 1.00 98.12 363 VAL A CA 1
ATOM 2732 C C . VAL A 1 363 ? -15.732 -3.299 19.141 1.00 98.12 363 VAL A C 1
ATOM 2734 O O . VAL A 1 363 ? -16.278 -4.179 18.474 1.00 98.12 363 VAL A O 1
ATOM 2737 N N . VAL A 1 364 ? -16.094 -2.021 19.103 1.00 97.62 364 VAL A N 1
ATOM 2738 C CA . VAL A 1 364 ? -17.031 -1.442 18.143 1.00 97.62 364 VAL A CA 1
ATOM 2739 C C . VAL A 1 364 ? -16.227 -0.700 17.086 1.00 97.62 364 VAL A C 1
ATOM 2741 O O . VAL A 1 364 ? -15.345 0.088 17.422 1.00 97.62 364 VAL A O 1
ATOM 2744 N N . TYR A 1 365 ? -16.516 -0.945 15.814 1.00 97.12 365 TYR A N 1
ATOM 2745 C CA . TYR A 1 365 ? -15.825 -0.291 14.707 1.00 97.12 365 TYR A CA 1
ATOM 2746 C C . TYR A 1 365 ? -16.808 0.531 13.873 1.00 97.12 365 TYR A C 1
ATOM 2748 O O . TYR A 1 365 ? -17.774 -0.003 13.329 1.00 97.12 365 TYR A O 1
ATOM 2756 N N . GLU A 1 366 ? -16.573 1.835 13.777 1.00 94.56 366 GLU A N 1
ATOM 2757 C CA . GLU A 1 366 ? -17.274 2.701 12.837 1.00 94.56 366 GLU A CA 1
ATOM 2758 C C . GLU A 1 366 ? -16.645 2.551 11.448 1.00 94.56 366 GLU A C 1
ATOM 2760 O O . GLU A 1 366 ? -15.461 2.815 11.252 1.00 94.56 366 GLU A O 1
ATOM 2765 N N . TYR A 1 367 ? -17.449 2.110 10.483 1.00 93.56 367 TYR A N 1
ATOM 2766 C CA . TYR A 1 367 ? -17.021 1.851 9.117 1.00 93.56 367 TYR A CA 1
ATOM 2767 C C . TYR A 1 367 ? -17.494 2.945 8.166 1.00 93.56 367 TYR A C 1
ATOM 2769 O O . TYR A 1 367 ? -18.695 3.208 8.042 1.00 93.56 367 TYR A O 1
ATOM 2777 N N . ASP A 1 368 ? -16.539 3.499 7.423 1.00 90.12 368 ASP A N 1
ATOM 2778 C CA . ASP A 1 368 ? -16.793 4.373 6.287 1.00 90.12 368 ASP A CA 1
ATOM 2779 C C . ASP A 1 368 ? -16.048 3.842 5.046 1.00 90.12 368 ASP A C 1
ATOM 2781 O O . ASP A 1 368 ? -14.813 3.784 5.051 1.00 90.12 368 ASP A O 1
ATOM 2785 N N . PRO A 1 369 ? -16.762 3.443 3.974 1.00 86.56 369 PRO A N 1
ATOM 2786 C CA . PRO A 1 369 ? -16.129 2.990 2.742 1.00 86.56 369 PRO A CA 1
ATOM 2787 C C . PRO A 1 369 ? -15.267 4.071 2.079 1.00 86.56 369 PRO A C 1
ATOM 2789 O O . PRO A 1 369 ? -14.332 3.709 1.367 1.00 86.56 369 PRO A O 1
ATOM 2792 N N . ALA A 1 370 ? -15.530 5.364 2.311 1.00 85.88 370 ALA A N 1
ATOM 2793 C CA . ALA A 1 370 ? -14.741 6.443 1.722 1.00 85.88 370 ALA A CA 1
ATOM 2794 C C . ALA A 1 370 ? -13.265 6.339 2.126 1.00 85.88 370 ALA A C 1
ATOM 2796 O O . ALA A 1 370 ? -12.408 6.395 1.256 1.00 85.88 370 ALA A O 1
ATOM 2797 N N . HIS A 1 371 ? -12.960 6.051 3.393 1.00 81.56 371 HIS A N 1
ATOM 2798 C CA . HIS A 1 371 ? -11.574 5.932 3.867 1.00 81.56 371 HIS A CA 1
ATOM 2799 C C . HIS A 1 371 ? -10.858 4.644 3.427 1.00 81.56 371 HIS A C 1
ATOM 2801 O O . HIS A 1 371 ? -9.635 4.548 3.524 1.00 81.56 371 HIS A O 1
ATOM 2807 N N . VAL A 1 372 ? -11.596 3.631 2.960 1.00 78.25 372 VAL A N 1
ATOM 2808 C CA . VAL A 1 372 ? -11.002 2.398 2.414 1.00 78.25 372 VAL A CA 1
ATOM 2809 C C . VAL A 1 372 ? -10.764 2.530 0.910 1.00 78.25 372 VAL A C 1
ATOM 2811 O O . VAL A 1 372 ? -9.729 2.083 0.413 1.00 78.25 372 VAL A O 1
ATOM 2814 N N . LEU A 1 373 ? -11.718 3.134 0.195 1.00 75.00 373 LEU A N 1
ATOM 2815 C CA . LEU A 1 373 ? -11.723 3.237 -1.266 1.00 75.00 373 LEU A CA 1
ATOM 2816 C C . LEU A 1 373 ? -10.970 4.464 -1.784 1.00 75.00 373 LEU A C 1
ATOM 2818 O O . LEU A 1 373 ? -10.364 4.397 -2.850 1.00 75.00 373 LEU A O 1
ATOM 2822 N N . LEU A 1 374 ? -11.012 5.573 -1.047 1.00 74.88 374 LEU A N 1
ATOM 2823 C CA . LEU A 1 374 ? -10.380 6.833 -1.414 1.00 74.88 374 LEU A CA 1
ATOM 2824 C C . LEU A 1 374 ? -9.228 7.092 -0.434 1.00 74.88 374 LEU A C 1
ATOM 2826 O O . LEU A 1 374 ? -9.473 7.402 0.732 1.00 74.88 374 LEU A O 1
ATOM 2830 N N . PRO A 1 375 ? -7.967 6.916 -0.867 1.00 66.69 375 PRO A N 1
ATOM 2831 C CA . PRO A 1 375 ? -6.830 7.239 -0.024 1.00 66.69 375 PRO A CA 1
ATOM 2832 C C . PRO A 1 375 ? -6.849 8.720 0.368 1.00 66.69 375 PRO A C 1
ATOM 2834 O O . PRO A 1 375 ? -7.145 9.584 -0.457 1.00 66.69 375 PRO A O 1
ATOM 2837 N N . GLU A 1 376 ? -6.468 9.011 1.611 1.00 72.50 376 GLU A N 1
ATOM 2838 C CA . GLU A 1 376 ? -6.203 10.383 2.055 1.00 72.50 376 GLU A CA 1
ATOM 2839 C C . GLU A 1 376 ? -5.091 11.043 1.212 1.00 72.50 376 GLU A C 1
ATOM 2841 O O . GLU A 1 376 ? -4.219 10.339 0.678 1.00 72.50 376 GLU A O 1
ATOM 2846 N N . PRO A 1 377 ? -5.056 12.388 1.124 1.00 69.12 377 PRO A N 1
ATOM 2847 C CA . PRO A 1 377 ? -3.985 13.111 0.447 1.00 69.12 377 PRO A CA 1
ATOM 2848 C C . PRO A 1 377 ? -2.593 12.627 0.880 1.00 69.12 377 PRO A C 1
ATOM 2850 O O . PRO A 1 377 ? -2.288 12.533 2.069 1.00 69.12 377 PRO A O 1
ATOM 2853 N N . GLY A 1 378 ? -1.739 12.306 -0.095 1.00 70.00 378 GLY A N 1
ATOM 2854 C CA . GLY A 1 378 ? -0.386 11.786 0.142 1.00 70.00 378 GLY A CA 1
ATOM 2855 C C . GLY A 1 378 ? -0.277 10.259 0.225 1.00 70.00 378 GLY A C 1
ATOM 2856 O O . GLY A 1 378 ? 0.838 9.740 0.272 1.00 70.00 378 GLY A O 1
ATOM 2857 N N . GLN A 1 379 ? -1.389 9.517 0.192 1.00 75.19 379 GLN A N 1
ATOM 2858 C CA . GLN A 1 379 ? -1.358 8.071 -0.025 1.00 75.19 379 GLN A CA 1
ATOM 2859 C C . GLN A 1 379 ? -1.455 7.731 -1.523 1.00 75.19 379 GLN A C 1
ATOM 2861 O O . GLN A 1 379 ? -2.147 8.423 -2.270 1.00 75.19 379 GLN A O 1
ATOM 2866 N N . PRO A 1 380 ? -0.797 6.652 -1.983 1.00 77.56 380 PRO A N 1
ATOM 2867 C CA . PRO A 1 380 ? -0.919 6.212 -3.366 1.00 77.56 380 PRO A CA 1
ATOM 2868 C C . PRO A 1 380 ? -2.356 5.764 -3.670 1.00 77.56 380 PRO A C 1
ATOM 2870 O O . PRO A 1 380 ? -2.930 4.935 -2.957 1.00 77.56 380 PRO A O 1
ATOM 2873 N N . ALA A 1 381 ? -2.918 6.306 -4.751 1.00 84.56 381 ALA A N 1
ATOM 2874 C CA . ALA A 1 381 ? -4.173 5.857 -5.339 1.00 84.56 381 ALA A CA 1
ATOM 2875 C C . ALA A 1 381 ? -3.901 4.640 -6.227 1.00 84.56 381 ALA A C 1
ATOM 2877 O O . ALA A 1 381 ? -3.674 4.763 -7.430 1.00 84.56 381 ALA A O 1
ATOM 2878 N N . TRP A 1 382 ? -3.842 3.462 -5.609 1.00 90.00 382 TRP A N 1
ATOM 2879 C CA . TRP A 1 382 ? -3.596 2.231 -6.349 1.00 90.00 382 TRP A CA 1
ATOM 2880 C C . TRP A 1 382 ? -4.783 1.858 -7.245 1.00 90.00 382 TRP A C 1
ATOM 2882 O O . TRP A 1 382 ? -5.932 2.066 -6.842 1.00 90.00 382 TRP A O 1
ATOM 2892 N N . PRO A 1 383 ? -4.531 1.228 -8.407 1.00 90.75 383 PRO A N 1
ATOM 2893 C CA . PRO A 1 383 ? -5.583 0.582 -9.179 1.00 90.75 383 PRO A CA 1
ATOM 2894 C C . PRO A 1 383 ? -6.392 -0.395 -8.303 1.00 90.75 383 PRO A C 1
ATOM 2896 O O . PRO A 1 383 ? -5.785 -1.106 -7.488 1.00 90.75 383 PRO A O 1
ATOM 2899 N N . PRO A 1 384 ? -7.732 -0.460 -8.434 1.00 90.25 384 PRO A N 1
ATOM 2900 C CA . PRO A 1 384 ? -8.573 -1.328 -7.600 1.00 90.25 384 PRO A CA 1
ATOM 2901 C C . PRO A 1 384 ? -8.225 -2.822 -7.680 1.00 90.25 384 PRO A C 1
ATOM 2903 O O . PRO A 1 384 ? -8.440 -3.560 -6.722 1.00 90.25 384 PRO A O 1
ATOM 2906 N N . ASP A 1 385 ? -7.679 -3.254 -8.814 1.00 92.38 385 ASP A N 1
ATOM 2907 C CA . ASP A 1 385 ? -7.234 -4.615 -9.120 1.00 92.38 385 ASP A CA 1
ATOM 2908 C C . ASP A 1 385 ? -5.775 -4.895 -8.714 1.00 92.38 385 ASP A C 1
ATOM 2910 O O . ASP A 1 385 ? -5.306 -6.028 -8.816 1.00 92.38 385 ASP A O 1
ATOM 2914 N N . SER A 1 386 ? -5.050 -3.892 -8.210 1.00 95.06 386 SER A N 1
ATOM 2915 C CA . SER A 1 386 ? -3.681 -4.074 -7.723 1.00 95.06 386 SER A CA 1
ATOM 2916 C C . SER A 1 386 ? -3.626 -4.951 -6.467 1.00 95.06 386 SER A C 1
ATOM 2918 O O . SER A 1 386 ? -4.529 -4.961 -5.624 1.00 95.06 386 SER A O 1
ATOM 2920 N N . GLU A 1 387 ? -2.509 -5.656 -6.279 1.00 96.81 387 GLU A N 1
ATOM 2921 C CA . GLU A 1 387 ? -2.305 -6.512 -5.107 1.00 96.81 387 GLU A CA 1
ATOM 2922 C C . GLU A 1 387 ? -2.383 -5.730 -3.791 1.00 96.81 387 GLU A C 1
ATOM 2924 O O . GLU A 1 387 ? -2.939 -6.227 -2.810 1.00 96.81 387 GLU A O 1
ATOM 2929 N N . MET A 1 388 ? -1.855 -4.503 -3.758 1.00 94.94 388 MET A N 1
ATOM 2930 C CA . MET A 1 388 ? -1.895 -3.642 -2.573 1.00 94.94 388 MET A CA 1
ATOM 2931 C C . MET A 1 388 ? -3.323 -3.202 -2.232 1.00 94.94 388 MET A C 1
ATOM 2933 O O . MET A 1 388 ? -3.710 -3.274 -1.064 1.00 94.94 388 MET A O 1
ATOM 2937 N N . ALA A 1 389 ? -4.131 -2.809 -3.226 1.00 92.69 389 ALA A N 1
ATOM 2938 C CA . ALA A 1 389 ? -5.541 -2.470 -3.014 1.00 92.69 389 ALA A CA 1
ATOM 2939 C C . ALA A 1 389 ? -6.341 -3.683 -2.512 1.00 92.69 389 ALA A C 1
ATOM 2941 O O . ALA A 1 389 ? -7.089 -3.577 -1.537 1.00 92.69 389 ALA A O 1
ATOM 2942 N N . MET A 1 390 ? -6.117 -4.863 -3.099 1.00 93.88 390 MET A N 1
ATOM 2943 C CA . MET A 1 390 ? -6.748 -6.107 -2.651 1.00 93.88 390 MET A CA 1
ATOM 2944 C C . MET A 1 390 ? -6.355 -6.481 -1.215 1.00 93.88 390 MET A C 1
ATOM 2946 O O . MET A 1 390 ? -7.223 -6.835 -0.416 1.00 93.88 390 MET A O 1
ATOM 2950 N N . ARG A 1 391 ? -5.066 -6.389 -0.853 1.00 94.88 391 ARG A N 1
ATOM 2951 C CA . ARG A 1 391 ? -4.592 -6.646 0.522 1.00 94.88 391 ARG A CA 1
ATOM 2952 C C . ARG A 1 391 ? -5.212 -5.665 1.516 1.00 94.88 391 ARG A C 1
ATOM 2954 O O . ARG A 1 391 ? -5.714 -6.095 2.552 1.00 94.88 391 ARG A O 1
ATOM 2961 N N . ARG A 1 392 ? -5.268 -4.376 1.165 1.00 93.31 392 ARG A N 1
ATOM 2962 C CA . ARG A 1 392 ? -5.944 -3.342 1.958 1.00 93.31 392 ARG A CA 1
ATOM 2963 C C . ARG A 1 392 ? -7.413 -3.691 2.209 1.00 93.31 392 ARG A C 1
ATOM 2965 O O . ARG A 1 392 ? -7.862 -3.677 3.353 1.00 93.31 392 ARG A O 1
ATOM 2972 N N . GLY A 1 393 ? -8.146 -4.051 1.153 1.00 92.31 393 GLY A N 1
ATOM 2973 C CA . GLY A 1 393 ? -9.550 -4.452 1.245 1.00 92.31 393 GLY A CA 1
ATOM 2974 C C . GLY A 1 393 ? -9.755 -5.684 2.130 1.00 92.31 393 GLY A C 1
ATOM 2975 O O . GLY A 1 393 ? -10.633 -5.683 2.992 1.00 92.31 393 GLY A O 1
ATOM 2976 N N . ARG A 1 394 ? -8.901 -6.708 1.990 1.00 94.50 394 ARG A N 1
ATOM 2977 C CA . ARG A 1 394 ? -8.927 -7.907 2.847 1.00 94.50 394 ARG A CA 1
ATOM 2978 C C . ARG A 1 394 ? -8.671 -7.569 4.315 1.00 94.50 394 ARG A C 1
ATOM 2980 O O . ARG A 1 394 ? -9.389 -8.073 5.175 1.00 94.50 394 ARG A O 1
ATOM 2987 N N . GLN A 1 395 ? -7.709 -6.694 4.606 1.00 95.25 395 GLN A N 1
ATOM 2988 C CA . GLN A 1 395 ? -7.420 -6.279 5.979 1.00 95.25 395 GLN A CA 1
ATOM 2989 C C . GLN A 1 395 ? -8.582 -5.486 6.594 1.00 95.25 395 GLN A C 1
ATOM 2991 O O . GLN A 1 395 ? -8.967 -5.737 7.735 1.00 95.25 395 GLN A O 1
ATOM 2996 N N . ALA A 1 396 ? -9.214 -4.595 5.825 1.00 94.50 396 ALA A N 1
ATOM 2997 C CA . ALA A 1 396 ? -10.416 -3.892 6.268 1.00 94.50 396 ALA A CA 1
ATOM 2998 C C . ALA A 1 396 ? -11.577 -4.861 6.567 1.00 94.50 396 ALA A C 1
ATOM 3000 O O . ALA A 1 396 ? -12.207 -4.767 7.623 1.00 94.50 396 ALA A O 1
ATOM 3001 N N . LEU A 1 397 ? -11.826 -5.837 5.685 1.00 95.44 397 LEU A N 1
ATOM 3002 C CA . LEU A 1 397 ? -12.841 -6.878 5.894 1.00 95.44 397 LEU A CA 1
ATOM 3003 C C . LEU A 1 397 ? -12.549 -7.754 7.111 1.00 95.44 397 LEU A C 1
ATOM 3005 O O . LEU A 1 397 ? -13.473 -8.113 7.844 1.00 95.44 397 LEU A O 1
ATOM 3009 N N . ARG A 1 398 ? -11.278 -8.062 7.372 1.00 96.31 398 ARG A N 1
ATOM 3010 C CA . ARG A 1 398 ? -10.872 -8.759 8.591 1.00 96.31 398 ARG A CA 1
ATOM 3011 C C . ARG A 1 398 ? -11.199 -7.940 9.836 1.00 96.31 398 ARG A C 1
ATOM 3013 O O . ARG A 1 398 ? -11.796 -8.485 10.759 1.00 96.31 398 ARG A O 1
ATOM 3020 N N . CYS A 1 399 ? -10.857 -6.651 9.862 1.00 97.06 399 CYS A N 1
ATOM 3021 C CA . CYS A 1 399 ? -11.176 -5.781 10.997 1.00 97.06 399 CYS A CA 1
ATOM 3022 C C . CYS A 1 399 ? -12.687 -5.722 11.261 1.00 97.06 399 CYS A C 1
ATOM 3024 O O . CYS A 1 399 ? -13.119 -5.841 12.406 1.00 97.06 399 CYS A O 1
ATOM 3026 N N . LEU A 1 400 ? -13.498 -5.615 10.202 1.00 96.75 400 LEU A N 1
ATOM 3027 C CA . LEU A 1 400 ? -14.958 -5.693 10.296 1.00 96.75 400 LEU A CA 1
ATOM 3028 C C . LEU A 1 400 ? -15.409 -7.040 10.865 1.00 96.75 400 LEU A C 1
ATOM 3030 O O . LEU A 1 400 ? -16.245 -7.092 11.761 1.00 96.75 400 LEU A O 1
ATOM 3034 N N . SER A 1 401 ? -14.842 -8.141 10.377 1.00 96.38 401 SER A N 1
ATOM 3035 C CA . SER A 1 401 ? -15.179 -9.497 10.822 1.00 96.38 401 SER A CA 1
ATOM 3036 C C . SER A 1 401 ? -14.810 -9.741 12.288 1.00 96.38 401 SER A C 1
ATOM 3038 O O . SER A 1 401 ? -15.589 -10.370 12.998 1.00 96.38 401 SER A O 1
ATOM 3040 N N . ALA A 1 402 ? -13.699 -9.178 12.764 1.00 96.56 402 ALA A N 1
ATOM 3041 C CA . ALA A 1 402 ? -13.236 -9.310 14.144 1.00 96.56 402 ALA A CA 1
ATOM 3042 C C . ALA A 1 402 ? -13.957 -8.380 15.140 1.00 96.56 402 ALA A C 1
ATOM 3044 O O . ALA A 1 402 ? -13.991 -8.673 16.333 1.00 96.56 402 ALA A O 1
ATOM 3045 N N . ALA A 1 403 ? -14.538 -7.265 14.684 1.00 97.94 403 ALA A N 1
ATOM 3046 C CA . ALA A 1 403 ? -15.285 -6.359 15.555 1.00 97.94 403 ALA A CA 1
ATOM 3047 C C . ALA A 1 403 ? -16.566 -7.018 16.102 1.00 97.94 403 ALA A C 1
ATOM 3049 O O . ALA A 1 403 ? -17.286 -7.702 15.364 1.00 97.94 403 ALA A O 1
ATOM 3050 N N . ALA A 1 404 ? -16.873 -6.752 17.375 1.00 97.81 404 ALA A N 1
ATOM 3051 C CA . ALA A 1 404 ? -18.070 -7.246 18.058 1.00 97.81 404 ALA A CA 1
ATOM 3052 C C . ALA A 1 404 ? -19.340 -6.524 17.584 1.00 97.81 404 ALA A C 1
ATOM 3054 O O . ALA A 1 404 ? -20.404 -7.125 17.511 1.00 97.81 404 ALA A O 1
ATOM 3055 N N . ALA A 1 405 ? -19.230 -5.244 17.223 1.00 98.00 405 ALA A N 1
ATOM 3056 C CA . ALA A 1 405 ? -20.279 -4.514 16.518 1.00 98.00 405 ALA A CA 1
ATOM 3057 C C . ALA A 1 405 ? -19.673 -3.556 15.489 1.00 98.00 405 ALA A C 1
ATOM 3059 O O . ALA A 1 405 ? -18.555 -3.065 15.652 1.00 98.00 405 ALA A O 1
ATOM 3060 N N . ILE A 1 406 ? -20.431 -3.275 14.436 1.00 97.81 406 ILE A N 1
ATOM 3061 C CA . ILE A 1 406 ? -20.055 -2.363 13.360 1.00 97.81 406 ILE A CA 1
ATOM 3062 C C . ILE A 1 406 ? -21.095 -1.256 13.292 1.00 97.81 406 ILE A C 1
ATOM 3064 O O . ILE A 1 406 ? -22.294 -1.531 13.226 1.00 97.81 406 ILE A O 1
ATOM 3068 N N . VAL A 1 407 ? -20.641 -0.010 13.266 1.00 95.94 407 VAL A N 1
ATOM 3069 C CA . VAL A 1 407 ? -21.501 1.155 13.068 1.00 95.94 407 VAL A CA 1
ATOM 3070 C C . VAL A 1 407 ? -21.305 1.694 11.656 1.00 95.94 407 VAL A C 1
ATOM 3072 O O . VAL A 1 407 ? -20.180 1.888 11.211 1.00 95.94 407 VAL A O 1
ATOM 3075 N N . VAL A 1 408 ? -22.404 1.942 10.949 1.00 95.25 408 VAL A N 1
ATOM 3076 C CA . VAL A 1 408 ? -22.421 2.591 9.631 1.00 95.25 408 VAL A CA 1
ATOM 3077 C C . VAL A 1 408 ? -23.391 3.767 9.635 1.00 95.25 408 VAL A C 1
ATOM 3079 O O . VAL A 1 408 ? -24.303 3.829 10.457 1.00 95.25 408 VAL A O 1
ATOM 3082 N N . ARG A 1 409 ? -23.239 4.698 8.691 1.00 91.69 409 ARG A N 1
ATOM 3083 C CA . ARG A 1 409 ? -24.061 5.916 8.611 1.00 91.69 409 ARG A CA 1
ATOM 3084 C C . ARG A 1 409 ? -25.347 5.737 7.815 1.00 91.69 409 ARG A C 1
ATOM 3086 O O . ARG A 1 409 ? -26.313 6.460 8.048 1.00 91.69 409 ARG A O 1
ATOM 3093 N N . THR A 1 410 ? -25.383 4.786 6.880 1.00 93.31 410 THR A N 1
ATOM 3094 C CA . THR A 1 410 ? -26.532 4.600 5.982 1.00 93.31 410 THR A CA 1
ATOM 3095 C C . THR A 1 410 ? -26.971 3.136 5.851 1.00 93.31 410 THR A C 1
ATOM 3097 O O . THR A 1 410 ? -26.147 2.218 5.922 1.00 93.31 410 THR A O 1
ATOM 3100 N N . PRO A 1 411 ? -28.262 2.874 5.565 1.00 95.38 411 PRO A N 1
ATOM 3101 C CA . PRO A 1 411 ? -28.730 1.528 5.227 1.00 95.38 411 PRO A CA 1
ATOM 3102 C C . PRO A 1 411 ? -28.061 0.947 3.974 1.00 95.38 411 PRO A C 1
ATOM 3104 O O . PRO A 1 411 ? -27.937 -0.270 3.854 1.00 95.38 411 PRO A O 1
ATOM 3107 N N . ALA A 1 412 ? -27.622 1.802 3.041 1.00 95.31 412 ALA A N 1
ATOM 3108 C CA . ALA A 1 412 ? -26.892 1.379 1.849 1.00 95.31 412 ALA A CA 1
ATOM 3109 C C . ALA A 1 412 ? -25.549 0.736 2.217 1.00 95.31 412 ALA A C 1
ATOM 3111 O O . ALA A 1 412 ? -25.270 -0.366 1.758 1.00 95.31 412 ALA A O 1
ATOM 3112 N N . GLN A 1 413 ? -24.785 1.349 3.128 1.00 94.75 413 GLN A N 1
ATOM 3113 C CA . GLN A 1 413 ? -23.539 0.769 3.644 1.00 94.75 413 GLN A CA 1
ATOM 3114 C C . GLN A 1 413 ? -23.779 -0.591 4.316 1.00 94.75 413 GLN A C 1
ATOM 3116 O O . GLN A 1 413 ? -23.048 -1.541 4.044 1.00 94.75 413 GLN A O 1
ATOM 3121 N N . LYS A 1 414 ? -24.846 -0.732 5.122 1.00 96.19 414 LYS A N 1
ATOM 3122 C CA . LYS A 1 414 ? -25.219 -2.029 5.721 1.00 96.19 414 LYS A CA 1
ATOM 3123 C C . LYS A 1 414 ? -25.493 -3.102 4.657 1.00 96.19 414 LYS A C 1
ATOM 3125 O O . LYS A 1 414 ? -25.064 -4.242 4.820 1.00 96.19 414 LYS A O 1
ATOM 3130 N N . ARG A 1 415 ? -26.178 -2.756 3.559 1.00 96.00 415 ARG A N 1
ATOM 3131 C CA . ARG A 1 415 ? -26.405 -3.681 2.432 1.00 96.00 415 ARG A CA 1
ATOM 3132 C C . ARG A 1 415 ? -25.106 -4.049 1.715 1.00 96.00 415 ARG A C 1
ATOM 3134 O O . ARG A 1 415 ? -24.921 -5.222 1.409 1.00 96.00 415 ARG A O 1
ATOM 3141 N N . SER A 1 416 ? -24.203 -3.094 1.498 1.00 94.19 416 SER A N 1
ATOM 3142 C CA . SER A 1 416 ? -22.896 -3.367 0.889 1.00 94.19 416 SER A CA 1
ATOM 3143 C C . SER A 1 416 ? -22.069 -4.331 1.740 1.00 94.19 416 SER A C 1
ATOM 3145 O O . SER A 1 416 ? -21.536 -5.300 1.212 1.00 94.19 416 SER A O 1
ATOM 3147 N N . LEU A 1 417 ? -22.035 -4.136 3.063 1.00 95.31 417 LEU A N 1
ATOM 3148 C CA . LEU A 1 417 ? -21.345 -5.046 3.985 1.00 95.31 417 LEU A CA 1
ATOM 3149 C C . LEU A 1 417 ? -21.920 -6.469 3.952 1.00 95.31 417 LEU A C 1
ATOM 3151 O O . LEU A 1 417 ? -21.157 -7.432 3.966 1.00 95.31 417 LEU A O 1
ATOM 3155 N N . ARG A 1 418 ? -23.247 -6.614 3.820 1.00 95.50 418 ARG A N 1
ATOM 3156 C CA . ARG A 1 418 ? -23.884 -7.923 3.601 1.00 95.50 418 ARG A CA 1
ATOM 3157 C C . ARG A 1 418 ? -23.358 -8.604 2.335 1.00 95.50 418 ARG A C 1
ATOM 3159 O O . ARG A 1 418 ? -23.066 -9.793 2.368 1.00 95.50 418 ARG A O 1
ATOM 3166 N N . GLY A 1 419 ? -23.241 -7.858 1.234 1.00 93.00 419 GLY A N 1
ATOM 3167 C CA . GLY A 1 419 ? -22.697 -8.366 -0.032 1.00 93.00 419 GLY A CA 1
ATOM 3168 C C . GLY A 1 419 ? -21.230 -8.799 0.065 1.00 93.00 419 GLY A C 1
ATOM 3169 O O . GLY A 1 419 ? -20.800 -9.664 -0.688 1.00 93.00 419 GLY A O 1
ATOM 3170 N N . LEU A 1 420 ? -20.488 -8.247 1.029 1.00 93.00 420 LEU A N 1
ATOM 3171 C CA . LEU A 1 420 ? -19.099 -8.597 1.334 1.00 93.00 420 LEU A CA 1
ATOM 3172 C C . LEU A 1 420 ? -18.964 -9.734 2.366 1.00 93.00 420 LEU A C 1
ATOM 3174 O O . LEU A 1 420 ? -17.854 -10.029 2.801 1.00 93.00 420 LEU A O 1
ATOM 3178 N N . GLY A 1 421 ? -20.071 -10.365 2.776 1.00 95.69 421 GLY A N 1
ATOM 3179 C CA . GLY A 1 421 ? -20.067 -11.499 3.706 1.00 95.69 421 GLY A CA 1
ATOM 3180 C C . GLY A 1 421 ? -19.961 -11.127 5.188 1.00 95.69 421 GLY A C 1
ATOM 3181 O O . GLY A 1 421 ? -19.745 -12.003 6.020 1.00 95.69 421 GLY A O 1
ATOM 3182 N N . VAL A 1 422 ? -20.124 -9.850 5.547 1.00 96.75 422 VAL A N 1
ATOM 3183 C CA . VAL A 1 422 ? -20.157 -9.427 6.954 1.00 96.75 422 VAL A CA 1
ATOM 3184 C C . VAL A 1 422 ? -21.503 -9.800 7.577 1.00 96.75 422 VAL A C 1
ATOM 3186 O O . VAL A 1 422 ? -22.558 -9.510 7.007 1.00 96.75 422 VAL A O 1
ATOM 3189 N N . ASP A 1 423 ? -21.471 -10.392 8.775 1.00 97.06 423 ASP A N 1
ATOM 3190 C CA . ASP A 1 423 ? -22.681 -10.692 9.542 1.00 97.06 423 ASP A CA 1
ATOM 3191 C C . ASP A 1 423 ? -23.486 -9.412 9.823 1.00 97.06 423 ASP A C 1
ATOM 3193 O O . ASP A 1 423 ? -23.055 -8.501 10.529 1.00 97.06 423 ASP A O 1
ATOM 3197 N N . VAL A 1 424 ? -24.688 -9.343 9.257 1.00 96.50 424 VAL A N 1
ATOM 3198 C CA . VAL A 1 424 ? -25.572 -8.180 9.363 1.00 96.50 424 VAL A CA 1
ATOM 3199 C C . VAL A 1 424 ? -26.191 -8.009 10.746 1.00 96.50 424 VAL A C 1
ATOM 3201 O O . VAL A 1 424 ? -26.690 -6.913 11.031 1.00 96.50 424 VAL A O 1
ATOM 3204 N N . ALA A 1 425 ? -26.176 -9.051 11.587 1.00 97.00 425 ALA A N 1
ATOM 3205 C CA . ALA A 1 425 ? -26.690 -9.000 12.954 1.00 97.00 425 ALA A CA 1
ATOM 3206 C C . ALA A 1 425 ? -25.860 -8.062 13.840 1.00 97.00 425 ALA A C 1
ATOM 3208 O O . ALA A 1 425 ? -26.411 -7.411 14.727 1.00 97.00 425 ALA A O 1
ATOM 3209 N N . LYS A 1 426 ? -24.566 -7.914 13.535 1.00 97.31 426 LYS A N 1
ATOM 3210 C CA . LYS A 1 426 ? -23.668 -6.987 14.231 1.00 97.31 426 LYS A CA 1
ATOM 3211 C C . LYS A 1 426 ? -23.527 -5.612 13.570 1.00 97.31 426 LYS A C 1
ATOM 3213 O O . LYS A 1 426 ? -22.746 -4.795 14.050 1.00 97.31 426 LYS A O 1
ATOM 3218 N N . VAL A 1 427 ? -24.248 -5.331 12.478 1.00 97.62 427 VAL A N 1
ATOM 3219 C CA . VAL A 1 427 ? -24.177 -4.040 11.764 1.00 97.62 427 VAL A CA 1
ATOM 3220 C C . VAL A 1 427 ? -25.338 -3.130 12.164 1.00 97.62 427 VAL A C 1
ATOM 3222 O O . VAL A 1 427 ? -26.506 -3.429 11.894 1.00 97.62 427 VAL A O 1
ATOM 3225 N N . PHE A 1 428 ? -25.018 -1.965 12.717 1.00 97.19 428 PHE A N 1
ATOM 3226 C CA . PHE A 1 428 ? -25.966 -0.968 13.208 1.00 97.19 428 PHE A CA 1
ATOM 3227 C C . PHE A 1 428 ? -25.879 0.310 12.373 1.00 97.19 428 PHE A C 1
ATOM 3229 O O . PHE A 1 428 ? -24.792 0.816 12.105 1.00 97.19 428 PHE A O 1
ATOM 3236 N N . VAL A 1 429 ? -27.030 0.836 11.953 1.00 95.50 429 VAL A N 1
ATOM 3237 C CA . VAL A 1 429 ? -27.104 2.104 11.215 1.00 95.50 429 VAL A CA 1
ATOM 3238 C C . VAL A 1 429 ? -27.334 3.227 12.222 1.00 95.50 429 VAL A C 1
ATOM 3240 O O . VAL A 1 429 ? -28.383 3.262 12.859 1.00 95.50 429 VAL A O 1
ATOM 3243 N N . VAL A 1 430 ? -26.370 4.136 12.355 1.00 91.81 430 VAL A N 1
ATOM 3244 C CA . VAL A 1 430 ? -26.416 5.271 13.284 1.00 91.81 430 VAL A CA 1
ATOM 3245 C C . VAL A 1 430 ? -26.255 6.565 12.493 1.00 91.81 430 VAL A C 1
ATOM 3247 O O . VAL A 1 430 ? -25.252 6.783 11.811 1.00 91.81 430 VAL A O 1
ATOM 3250 N N . GLY A 1 431 ? -27.254 7.445 12.579 1.00 83.19 431 GLY A N 1
ATOM 3251 C CA . GLY A 1 431 ? -27.213 8.743 11.905 1.00 83.19 431 GLY A CA 1
ATOM 3252 C C . GLY A 1 431 ? -26.069 9.643 12.409 1.00 83.19 431 GLY A C 1
ATOM 3253 O O . GLY A 1 431 ? -25.464 9.363 13.444 1.00 83.19 431 GLY A O 1
ATOM 3254 N N . PRO A 1 432 ? -25.782 10.775 11.740 1.00 72.31 432 PRO A N 1
ATOM 3255 C CA . PRO A 1 432 ? -24.682 11.682 12.100 1.00 72.31 432 PRO A CA 1
ATOM 3256 C C . PRO A 1 432 ? -24.683 12.160 13.561 1.00 72.31 432 PRO A C 1
ATOM 3258 O O . PRO A 1 432 ? -23.627 12.424 14.125 1.00 72.31 432 PRO A O 1
ATOM 3261 N N . ARG A 1 433 ? -25.869 12.258 14.177 1.00 70.56 433 ARG A N 1
ATOM 3262 C CA . ARG A 1 433 ? -26.074 12.666 15.579 1.00 70.56 433 ARG A CA 1
ATOM 3263 C C . ARG A 1 433 ? -26.745 11.583 16.436 1.00 70.56 433 ARG A C 1
ATOM 3265 O O . ARG A 1 433 ? -27.222 11.894 17.523 1.00 70.56 433 ARG A O 1
ATOM 3272 N N . GLY A 1 434 ? -26.836 10.354 15.925 1.00 75.69 434 GLY A N 1
ATOM 3273 C CA . GLY A 1 434 ? -27.432 9.235 16.654 1.00 75.69 434 GLY A CA 1
ATOM 3274 C C . GLY A 1 434 ? -26.537 8.756 17.798 1.00 75.69 434 GLY A C 1
ATOM 3275 O O . GLY A 1 434 ? -25.325 8.982 17.786 1.00 75.69 434 GLY A O 1
ATOM 3276 N N . ASP A 1 435 ? -27.136 8.099 18.787 1.00 81.81 435 ASP A N 1
ATOM 3277 C CA . ASP A 1 435 ? -26.398 7.362 19.810 1.00 81.81 435 ASP A CA 1
ATOM 3278 C C . ASP A 1 435 ? -26.017 5.955 19.317 1.00 81.81 435 ASP A C 1
ATOM 3280 O O . ASP A 1 435 ? -26.580 5.414 18.365 1.00 81.81 435 ASP A O 1
ATOM 3284 N N . CYS A 1 436 ? -24.994 5.375 19.943 1.00 86.88 436 CYS A N 1
ATOM 3285 C CA . CYS A 1 436 ? -24.518 4.021 19.638 1.00 86.88 436 CYS A CA 1
ATOM 3286 C C . CYS A 1 436 ? -25.069 2.964 20.601 1.00 86.88 436 CYS A C 1
ATOM 3288 O O . CYS A 1 436 ? -24.476 1.893 20.735 1.00 86.88 436 CYS A O 1
ATOM 3290 N N . GLU A 1 437 ? -26.171 3.249 21.299 1.00 89.38 437 GLU A N 1
ATOM 3291 C CA . GLU A 1 437 ? -26.620 2.453 22.444 1.00 89.38 437 GLU A CA 1
ATOM 3292 C C . GLU A 1 437 ? -26.865 0.985 22.075 1.00 89.38 437 GLU A C 1
ATOM 3294 O O . GLU A 1 437 ? -26.327 0.081 22.718 1.00 89.38 437 GLU A O 1
ATOM 3299 N N . ALA A 1 438 ? -27.574 0.741 20.969 1.00 89.94 438 ALA A N 1
ATOM 3300 C CA . ALA A 1 438 ? -27.847 -0.611 20.484 1.00 89.94 438 ALA A CA 1
ATOM 3301 C C . ALA A 1 438 ? -26.567 -1.387 20.118 1.00 89.94 438 ALA A C 1
ATOM 3303 O O . ALA A 1 438 ? -26.438 -2.564 20.467 1.00 89.94 438 ALA A O 1
ATOM 3304 N N . ALA A 1 439 ? -25.610 -0.727 19.454 1.00 90.25 439 ALA A N 1
ATOM 3305 C CA . ALA A 1 439 ? -24.344 -1.339 19.053 1.00 90.25 439 ALA A CA 1
ATOM 3306 C C . ALA A 1 439 ? -23.484 -1.695 20.273 1.00 90.25 439 ALA A C 1
ATOM 3308 O O . ALA A 1 439 ? -22.917 -2.784 20.344 1.00 90.25 439 ALA A O 1
ATOM 3309 N N . TYR A 1 440 ? -23.425 -0.802 21.263 1.00 90.81 440 TYR A N 1
ATOM 3310 C CA . TYR A 1 440 ? -22.642 -1.013 22.479 1.00 90.81 440 TYR A CA 1
ATOM 3311 C C . TYR A 1 440 ? -23.247 -2.120 23.342 1.00 90.81 440 TYR A C 1
ATOM 3313 O O . TYR A 1 440 ? -22.527 -2.997 23.814 1.00 90.81 440 TYR A O 1
ATOM 3321 N N . ALA A 1 441 ? -24.573 -2.129 23.498 1.00 91.06 441 ALA A N 1
ATOM 3322 C CA . ALA A 1 441 ? -25.271 -3.174 24.235 1.00 91.06 441 ALA A CA 1
ATOM 3323 C C . ALA A 1 441 ? -25.074 -4.557 23.588 1.00 91.06 441 ALA A C 1
ATOM 3325 O O . ALA A 1 441 ? -24.865 -5.540 24.296 1.00 91.06 441 ALA A O 1
ATOM 3326 N N . HIS A 1 442 ? -25.102 -4.638 22.251 1.00 93.56 442 HIS A N 1
ATOM 3327 C CA . HIS A 1 442 ? -24.784 -5.870 21.524 1.00 93.56 442 HIS A CA 1
ATOM 3328 C C . HIS A 1 442 ? -23.347 -6.333 21.791 1.00 93.56 442 HIS A C 1
ATOM 3330 O O . HIS A 1 442 ? -23.137 -7.486 22.162 1.00 93.56 442 HIS A O 1
ATOM 3336 N N . ALA A 1 443 ? -22.375 -5.426 21.671 1.00 89.19 443 ALA A N 1
ATOM 3337 C CA . ALA A 1 443 ? -20.964 -5.734 21.871 1.00 89.19 443 ALA A CA 1
ATOM 3338 C C . ALA A 1 443 ? -20.664 -6.244 23.296 1.00 89.19 443 ALA A C 1
ATOM 3340 O O . ALA A 1 443 ? -19.931 -7.218 23.457 1.00 89.19 443 ALA A O 1
ATOM 3341 N N . CYS A 1 444 ? -21.264 -5.637 24.327 1.00 90.69 444 CYS A N 1
ATOM 3342 C CA . CYS A 1 444 ? -21.120 -6.092 25.714 1.00 90.69 444 CYS A CA 1
ATOM 3343 C C . CYS A 1 444 ? -21.707 -7.494 25.939 1.00 90.69 444 CYS A C 1
ATOM 3345 O O . CYS A 1 444 ? -21.030 -8.332 26.530 1.00 90.69 444 CYS A O 1
ATOM 3347 N N . ARG A 1 445 ? -22.915 -7.780 25.423 1.00 91.88 445 ARG A N 1
ATOM 3348 C CA . ARG A 1 445 ? -23.539 -9.113 25.547 1.00 91.88 445 ARG A CA 1
ATOM 3349 C C . ARG A 1 445 ? -22.692 -10.211 24.906 1.00 91.88 445 ARG A C 1
ATOM 3351 O O . ARG A 1 445 ? -22.457 -11.238 25.529 1.00 91.88 445 ARG A O 1
ATOM 3358 N N . GLN A 1 446 ? -22.172 -9.963 23.703 1.00 89.19 446 GLN A N 1
ATOM 3359 C CA . GLN A 1 446 ? -21.283 -10.906 23.015 1.00 89.19 446 GLN A CA 1
ATOM 3360 C C . GLN A 1 446 ? -20.017 -11.211 23.834 1.00 89.19 446 GLN A C 1
ATOM 3362 O O . GLN A 1 446 ? -19.585 -12.360 23.918 1.00 89.19 446 GLN A O 1
ATOM 3367 N N . ALA A 1 447 ? -19.437 -10.199 24.489 1.00 86.25 447 ALA A N 1
ATOM 3368 C CA . ALA A 1 447 ? -18.278 -10.388 25.363 1.00 86.25 447 ALA A CA 1
ATOM 3369 C C . ALA A 1 447 ? -18.610 -11.228 26.615 1.00 86.25 447 ALA A C 1
ATOM 3371 O O . ALA A 1 447 ? -17.798 -12.053 27.039 1.00 86.25 447 ALA A O 1
ATOM 3372 N N . GLU A 1 448 ? -19.793 -11.037 27.204 1.00 86.31 448 GLU A N 1
ATOM 3373 C CA . GLU A 1 448 ? -20.266 -11.811 28.360 1.00 86.31 448 GLU A CA 1
ATOM 3374 C C . GLU A 1 448 ? -20.511 -13.285 28.004 1.00 86.31 448 GLU A C 1
ATOM 3376 O O . GLU A 1 448 ? -20.066 -14.177 28.732 1.00 86.31 448 GLU A O 1
ATOM 3381 N N . GLU A 1 449 ? -21.152 -13.542 26.861 1.00 86.44 449 GLU A N 1
ATOM 3382 C CA . GLU A 1 449 ? -21.392 -14.887 26.323 1.00 86.44 449 GLU A CA 1
ATOM 3383 C C . GLU A 1 449 ? -20.068 -15.623 26.056 1.00 86.44 449 GLU A C 1
ATOM 3385 O O . GLU A 1 449 ? -19.871 -16.748 26.524 1.00 86.44 449 GLU A O 1
ATOM 3390 N N . ALA A 1 450 ? -19.109 -14.959 25.400 1.00 82.06 450 ALA A N 1
ATOM 3391 C CA . ALA A 1 450 ? -17.785 -15.523 25.137 1.00 82.06 450 ALA A CA 1
ATOM 3392 C C . ALA A 1 450 ? -16.995 -15.806 26.431 1.00 82.06 450 ALA A C 1
ATOM 3394 O O . ALA A 1 450 ? -16.351 -16.850 26.565 1.00 82.06 450 ALA A O 1
ATOM 3395 N N . GLY A 1 451 ? -17.070 -14.906 27.418 1.00 70.25 451 GLY A N 1
ATOM 3396 C CA . GLY A 1 451 ? -16.414 -15.068 28.717 1.00 70.25 451 GLY A CA 1
ATOM 3397 C C . GLY A 1 451 ? -16.988 -16.214 29.558 1.00 70.25 451 GLY A C 1
ATOM 3398 O O . GLY A 1 451 ? -16.239 -16.884 30.274 1.00 70.25 451 GLY A O 1
ATOM 3399 N N . SER A 1 452 ? -18.292 -16.487 29.439 1.00 60.84 452 SER A N 1
ATOM 3400 C CA . SER A 1 452 ? -18.961 -17.580 30.156 1.00 60.84 452 SER A CA 1
ATOM 3401 C C . SER A 1 452 ? -18.523 -18.972 29.686 1.00 60.84 452 SER A C 1
ATOM 3403 O O . SER A 1 452 ? -18.637 -19.930 30.451 1.00 60.84 452 SER A O 1
ATOM 3405 N N . HIS A 1 453 ? -17.997 -19.100 28.465 1.00 56.97 453 HIS A N 1
ATOM 3406 C CA . HIS A 1 453 ? -17.532 -20.376 27.915 1.00 56.97 453 HIS A CA 1
ATOM 3407 C C . HIS A 1 453 ? -16.047 -20.669 28.161 1.00 56.97 453 HIS A C 1
ATOM 3409 O O . HIS A 1 453 ? -15.622 -21.804 27.961 1.00 56.97 453 HIS A O 1
ATOM 3415 N N . HIS A 1 454 ? -15.256 -19.691 28.619 1.00 46.88 454 HIS A N 1
ATOM 3416 C CA . HIS A 1 454 ? -13.802 -19.852 28.749 1.00 46.88 454 HIS A CA 1
ATOM 3417 C C . HIS A 1 454 ? -13.264 -19.854 30.189 1.00 46.88 454 HIS A C 1
ATOM 3419 O O . HIS A 1 454 ? -12.096 -20.192 30.381 1.00 46.88 454 HIS A O 1
ATOM 3425 N N . ASN A 1 455 ? -14.058 -19.511 31.219 1.00 40.66 455 ASN A N 1
ATOM 3426 C CA . ASN A 1 455 ? -13.588 -19.605 32.611 1.00 40.66 455 ASN A CA 1
ATOM 3427 C C . ASN A 1 455 ? -14.716 -19.577 33.682 1.00 40.66 455 ASN A C 1
ATOM 3429 O O . ASN A 1 455 ? -15.211 -18.493 34.004 1.00 40.66 455 ASN A O 1
ATOM 3433 N N . PRO A 1 456 ? -15.075 -20.705 34.334 1.00 38.62 456 PRO A N 1
ATOM 3434 C CA . PRO A 1 456 ? -16.146 -20.746 35.341 1.00 38.62 456 PRO A CA 1
ATOM 3435 C C . PRO A 1 456 ? -15.836 -19.986 36.647 1.00 38.62 456 PRO A C 1
ATOM 3437 O O . PRO A 1 456 ? -16.738 -19.755 37.450 1.00 38.62 456 PRO A O 1
ATOM 3440 N N . THR A 1 457 ? -14.590 -19.547 36.878 1.00 42.22 457 THR A N 1
ATOM 3441 C CA . THR A 1 457 ? -14.221 -18.795 38.099 1.00 42.22 457 THR A CA 1
ATOM 3442 C C . THR A 1 457 ? -14.406 -17.275 37.989 1.00 42.22 457 THR A C 1
ATOM 3444 O O . THR A 1 457 ? -14.396 -16.587 39.009 1.00 42.22 457 THR A O 1
ATOM 3447 N N . ARG A 1 458 ? -14.645 -16.723 36.788 1.00 42.91 458 ARG A N 1
ATOM 3448 C CA . ARG A 1 458 ? -14.870 -15.273 36.580 1.00 42.91 458 ARG A CA 1
ATOM 3449 C C . ARG A 1 458 ? -16.344 -14.853 36.595 1.00 42.91 458 ARG A C 1
ATOM 3451 O O . ARG A 1 458 ? -16.640 -13.671 36.767 1.00 42.91 458 ARG A O 1
ATOM 3458 N N . THR A 1 459 ? -17.269 -15.802 36.482 1.00 39.78 459 THR A N 1
ATOM 3459 C CA . THR A 1 459 ? -18.703 -15.562 36.237 1.00 39.78 459 THR A CA 1
ATOM 3460 C C . THR A 1 459 ? -19.453 -14.944 37.427 1.00 39.78 459 THR A C 1
ATOM 3462 O O . THR A 1 459 ? -20.554 -14.423 37.266 1.00 39.78 459 THR A O 1
ATOM 3465 N N . ARG A 1 460 ? -18.867 -14.935 38.634 1.00 39.12 460 ARG A N 1
ATOM 3466 C CA . ARG A 1 460 ? -19.548 -14.444 39.845 1.00 39.12 460 ARG A CA 1
ATOM 3467 C C . ARG A 1 460 ? -19.533 -12.915 40.003 1.00 39.12 460 ARG A C 1
ATOM 3469 O O . ARG A 1 460 ? -20.402 -12.385 40.676 1.00 39.12 460 ARG A O 1
ATOM 3476 N N . ALA A 1 461 ? -18.605 -12.201 39.359 1.00 42.12 461 ALA A N 1
ATOM 3477 C CA . ALA A 1 461 ? -18.452 -10.749 39.538 1.00 42.12 461 ALA A CA 1
ATOM 3478 C C . ALA A 1 461 ? -19.307 -9.882 38.586 1.00 42.12 461 ALA A C 1
ATOM 3480 O O . ALA A 1 461 ? -19.396 -8.674 38.789 1.00 42.12 461 ALA A O 1
ATOM 3481 N N . VAL A 1 462 ? -19.919 -10.468 37.549 1.00 41.78 462 VAL A N 1
ATOM 3482 C CA . VAL A 1 462 ? -20.653 -9.714 36.507 1.00 41.78 462 VAL A CA 1
ATOM 3483 C C . VAL A 1 462 ? -22.174 -9.763 36.708 1.00 41.78 462 VAL A C 1
ATOM 3485 O O . VAL A 1 462 ? -22.862 -8.789 36.417 1.00 41.78 462 VAL A O 1
ATOM 3488 N N . ARG A 1 463 ? -22.712 -10.836 37.309 1.00 36.47 463 ARG A N 1
ATOM 3489 C CA . ARG A 1 463 ? -24.163 -10.999 37.527 1.00 36.47 463 ARG A CA 1
ATOM 3490 C C . ARG A 1 463 ? -24.791 -10.001 38.515 1.00 36.47 463 ARG A C 1
ATOM 3492 O O . ARG A 1 463 ? -25.990 -9.781 38.439 1.00 36.47 463 ARG A O 1
ATOM 3499 N N . GLU A 1 464 ? -24.016 -9.362 39.392 1.00 39.34 464 GLU A N 1
ATOM 3500 C CA . GLU A 1 464 ? -24.540 -8.423 40.407 1.00 39.34 464 GLU A CA 1
ATOM 3501 C C . GLU A 1 464 ? -24.737 -6.974 39.910 1.00 39.34 464 GLU A C 1
ATOM 3503 O O . GLU A 1 464 ? -25.120 -6.108 40.693 1.00 39.34 464 GLU A O 1
ATOM 3508 N N . VAL A 1 465 ? -24.473 -6.670 38.632 1.00 45.69 465 VAL A N 1
ATOM 3509 C CA . VAL A 1 465 ? -24.531 -5.288 38.101 1.00 45.69 465 VAL A CA 1
ATOM 3510 C C . VAL A 1 465 ? -25.794 -5.005 37.270 1.00 45.69 465 VAL A C 1
ATOM 3512 O O . VAL A 1 465 ? -26.078 -3.849 36.987 1.00 45.69 465 VAL A O 1
ATOM 3515 N N . ILE A 1 466 ? -26.584 -6.023 36.910 1.00 37.66 466 ILE A N 1
ATOM 3516 C CA . ILE A 1 466 ? -27.739 -5.862 36.000 1.00 37.66 466 ILE A CA 1
ATOM 3517 C C . ILE A 1 466 ? -29.097 -5.882 36.736 1.00 37.66 466 ILE A C 1
ATOM 3519 O O . ILE A 1 466 ? -30.103 -5.468 36.174 1.00 37.66 466 ILE A O 1
ATOM 3523 N N . THR A 1 467 ? -29.149 -6.281 38.012 1.00 36.19 467 THR A N 1
ATOM 3524 C CA . THR A 1 467 ? -30.395 -6.297 38.812 1.00 36.19 467 THR A CA 1
ATOM 3525 C C . THR A 1 467 ? -30.436 -5.246 39.928 1.00 36.19 467 THR A C 1
ATOM 3527 O O . THR A 1 467 ? -31.130 -5.452 40.921 1.00 36.19 467 THR A O 1
ATOM 3530 N N . GLY A 1 468 ? -29.679 -4.151 39.800 1.00 38.78 468 GLY A N 1
ATOM 3531 C CA . GLY A 1 468 ? -29.657 -3.042 40.761 1.00 38.78 468 GLY A CA 1
ATOM 3532 C C . GLY A 1 468 ? -29.882 -1.703 40.092 1.00 38.78 468 GLY A C 1
ATOM 3533 O O . GLY A 1 468 ? -28.993 -1.325 39.297 1.00 38.78 468 GLY A O 1
#

Secondary structure (DSSP, 8-state):
----PPPP--STTS-SEEEEEE--TT-EEEEEE--EETT---TT-EEEEEEEE-TTSPBPPSPPTT-EEETTTTEEEEEE--BSS---EEPPPEEPPTT--EEEEEEEE-TT-SSEE--S--EEEE-PPPHHHHHHHHTT-HHHHHHHHHHHHHH-TT-HHHHHHHHHHHHHHT-HHHHHHHHHHHHT-TTS-HHHHHHHHHHHHHHHHT-TT------S---PPPTT------PPPEEEEEP--TTSSPPPBPPTTSEEEEEE-GGGS--SS--SS-EEEPPTT--TTS---TT-EEEE--SS-HHHHTTS-HHHHHHHHHHHHHHHHHHTTEEEEEEPPBTTBSHHHHHHHHHHHHHT--EEEE--HHHHHSPPTTS----TTSHHHHHHHHHHHHHHHH-SEEEESSHHHHHHHHHTT--GGGEEE--TT-B-HHHHHHHHHHHHHHHHHH-TTTTTTTGGGS--

Radius of gyration: 32.18 Å; chains: 1; bounding box: 67×50×104 Å

Organism: NCBI:txid1297885

Sequence (468 aa):
MVASSPSPVAGPGAPLLQWEEDVLAGTAYALRFRLQDTQGALPNAALLALSFLDERGARLEGPHPGLHHSRKLQREVVYLASSDTPVENVTAPWLVPPGACRIALAVWPWKGSRAMVMPVPPSLCRQAFSPQALLAIEAQDMQAAALACQDALGQAPRWVELLAHAVGLSARLGRAGWLQACCEALLSHDEAPGLTQRRAHLALGQLQEMSPDWLPRVEGRLATPSAGARRQPRRPPCVVHLLGSPAGAAPLRPPRNWRAVWITPTEYSGCAAPEGPWRMAPPPGASPSGTSSADARHYVLDWLAAAWVAEVARPRLLQMDAWLGSRVALAEQARLIHAQPGARGYDLALRALAMGERLGLPVVYEYDPAHVLLPEPGQPAWPPDSEMAMRRGRQALRCLSAAAAIVVRTPAQKRSLRGLGVDVAKVFVVGPRGDCEAAYAHACRQAEEAGSHHNPTRTRAVREVITG

pLDDT: mean 85.76, std 15.72, range [27.25, 98.38]